Protein AF-0000000079862420 (afdb_homodimer)

Nearest PDB structures (foldseek):
  1sny-assembly1_A-2  TM=9.337E-01  e=8.082E-23  Drosophila melanogaster
  5t2u-assembly1_B  TM=8.343E-01  e=1.612E-15  Mycolicibacterium smegmatis MC2 155
  5tt0-assembly1_B  TM=8.506E-01  e=7.190E-15  Burkholderia thailandensis E264
  5t2v-assembly1_A  TM=8.043E-01  e=2.761E-15  Mycolicibacterium smegmatis MC2 155
  5tt0-assembly1_A  TM=8.313E-01  e=1.029E-14  Burkholderia thailandensis E264

Secondary structure (DSSP, 8-state):
-PPPPEEEESS-SSHHHHHHHHHHHHTT-EEEEEES-STT-HHHHTS--SEEEE--TT-HHHHHHHHHHTTT---SEEEE---------TTT--HHHHHHHHIIIIIHHHHHHHHTHHHHHHHHHHHS-EEEEEE--GGG-STT--S---HHHHHHHHHHHHHHHHHHHHTGGGTEEEEEEE--SB-SGGGTT--SB-HHHHHHHHHHHHHT--GGGTT-EEETTSPBPP-/-PPPPEEEESS-SSHHHHHHHHHHHHTT-EEEEEES-STT-HHHHTS--SEEEE--TT-HHHHHHHHHHTTT---SEEEE---------TTT--HHHHHHHHIIIIIHHHHHHHHTHHHHHHHHHHHS-EEEEEE--GGG-STT--S---HHHHHHHHHHHHHHHHHHHHTTTTTEEEEEEE--SB-SGGGTT--SB-HHHHHHHHHHHHHT--GGGTT-EEETTSPBPP-

Radius of gyration: 23.27 Å; Cα contacts (8 Å, |Δi|>4): 1082; chains: 2; bounding box: 49×79×51 Å

Organism: NCBI:txid29920

InterPro domains:
  IPR002347 Short-chain dehydrogenase/reductase SDR [PF00106] (5-194)
  IPR002347 Short-chain dehydrogenase/reductase SDR [PR00080] (73-84)
  IPR002347 Short-chain dehydrogenase/reductase SDR [PR00080] (153-172)
  IPR002347 Short-chain dehydrogenase/reductase SDR [PR00081] (6-23)
  IPR002347 Short-chain dehydrogenase/reductase SDR [PR00081] (73-84)
  IPR002347 Short-chain dehydrogenase/reductase SDR [PR00081] (153-172)
  IPR002347 Short-chain dehydrogenase/reductase SDR [PR00081] (174-191)
  IPR002347 Short-chain dehydrogenase/reductase SDR [PR00081] (193-213)
  IPR036291 NAD(P)-binding domain superfamily [SSF51735] (5-231)
  IPR052184 Short-chain dehydrogenases/reductases (SDR) enzymes [PTHR45458] (6-231)

Sequence (462 aa):
MGVAKTVLITGSNRGIGLAFTRHYVDKGWKVIAAARDVEGATDLKELAVSKIIPLDISDEPSIAKAAESLKGEPIDLLINNAGIGGGGGIPDVTKAEMMKLFEVNAVGPFLVTRALLPNLKLAAAKNGTATVGQITSRLGSIADNDSGGRYSYRASKSALNMLNKSLSIDLKDDKIITLALHPGYVVTRMTGHTGEVTTEESVAGLTKIIANAKPEDSGKYFHFRGDILPWMGVAKTVLITGSNRGIGLAFTRHYVDKGWKVIAAARDVEGATDLKELAVSKIIPLDISDEPSIAKAAESLKGEPIDLLINNAGIGGGGGIPDVTKAEMMKLFEVNAVGPFLVTRALLPNLKLAAAKNGTATVGQITSRLGSIADNDSGGRYSYRASKSALNMLNKSLSIDLKDDKIITLALHPGYVVTRMTGHTGEVTTEESVAGLTKIIANAKPEDSGKYFHFRGDILPW

Structure (mmCIF, N/CA/C/O backbone):
data_AF-0000000079862420-model_v1
#
loop_
_entity.id
_entity.type
_entity.pdbx_description
1 polymer 'NAD(P)-binding domain'
#
loop_
_atom_site.group_PDB
_atom_site.id
_atom_site.type_symbol
_atom_site.label_atom_id
_atom_site.label_alt_id
_atom_site.label_comp_id
_atom_site.label_asym_id
_atom_site.label_entity_id
_atom_site.label_seq_id
_atom_site.pdbx_PDB_ins_code
_atom_site.Cartn_x
_atom_site.Cartn_y
_atom_site.Cartn_z
_atom_site.occupancy
_atom_site.B_iso_or_equiv
_atom_site.auth_seq_id
_atom_site.auth_comp_id
_atom_site.auth_asym_id
_atom_site.auth_atom_id
_atom_site.pdbx_PDB_model_num
ATOM 1 N N . MET A 1 1 ? 1.998 37.844 23.344 1 42.47 1 MET A N 1
ATOM 2 C CA . MET A 1 1 ? 0.931 36.938 22.922 1 42.47 1 MET A CA 1
ATOM 3 C C . MET A 1 1 ? 1.456 35.906 21.938 1 42.47 1 MET A C 1
ATOM 5 O O . MET A 1 1 ? 2.098 36.25 20.953 1 42.47 1 MET A O 1
ATOM 9 N N . GLY A 1 2 ? 1.7 34.625 22.328 1 56.44 2 GLY A N 1
ATOM 10 C CA . GLY A 1 2 ? 2.551 33.75 21.547 1 56.44 2 GLY A CA 1
ATOM 11 C C . GLY A 1 2 ? 2.047 33.562 20.141 1 56.44 2 GLY A C 1
ATOM 12 O O . GLY A 1 2 ? 0.862 33.75 19.859 1 56.44 2 GLY A O 1
ATOM 13 N N . VAL A 1 3 ? 2.893 33.656 19.078 1 74.38 3 VAL A N 1
ATOM 14 C CA . VAL A 1 3 ? 2.521 33.594 17.656 1 74.38 3 VAL A CA 1
ATOM 15 C C . VAL A 1 3 ? 1.665 32.344 17.422 1 74.38 3 VAL A C 1
ATOM 17 O O . VAL A 1 3 ? 2.006 31.25 17.875 1 74.38 3 VAL A O 1
ATOM 20 N N . ALA A 1 4 ? 0.387 32.562 16.953 1 91.75 4 ALA A N 1
ATOM 21 C CA . ALA A 1 4 ? -0.569 31.484 16.656 1 91.75 4 ALA A CA 1
ATOM 22 C C . ALA A 1 4 ? 0.069 30.406 15.797 1 91.75 4 ALA A C 1
ATOM 24 O O . ALA A 1 4 ? 0.848 30.703 14.891 1 91.75 4 ALA A O 1
ATOM 25 N N . LYS A 1 5 ? -0.162 29.188 16.203 1 97.56 5 LYS A N 1
ATOM 26 C CA . LYS A 1 5 ? 0.3 28.062 15.391 1 97.56 5 LYS A CA 1
ATOM 27 C C . LYS A 1 5 ? -0.474 27.984 14.078 1 97.56 5 LYS A C 1
ATOM 29 O O . LYS A 1 5 ? -1.604 28.469 13.992 1 97.56 5 LYS A O 1
ATOM 34 N N . THR A 1 6 ? 0.144 27.406 13.047 1 98.69 6 THR A N 1
ATOM 35 C CA . THR A 1 6 ? -0.443 27.312 11.711 1 98.69 6 THR A CA 1
ATOM 36 C C . THR A 1 6 ? -0.732 25.859 11.352 1 98.69 6 THR A C 1
ATOM 38 O O . THR A 1 6 ? 0.096 24.984 11.594 1 98.69 6 THR A O 1
ATOM 41 N N . VAL A 1 7 ? -1.946 25.625 10.836 1 98.88 7 VAL A N 1
ATOM 42 C CA . VAL A 1 7 ? -2.318 24.312 10.312 1 98.88 7 VAL A CA 1
ATOM 43 C C . VAL A 1 7 ? -2.732 24.438 8.852 1 98.88 7 VAL A C 1
ATOM 45 O O . VAL A 1 7 ? -3.402 25.391 8.469 1 98.88 7 VAL A O 1
ATOM 48 N N . LEU A 1 8 ? -2.215 23.531 8.023 1 98.94 8 LEU A N 1
ATOM 49 C CA . LEU A 1 8 ? -2.734 23.359 6.668 1 98.94 8 LEU A CA 1
ATOM 50 C C . LEU A 1 8 ? -3.531 22.062 6.562 1 98.94 8 LEU A C 1
ATOM 52 O O . LEU A 1 8 ? -3.062 21 6.988 1 98.94 8 LEU A O 1
ATOM 56 N N . ILE A 1 9 ? -4.734 22.125 6.031 1 98.94 9 ILE A N 1
ATOM 57 C CA . ILE A 1 9 ? -5.633 20.984 5.898 1 98.94 9 ILE A CA 1
ATOM 58 C C . ILE A 1 9 ? -6.012 20.797 4.434 1 98.94 9 ILE A C 1
ATOM 60 O O . ILE A 1 9 ? -6.516 21.719 3.793 1 98.94 9 ILE A O 1
ATOM 64 N N . THR A 1 10 ? -5.719 19.625 3.885 1 98.88 10 THR A N 1
ATOM 65 C CA . THR A 1 10 ? -6.168 19.344 2.527 1 98.88 10 THR A CA 1
ATOM 66 C C . THR A 1 10 ? -7.586 18.781 2.533 1 98.88 10 THR A C 1
ATOM 68 O O . THR A 1 10 ? -7.98 18.078 3.469 1 98.88 10 THR A O 1
ATOM 71 N N . GLY A 1 11 ? -8.32 19.016 1.428 1 97.88 11 GLY A N 1
ATOM 72 C CA . GLY A 1 11 ? -9.703 18.562 1.38 1 97.88 11 GLY A CA 1
ATOM 73 C C . GLY A 1 11 ? -10.57 19.172 2.459 1 97.88 11 GLY A C 1
ATOM 74 O O . GLY A 1 11 ? -11.281 18.469 3.172 1 97.88 11 GLY A O 1
ATOM 75 N N . SER A 1 12 ? -10.625 20.484 2.592 1 97.75 12 SER A N 1
ATOM 76 C CA . SER A 1 12 ? -11.188 21.188 3.742 1 97.75 12 SER A CA 1
ATOM 77 C C . SER A 1 12 ? -12.633 21.578 3.49 1 97.75 12 SER A C 1
ATOM 79 O O . SER A 1 12 ? -13.305 22.109 4.383 1 97.75 12 SER A O 1
ATOM 81 N N . ASN A 1 13 ? -13.18 21.312 2.344 1 95 13 ASN A N 1
ATOM 82 C CA . ASN A 1 13 ? -14.414 21.969 1.909 1 95 13 ASN A CA 1
ATOM 83 C C . ASN A 1 13 ? -15.641 21.25 2.469 1 95 13 ASN A C 1
ATOM 85 O O . ASN A 1 13 ? -16.75 21.812 2.449 1 95 13 ASN A O 1
ATOM 89 N N . ARG A 1 14 ? -15.516 20.062 2.914 1 94.62 14 ARG A N 1
ATOM 90 C CA . ARG A 1 14 ? -16.641 19.328 3.488 1 94.62 14 ARG A CA 1
ATOM 91 C C . ARG A 1 14 ? -16.156 18.203 4.398 1 94.62 14 ARG A C 1
ATOM 93 O O . ARG A 1 14 ? -14.953 17.984 4.543 1 94.62 14 ARG A O 1
ATOM 100 N N . GLY A 1 15 ? -17.078 17.656 5.051 1 97 15 GLY A N 1
ATOM 101 C CA . GLY A 1 15 ? -16.812 16.422 5.797 1 97 15 GLY A CA 1
ATOM 102 C C . GLY A 1 15 ? -15.805 16.609 6.91 1 97 15 GLY A C 1
ATOM 103 O O . GLY A 1 15 ? -15.898 17.562 7.688 1 97 15 GLY A O 1
ATOM 104 N N . ILE A 1 16 ? -14.914 15.664 7.016 1 98.69 16 ILE A N 1
ATOM 105 C CA . ILE A 1 16 ? -13.922 15.617 8.078 1 98.69 16 ILE A CA 1
ATOM 106 C C . ILE A 1 16 ? -13 16.828 7.98 1 98.69 16 ILE A C 1
ATOM 108 O O . ILE A 1 16 ? -12.664 17.453 8.992 1 98.69 16 ILE A O 1
ATOM 112 N N . GLY A 1 17 ? -12.609 17.188 6.73 1 98.62 17 GLY A N 1
ATOM 113 C CA . GLY A 1 17 ? -11.75 18.344 6.523 1 98.62 17 GLY A CA 1
ATOM 114 C C . GLY A 1 17 ? -12.352 19.641 7.027 1 98.62 17 GLY A C 1
ATOM 115 O O . GLY A 1 17 ? -11.656 20.453 7.648 1 98.62 17 GLY A O 1
ATOM 116 N N . LEU A 1 18 ? -13.594 19.828 6.762 1 98.38 18 LEU A N 1
ATOM 117 C CA . LEU A 1 18 ? -14.289 21.016 7.234 1 98.38 18 LEU A CA 1
ATOM 118 C C . LEU A 1 18 ? -14.375 21.031 8.758 1 98.38 18 LEU A C 1
ATOM 120 O O . LEU A 1 18 ? -14.234 22.078 9.383 1 98.38 18 LEU A O 1
ATOM 124 N N . ALA A 1 19 ? -14.602 19.875 9.352 1 98.75 19 ALA A N 1
ATOM 125 C CA . ALA A 1 19 ? -14.664 19.766 10.805 1 98.75 19 ALA A CA 1
ATOM 126 C C . ALA 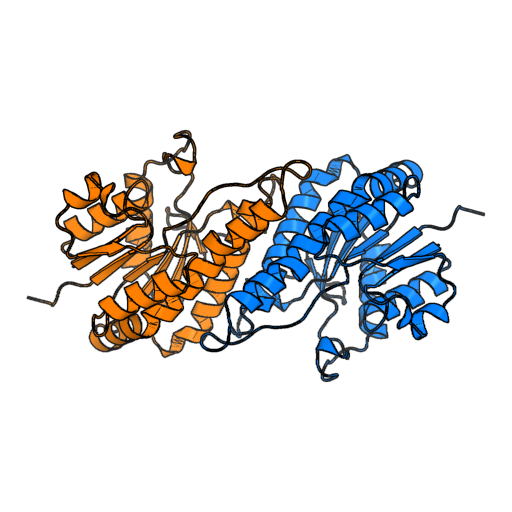A 1 19 ? -13.312 20.094 11.438 1 98.75 19 ALA A C 1
ATOM 128 O O . ALA A 1 19 ? -13.25 20.766 12.469 1 98.75 19 ALA A O 1
ATOM 129 N N . PHE A 1 20 ? -12.188 19.609 10.836 1 98.94 20 PHE A N 1
ATOM 130 C CA . PHE A 1 20 ? -10.859 20 11.289 1 98.94 20 PHE A CA 1
ATOM 131 C C . PHE A 1 20 ? -10.695 21.516 11.234 1 98.94 20 PHE A C 1
ATOM 133 O O . PHE A 1 20 ? -10.172 22.125 12.172 1 98.94 20 PHE A O 1
ATOM 140 N N . THR A 1 21 ? -11.141 22.078 10.125 1 98.81 21 THR A N 1
ATOM 141 C CA . THR A 1 21 ? -11.016 23.516 9.93 1 98.81 21 THR A CA 1
ATOM 142 C C . THR A 1 21 ? -11.742 24.281 11.039 1 98.81 21 THR A C 1
ATOM 144 O O . THR A 1 21 ? -11.164 25.172 11.664 1 98.81 21 THR A O 1
ATOM 147 N N . ARG A 1 22 ? -12.953 23.922 11.328 1 98.62 22 ARG A N 1
ATOM 148 C CA . ARG A 1 22 ? -13.727 24.547 12.391 1 98.62 22 ARG A CA 1
ATOM 149 C C . ARG A 1 22 ? -13.031 24.438 13.734 1 98.62 22 ARG A C 1
ATOM 151 O O . ARG A 1 22 ? -12.953 25.406 14.492 1 98.62 22 ARG A O 1
ATOM 158 N N . HIS A 1 23 ? -12.523 23.25 14 1 98.81 23 HIS A N 1
ATOM 159 C CA . HIS A 1 23 ? -11.852 23 15.266 1 98.81 23 HIS A CA 1
ATOM 160 C C . HIS A 1 23 ? -10.672 23.953 15.469 1 98.81 23 HIS A C 1
ATOM 162 O O . HIS A 1 23 ? -10.57 24.609 16.5 1 98.81 23 HIS A O 1
ATOM 168 N N . TYR A 1 24 ? -9.828 24.078 14.492 1 98.75 24 TYR A N 1
ATOM 169 C CA . TYR A 1 24 ? -8.594 24.828 14.68 1 98.75 24 TYR A CA 1
ATOM 170 C C . TYR A 1 24 ? -8.844 26.328 14.602 1 98.75 24 TYR A C 1
ATOM 172 O O . TYR A 1 24 ? -8.156 27.109 15.258 1 98.75 24 TYR A O 1
ATOM 180 N N . VAL A 1 25 ? -9.867 26.75 13.828 1 98.38 25 VAL A N 1
ATOM 181 C CA . VAL A 1 25 ? -10.297 28.156 13.883 1 98.38 25 VAL A CA 1
ATOM 182 C C . VAL A 1 25 ? -10.75 28.5 15.297 1 98.38 25 VAL A C 1
ATOM 184 O O . VAL A 1 25 ? -10.336 29.516 15.859 1 98.38 25 VAL A O 1
ATOM 187 N N . ASP A 1 26 ? -11.539 27.641 15.852 1 98.06 26 ASP A N 1
ATOM 188 C CA . ASP A 1 26 ? -12.086 27.844 17.188 1 98.06 26 ASP A CA 1
ATOM 189 C C . ASP A 1 26 ? -10.969 27.891 18.234 1 98.06 26 ASP A C 1
ATOM 191 O O . ASP A 1 26 ? -11.086 28.578 19.25 1 98.06 26 ASP A O 1
ATOM 195 N N . LYS A 1 27 ? -9.891 27.188 18 1 97.94 27 LYS A N 1
ATOM 196 C CA . LYS A 1 27 ? -8.773 27.125 18.938 1 97.94 27 LYS A CA 1
ATOM 197 C C . LYS A 1 27 ? -7.812 28.297 18.719 1 97.94 27 LYS A C 1
ATOM 199 O O . LYS A 1 27 ? -6.801 28.406 19.406 1 97.94 27 LYS A O 1
ATOM 204 N N . GLY A 1 28 ? -8.047 29.141 17.672 1 97.62 28 GLY A N 1
ATOM 205 C CA . GLY A 1 28 ? -7.27 30.344 17.453 1 97.62 28 GLY A CA 1
ATOM 206 C C . GLY A 1 28 ? -6.055 30.125 16.578 1 97.62 28 GLY A C 1
ATOM 207 O O . GLY A 1 28 ? -5.141 30.953 16.547 1 97.62 28 GLY A O 1
ATOM 208 N N . TRP A 1 29 ? -5.992 28.969 15.898 1 98.38 29 TRP A N 1
ATOM 209 C CA . TRP A 1 29 ? -4.883 28.719 14.984 1 98.38 29 TRP A CA 1
ATOM 210 C C . TRP A 1 29 ? -5.031 29.516 13.695 1 98.38 29 TRP A C 1
ATOM 212 O O . TRP A 1 29 ? -6.141 29.922 13.336 1 98.38 29 TRP A O 1
ATOM 222 N N . LYS A 1 30 ? -3.922 29.828 13.117 1 98.38 30 LYS A N 1
ATOM 223 C CA . LYS A 1 30 ? -3.941 30.234 11.719 1 98.38 30 LYS A CA 1
ATOM 224 C C . LYS A 1 30 ? -4.223 29.047 10.797 1 98.38 30 LYS A C 1
ATOM 226 O O . LYS A 1 30 ? -3.387 28.156 10.664 1 98.38 30 LYS A O 1
ATOM 231 N N . VAL A 1 31 ? -5.402 29.047 10.164 1 98.69 31 VAL A N 1
ATOM 232 C CA . VAL A 1 31 ? -5.809 27.891 9.367 1 98.69 31 VAL A CA 1
ATOM 233 C C . VAL A 1 31 ? -5.648 28.203 7.883 1 98.69 31 VAL A C 1
ATOM 235 O O . VAL A 1 31 ? -6.234 29.172 7.379 1 98.69 31 VAL A O 1
ATOM 238 N N . ILE A 1 32 ? -4.789 27.453 7.223 1 98.81 32 ILE A N 1
ATOM 239 C CA . ILE A 1 32 ? -4.711 27.422 5.766 1 98.81 32 ILE A CA 1
ATOM 240 C C . ILE A 1 32 ? -5.543 26.266 5.23 1 98.81 32 ILE A C 1
ATOM 242 O O . ILE A 1 32 ? -5.172 25.094 5.387 1 98.81 32 ILE A O 1
ATOM 246 N N . ALA A 1 33 ? -6.688 26.625 4.594 1 98.56 33 ALA A N 1
ATOM 247 C CA . ALA A 1 33 ? -7.617 25.625 4.074 1 98.56 33 ALA A CA 1
ATOM 248 C C . ALA A 1 33 ? -7.375 25.375 2.588 1 98.56 33 ALA A C 1
ATOM 250 O O . ALA A 1 33 ? -7.332 26.312 1.792 1 98.56 33 ALA A O 1
ATOM 251 N N . ALA A 1 34 ? -7.176 24.109 2.211 1 98.56 34 ALA A N 1
ATOM 252 C CA . ALA A 1 34 ? -6.941 23.766 0.809 1 98.56 34 ALA A CA 1
ATOM 253 C C . ALA A 1 34 ? -8.086 22.938 0.251 1 98.56 34 ALA A C 1
ATOM 255 O O . ALA A 1 34 ? -8.625 22.062 0.944 1 98.56 34 ALA A O 1
ATOM 256 N N . ALA A 1 35 ? -8.477 23.234 -0.929 1 96.81 35 ALA A N 1
ATOM 257 C CA . ALA A 1 35 ? -9.523 22.484 -1.629 1 96.81 35 ALA A CA 1
ATOM 258 C C . ALA A 1 35 ? -9.32 22.547 -3.141 1 96.81 35 ALA A C 1
ATOM 260 O O . ALA A 1 35 ? -8.703 23.484 -3.652 1 96.81 35 ALA A O 1
ATOM 261 N N . ARG A 1 36 ? -9.852 21.578 -3.84 1 94.62 36 ARG A N 1
ATOM 262 C CA . ARG A 1 36 ? -9.766 21.578 -5.297 1 94.62 36 ARG A CA 1
ATOM 263 C C . ARG A 1 36 ? -10.648 22.656 -5.895 1 94.62 36 ARG A C 1
ATOM 265 O O . ARG A 1 36 ? -10.227 23.406 -6.789 1 94.62 36 ARG A O 1
ATOM 272 N N . ASP A 1 37 ? -11.797 22.688 -5.34 1 91.69 37 ASP A N 1
ATOM 273 C CA . ASP A 1 37 ? -12.781 23.672 -5.785 1 91.69 37 ASP A CA 1
ATOM 274 C C . ASP A 1 37 ? -12.945 24.781 -4.754 1 91.69 37 ASP A C 1
ATOM 276 O O . ASP A 1 37 ? -13.82 24.703 -3.887 1 91.69 37 ASP A O 1
ATOM 280 N N . VAL A 1 38 ? -12.234 25.859 -4.945 1 93.31 38 VAL A N 1
ATOM 281 C CA . VAL A 1 38 ? -12.234 26.969 -3.99 1 93.31 38 VAL A CA 1
ATOM 282 C C . VAL A 1 38 ? -13.516 27.781 -4.148 1 93.31 38 VAL A C 1
ATOM 284 O O . VAL A 1 38 ? -14.109 28.219 -3.156 1 93.31 38 VAL A O 1
ATOM 287 N N . GLU A 1 39 ? -13.914 27.891 -5.324 1 91.5 39 GLU A N 1
ATOM 288 C CA . GLU A 1 39 ? -15.094 28.703 -5.582 1 91.5 39 GLU A CA 1
ATOM 289 C C . GLU A 1 39 ? -16.344 28.094 -4.949 1 91.5 39 GLU A C 1
ATOM 291 O O . GLU A 1 39 ? -17.188 28.812 -4.422 1 91.5 39 GLU A O 1
ATOM 296 N N . GLY A 1 40 ? -16.438 26.797 -4.945 1 89.81 40 GLY A N 1
ATOM 297 C CA . GLY A 1 40 ? -17.609 26.094 -4.422 1 89.81 40 GLY A CA 1
ATOM 298 C C . GLY A 1 40 ? -17.516 25.844 -2.928 1 89.81 40 GLY A C 1
ATOM 299 O O . GLY A 1 40 ? -18.453 25.312 -2.332 1 89.81 40 GLY A O 1
ATOM 300 N N . ALA A 1 41 ? -16.469 26.312 -2.293 1 90.75 41 ALA A N 1
ATOM 301 C CA . ALA A 1 41 ? -16.25 26.031 -0.876 1 90.75 41 ALA A CA 1
ATOM 302 C C . ALA A 1 41 ? -17 27.047 0.001 1 90.75 41 ALA A C 1
ATOM 304 O O . ALA A 1 41 ? -16.391 27.703 0.844 1 90.75 41 ALA A O 1
ATOM 305 N N . THR A 1 42 ? -18.266 27.062 -0.038 1 91.5 42 THR A N 1
ATOM 306 C CA . THR A 1 42 ? -19.094 28.094 0.585 1 91.5 42 THR A CA 1
ATOM 307 C C . THR A 1 42 ? -18.984 28.031 2.105 1 91.5 42 THR A C 1
ATOM 309 O O . THR A 1 42 ? -18.812 29.047 2.766 1 91.5 42 THR A O 1
ATOM 312 N N . ASP A 1 43 ? -19.031 26.828 2.674 1 93.38 43 ASP A N 1
ATOM 313 C CA . ASP A 1 43 ? -18.953 26.672 4.121 1 93.38 43 ASP A CA 1
ATOM 314 C C . ASP A 1 43 ? -17.594 27.141 4.645 1 93.38 43 ASP A C 1
ATOM 316 O O . ASP A 1 43 ? -17.516 27.75 5.711 1 93.38 43 ASP A O 1
ATOM 320 N N . LEU A 1 44 ? -16.609 26.875 3.844 1 94.25 44 LEU A N 1
ATOM 321 C CA . LEU A 1 44 ? -15.25 27.25 4.223 1 94.25 44 LEU A CA 1
ATOM 322 C C . LEU A 1 44 ? -15.117 28.781 4.277 1 94.25 44 LEU A C 1
ATOM 324 O O . LEU A 1 44 ? -14.438 29.312 5.16 1 94.25 44 LEU A O 1
ATOM 328 N N . LYS A 1 45 ? -15.75 29.438 3.373 1 94.06 45 LYS A N 1
ATOM 329 C CA . LYS A 1 45 ? -15.641 30.891 3.246 1 94.06 45 LYS A CA 1
ATOM 330 C C . LYS A 1 45 ? -16.312 31.594 4.414 1 94.06 45 LYS A C 1
ATOM 332 O O . LYS A 1 45 ? -16.047 32.781 4.672 1 94.06 45 LYS A O 1
ATOM 337 N N . GLU A 1 46 ? -17.125 30.906 5.086 1 95.56 46 GLU A N 1
ATOM 338 C CA . GLU A 1 46 ? -17.828 31.469 6.234 1 95.56 46 GLU A CA 1
ATOM 339 C C . GLU A 1 46 ? -16.984 31.375 7.5 1 95.56 46 GLU A C 1
ATOM 341 O O . GLU A 1 46 ? -17.312 32 8.516 1 95.56 46 GLU A O 1
ATOM 346 N N . LEU A 1 47 ? -15.938 30.625 7.457 1 96.94 47 LEU A N 1
ATOM 347 C CA . LEU A 1 47 ? -15.062 30.453 8.617 1 96.94 47 LEU A CA 1
ATOM 348 C C . LEU A 1 47 ? -13.922 31.453 8.594 1 96.94 47 LEU A C 1
ATOM 350 O O . LEU A 1 47 ? -13.531 31.938 7.523 1 96.94 47 LEU A O 1
ATOM 354 N N . ALA A 1 48 ? -13.344 31.812 9.773 1 96.38 48 ALA A N 1
ATOM 355 C CA . ALA A 1 48 ? -12.242 32.75 9.898 1 96.38 48 ALA A CA 1
ATOM 356 C C . ALA A 1 48 ? -10.906 32.094 9.594 1 96.38 48 ALA A C 1
ATOM 358 O O . ALA A 1 48 ? -9.969 32.156 10.391 1 96.38 48 ALA A O 1
ATOM 359 N N . VAL A 1 49 ? -10.82 31.531 8.391 1 97 49 VAL A N 1
ATOM 360 C CA . VAL A 1 49 ? -9.555 30.922 7.98 1 97 49 VAL A CA 1
ATOM 361 C C . VAL A 1 49 ? -8.602 32 7.488 1 97 49 VAL A C 1
ATOM 363 O O . VAL A 1 49 ? -9.039 33.094 7.066 1 97 49 VAL A O 1
ATOM 366 N N . SER A 1 50 ? -7.312 31.766 7.621 1 96.38 50 SER A N 1
ATOM 367 C CA . SER A 1 50 ? -6.301 32.719 7.184 1 96.38 50 SER A CA 1
ATOM 368 C C . SER A 1 50 ? -6.23 32.812 5.66 1 96.38 50 SER A C 1
ATOM 370 O O . SER A 1 50 ? -6.039 33.875 5.098 1 96.38 50 SER A O 1
ATOM 372 N N . LYS A 1 51 ? -6.293 31.578 4.996 1 95.5 51 LYS A N 1
ATOM 373 C CA . LYS A 1 51 ? -6.215 31.469 3.541 1 95.5 51 LYS A CA 1
ATOM 374 C C . LYS A 1 51 ? -6.988 30.25 3.047 1 95.5 51 LYS A C 1
ATOM 376 O O . LYS A 1 51 ? -7.035 29.219 3.725 1 95.5 51 LYS A O 1
ATOM 381 N N . ILE A 1 52 ? -7.617 30.453 1.946 1 97.31 52 ILE A N 1
ATOM 382 C CA . ILE A 1 52 ? -8.125 29.328 1.172 1 97.31 52 ILE A CA 1
ATOM 383 C C . ILE A 1 52 ? -7.312 29.188 -0.114 1 97.31 52 ILE A C 1
ATOM 385 O O . ILE A 1 52 ? -7.238 30.109 -0.92 1 97.31 52 ILE A O 1
ATOM 389 N N . ILE A 1 53 ? -6.676 28.016 -0.308 1 97.81 53 ILE A N 1
ATOM 390 C CA . ILE A 1 53 ? -5.82 27.875 -1.48 1 97.81 53 ILE A CA 1
ATOM 391 C C . ILE A 1 53 ? -6.301 26.688 -2.326 1 97.81 53 ILE A C 1
ATOM 393 O O . ILE A 1 53 ? -6.785 25.688 -1.791 1 97.81 53 ILE A O 1
ATOM 397 N N . PRO A 1 54 ? -6.203 26.828 -3.66 1 98 54 PRO A N 1
ATOM 398 C CA . PRO A 1 54 ? -6.48 25.672 -4.523 1 98 54 PRO A CA 1
ATOM 399 C C . PRO A 1 54 ? -5.402 24.594 -4.43 1 98 54 PRO A C 1
ATOM 401 O O . PRO A 1 54 ? -4.211 24.906 -4.445 1 98 54 PRO A O 1
ATOM 404 N N . LEU A 1 55 ? -5.832 23.359 -4.273 1 98.56 55 LEU A N 1
ATOM 405 C CA . LEU A 1 55 ? -4.875 22.25 -4.227 1 98.56 55 LEU A CA 1
ATOM 406 C C . LEU A 1 55 ? -5.52 20.953 -4.688 1 98.56 55 LEU A C 1
ATOM 408 O O . LEU A 1 55 ? -6.488 20.484 -4.086 1 98.56 55 LEU A O 1
ATOM 412 N N . ASP A 1 56 ? -5.027 20.438 -5.789 1 98.5 56 ASP A N 1
ATOM 413 C CA . ASP A 1 56 ? -5.273 19.062 -6.211 1 98.5 56 ASP A CA 1
ATOM 414 C C . ASP A 1 56 ? -4.086 18.156 -5.875 1 98.5 56 ASP A C 1
ATOM 416 O O . ASP A 1 56 ? -3.027 18.25 -6.5 1 98.5 56 ASP A O 1
ATOM 420 N N . ILE A 1 57 ? -4.309 17.219 -4.895 1 98.31 57 ILE A N 1
ATOM 421 C CA . ILE A 1 57 ? -3.178 16.5 -4.332 1 98.31 57 ILE A CA 1
ATOM 422 C C . ILE A 1 57 ? -2.695 15.445 -5.328 1 98.31 57 ILE A C 1
ATOM 424 O O . ILE A 1 57 ? -1.637 14.844 -5.141 1 98.31 57 ILE A O 1
ATOM 428 N N . SER A 1 58 ? -3.449 15.164 -6.438 1 97.88 58 SER A N 1
ATOM 429 C CA . SER A 1 58 ? -3.025 14.203 -7.453 1 97.88 58 SER A CA 1
ATOM 430 C C . SER A 1 58 ? -2.266 14.898 -8.586 1 97.88 58 SER A C 1
ATOM 432 O O . SER A 1 58 ? -1.794 14.234 -9.516 1 97.88 58 SER A O 1
ATOM 434 N N . ASP A 1 59 ? -2.15 16.234 -8.5 1 98.25 59 ASP A N 1
ATOM 435 C CA . ASP A 1 59 ? -1.558 17.047 -9.562 1 98.25 59 ASP A CA 1
ATOM 436 C C . ASP A 1 59 ? -0.283 17.734 -9.086 1 98.25 59 ASP A C 1
ATOM 438 O O . ASP A 1 59 ? -0.345 18.719 -8.336 1 98.25 59 ASP A O 1
ATOM 442 N N . GLU A 1 60 ? 0.851 17.328 -9.609 1 97.75 60 GLU A N 1
ATOM 443 C CA . GLU A 1 60 ? 2.135 17.812 -9.117 1 97.75 60 GLU A CA 1
ATOM 444 C C . GLU A 1 60 ? 2.275 19.312 -9.344 1 97.75 60 GLU A C 1
ATOM 446 O O . GLU A 1 60 ? 2.742 20.047 -8.469 1 97.75 60 GLU A O 1
ATOM 451 N N . PRO A 1 61 ? 1.911 19.828 -10.492 1 98.12 61 PRO A N 1
ATOM 452 C CA . PRO A 1 61 ? 1.942 21.281 -10.664 1 98.12 61 PRO A CA 1
ATOM 453 C C . PRO A 1 61 ? 1.076 22.016 -9.641 1 98.12 61 PRO A C 1
ATOM 455 O O . PRO A 1 61 ? 1.468 23.062 -9.141 1 98.12 61 PRO A O 1
ATOM 458 N N . SER A 1 62 ? -0.116 21.516 -9.367 1 98.62 62 SER A N 1
ATOM 459 C CA . SER A 1 62 ? -0.982 22.094 -8.352 1 98.62 62 SER A CA 1
ATOM 460 C C . SER A 1 62 ? -0.297 22.125 -6.992 1 98.62 62 SER A C 1
ATOM 462 O O . SER A 1 62 ? -0.335 23.141 -6.289 1 98.62 62 SER A O 1
ATOM 464 N N . ILE A 1 63 ? 0.349 21.062 -6.613 1 98.69 63 ILE A N 1
ATOM 465 C CA . ILE A 1 63 ? 1.065 20.938 -5.348 1 98.69 63 ILE A CA 1
ATOM 466 C C . ILE A 1 63 ? 2.205 21.953 -5.305 1 98.69 63 ILE A C 1
ATOM 468 O O . ILE A 1 63 ? 2.377 22.672 -4.312 1 98.69 63 ILE A O 1
ATOM 472 N N . ALA A 1 64 ? 2.92 22.016 -6.395 1 98.25 64 ALA A N 1
ATOM 473 C CA . ALA A 1 64 ? 4.051 22.938 -6.465 1 98.25 64 ALA A CA 1
ATOM 474 C C . ALA A 1 64 ? 3.586 24.391 -6.312 1 98.25 64 ALA A C 1
ATOM 476 O O . ALA A 1 64 ? 4.223 25.172 -5.613 1 98.25 64 ALA A O 1
ATOM 477 N N . LYS A 1 65 ? 2.553 24.719 -6.973 1 98.5 65 LYS A N 1
ATOM 478 C CA . LYS A 1 65 ? 2.01 26.062 -6.902 1 98.5 65 LYS A CA 1
ATOM 479 C C . LYS A 1 65 ? 1.564 26.406 -5.48 1 98.5 65 LYS A C 1
ATOM 481 O O . LYS A 1 65 ? 1.811 27.516 -4.996 1 98.5 65 LYS A O 1
ATOM 486 N N . ALA A 1 66 ? 0.878 25.469 -4.844 1 98.56 66 ALA A N 1
ATOM 487 C CA . ALA A 1 66 ? 0.462 25.672 -3.457 1 98.56 66 ALA A CA 1
ATOM 488 C C . ALA A 1 66 ? 1.669 25.891 -2.549 1 98.56 66 ALA A C 1
ATOM 490 O O . ALA A 1 66 ? 1.684 26.828 -1.742 1 98.56 66 ALA A O 1
ATOM 491 N N . ALA A 1 67 ? 2.697 25.062 -2.674 1 98.62 67 ALA A N 1
ATOM 492 C CA . ALA A 1 67 ? 3.9 25.172 -1.853 1 98.62 67 ALA A CA 1
ATOM 493 C C . ALA A 1 67 ? 4.594 26.516 -2.078 1 98.62 67 ALA A C 1
ATOM 495 O O . ALA A 1 67 ? 5.059 27.141 -1.128 1 98.62 67 ALA A O 1
ATOM 496 N N . GLU A 1 68 ? 4.613 26.891 -3.334 1 98.56 68 GLU A N 1
ATOM 497 C CA . GLU A 1 68 ? 5.238 28.172 -3.67 1 98.56 68 GLU A CA 1
ATOM 498 C C . GLU A 1 68 ? 4.496 29.328 -3.02 1 98.56 68 GLU A C 1
ATOM 500 O O . GLU A 1 68 ? 5.121 30.266 -2.523 1 98.56 68 GLU A O 1
ATOM 505 N N . SER A 1 69 ? 3.264 29.297 -2.994 1 98.31 69 SER A N 1
ATOM 506 C CA . SER A 1 69 ? 2.451 30.375 -2.426 1 98.31 69 SER A CA 1
ATOM 507 C C . SER A 1 69 ? 2.625 30.453 -0.913 1 98.31 69 SER A C 1
ATOM 509 O O . SER A 1 69 ? 2.262 31.453 -0.295 1 98.31 69 SER A O 1
ATOM 511 N N . LEU A 1 70 ? 3.164 29.391 -0.318 1 98.5 70 LEU A N 1
ATOM 512 C CA . LEU A 1 70 ? 3.297 29.328 1.134 1 98.5 70 LEU A CA 1
ATOM 513 C C . LEU A 1 70 ? 4.762 29.438 1.551 1 98.5 70 LEU A C 1
ATOM 515 O O . LEU A 1 70 ? 5.109 29.125 2.691 1 98.5 70 LEU A O 1
ATOM 519 N N . LYS A 1 71 ? 5.574 29.797 0.56 1 98.06 71 LYS A N 1
ATOM 520 C CA . LYS A 1 71 ? 7.004 29.891 0.827 1 98.06 71 LYS A CA 1
ATOM 521 C C . LYS A 1 71 ? 7.289 30.781 2.031 1 98.06 71 LYS A C 1
ATOM 523 O O . LYS A 1 71 ? 6.738 31.875 2.135 1 98.06 71 LYS A O 1
ATOM 528 N N . GLY A 1 72 ? 8.062 30.234 2.947 1 97.62 72 GLY A N 1
ATOM 529 C CA . GLY A 1 72 ? 8.5 31.016 4.094 1 97.62 72 GLY A CA 1
ATOM 530 C C . GLY A 1 72 ? 7.512 30.984 5.242 1 97.62 72 GLY A C 1
ATOM 531 O O . GLY A 1 72 ? 7.781 31.531 6.312 1 97.62 72 GLY A O 1
ATOM 532 N N . GLU A 1 73 ? 6.379 30.375 5.062 1 97.44 73 GLU A N 1
ATOM 533 C CA . GLU A 1 73 ? 5.363 30.297 6.109 1 97.44 73 GLU A CA 1
ATOM 534 C C . GLU A 1 73 ? 5.531 29.016 6.934 1 97.44 73 GLU A C 1
ATOM 536 O O . GLU A 1 73 ? 5.445 27.906 6.402 1 97.44 73 GLU A O 1
ATOM 541 N N . PRO A 1 74 ? 5.82 29.203 8.266 1 98.38 74 PRO A N 1
ATOM 542 C CA . PRO A 1 74 ? 5.871 28 9.094 1 98.38 74 PRO A CA 1
ATOM 543 C C . PRO A 1 74 ? 4.52 27.297 9.18 1 98.38 74 PRO A C 1
ATOM 545 O O . PRO A 1 74 ? 3.48 27.938 9.289 1 98.38 74 PRO A O 1
ATOM 548 N N . ILE A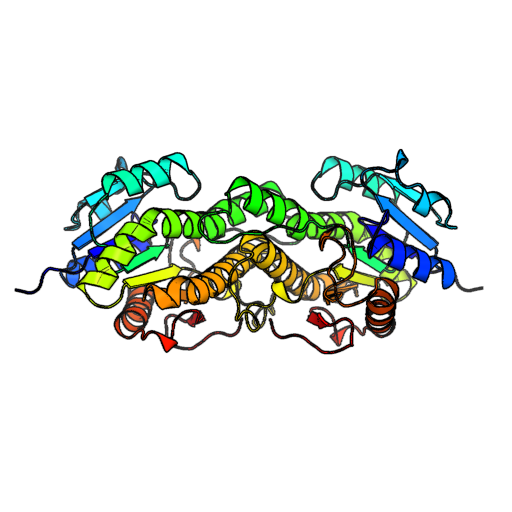 1 75 ? 4.527 26 9.062 1 98.81 75 ILE A N 1
ATOM 549 C CA . ILE A 1 75 ? 3.354 25.156 9.242 1 98.81 75 ILE A CA 1
ATOM 550 C C . ILE A 1 75 ? 3.609 24.141 10.367 1 98.81 75 ILE A C 1
ATOM 552 O O . ILE A 1 75 ? 4.414 23.219 10.211 1 98.81 75 ILE A O 1
ATOM 556 N N . ASP A 1 76 ? 2.895 24.328 11.484 1 98.88 76 ASP A N 1
ATOM 557 C CA . ASP A 1 76 ? 3.092 23.5 12.664 1 98.88 76 ASP A CA 1
ATOM 558 C C . ASP A 1 76 ? 2.426 22.125 12.492 1 98.88 76 ASP A C 1
ATOM 560 O O . ASP A 1 76 ? 2.854 21.141 13.094 1 98.88 76 ASP A O 1
ATOM 564 N N . LEU A 1 77 ? 1.351 22.109 11.719 1 98.94 77 LEU A N 1
ATOM 565 C CA . LEU A 1 77 ? 0.541 20.906 11.516 1 98.94 77 LEU A CA 1
ATOM 566 C C . LEU A 1 77 ? 0.042 20.828 10.078 1 98.94 77 LEU A C 1
ATOM 568 O O . LEU A 1 77 ? -0.565 21.781 9.578 1 98.94 77 LEU A O 1
ATOM 572 N N . LEU A 1 78 ? 0.428 19.812 9.398 1 99 78 LEU A N 1
ATOM 573 C CA . LEU A 1 78 ? -0.153 19.438 8.109 1 99 78 LEU A CA 1
ATOM 574 C C . LEU A 1 78 ? -1.112 18.266 8.266 1 99 78 LEU A C 1
ATOM 576 O O . LEU A 1 78 ? -0.724 17.203 8.75 1 99 78 LEU A O 1
ATOM 580 N N . ILE A 1 79 ? -2.375 18.453 7.945 1 99 79 ILE A N 1
ATOM 581 C CA . ILE A 1 79 ? -3.342 17.359 7.922 1 99 79 ILE A CA 1
ATOM 582 C C . ILE A 1 79 ? -3.65 16.969 6.48 1 99 79 ILE A C 1
ATOM 584 O O . ILE A 1 79 ? -4.371 17.688 5.777 1 99 79 ILE A O 1
ATOM 588 N N . ASN A 1 80 ? -3.059 15.906 6.062 1 98.94 80 ASN A N 1
ATOM 589 C CA . ASN A 1 80 ? -3.434 15.297 4.789 1 98.94 80 ASN A CA 1
ATOM 590 C C . ASN A 1 80 ? -4.758 14.555 4.895 1 98.94 80 ASN A C 1
ATOM 592 O O . ASN A 1 80 ? -4.781 13.359 5.195 1 98.94 80 ASN A O 1
ATOM 596 N N . ASN A 1 81 ? -5.801 15.25 4.57 1 98.88 81 ASN A N 1
ATOM 597 C CA . ASN A 1 81 ? -7.16 14.75 4.746 1 98.88 81 ASN A CA 1
ATOM 598 C C . ASN A 1 81 ? -7.801 14.383 3.412 1 98.88 81 ASN A C 1
ATOM 600 O O . ASN A 1 81 ? -8.648 13.484 3.348 1 98.88 81 ASN A O 1
ATOM 604 N N . ALA A 1 82 ? -7.371 15.102 2.344 1 98.56 82 ALA A N 1
ATOM 605 C CA . ALA A 1 82 ? -7.945 14.828 1.03 1 98.56 82 ALA A CA 1
ATOM 606 C C . ALA A 1 82 ? -7.766 13.359 0.65 1 98.56 82 ALA A C 1
ATOM 608 O O . ALA A 1 82 ? -6.695 12.781 0.857 1 98.56 82 ALA A O 1
ATOM 609 N N . GLY A 1 83 ? -8.766 12.734 0.215 1 97.75 83 GLY A N 1
ATOM 610 C CA . GLY A 1 83 ? -8.789 11.352 -0.224 1 97.75 83 GLY A CA 1
ATOM 611 C C . GLY A 1 83 ? -10.094 10.961 -0.889 1 97.75 83 GLY A C 1
ATOM 612 O O . GLY A 1 83 ? -11.023 11.766 -0.966 1 97.75 83 GLY A O 1
ATOM 613 N N . ILE A 1 84 ? -10.094 9.805 -1.437 1 97.94 84 ILE A N 1
ATOM 614 C CA . ILE A 1 84 ? -11.312 9.32 -2.078 1 97.94 84 ILE A CA 1
ATOM 615 C C . ILE A 1 84 ? -11.594 7.887 -1.629 1 97.94 84 ILE A C 1
ATOM 617 O O . ILE A 1 84 ? -10.672 7.148 -1.275 1 97.94 84 ILE A O 1
ATOM 621 N N . GLY A 1 85 ? -12.922 7.648 -1.532 1 96.38 85 GLY A N 1
ATOM 622 C CA . GLY A 1 85 ? -13.359 6.281 -1.307 1 96.38 85 GLY A CA 1
ATOM 623 C C . GLY A 1 85 ? -13.391 5.449 -2.574 1 96.38 85 GLY A C 1
ATOM 624 O O . GLY A 1 85 ? -13.109 5.953 -3.662 1 96.38 85 GLY A O 1
ATOM 625 N N . GLY A 1 86 ? -13.625 4.34 -2.449 1 92.25 86 GLY A N 1
ATOM 626 C CA . GLY A 1 86 ? -13.719 3.387 -3.543 1 92.25 86 GLY A CA 1
ATOM 627 C C . GLY A 1 86 ? -13.562 1.945 -3.094 1 92.25 86 GLY A C 1
ATOM 628 O O . GLY A 1 86 ? -13.75 1.634 -1.916 1 92.25 86 GLY A O 1
ATOM 629 N N . GLY A 1 87 ? -13.398 1.246 -3.951 1 83.19 87 GLY A N 1
ATOM 630 C CA . GLY A 1 87 ? -13.18 -0.166 -3.682 1 83.19 87 GLY A CA 1
ATOM 631 C C . GLY A 1 87 ? -14.211 -1.064 -4.348 1 83.19 87 GLY A C 1
ATOM 632 O O . GLY A 1 87 ? -15.188 -0.582 -4.914 1 83.19 87 GLY A O 1
ATOM 633 N N . GLY A 1 88 ? -14.047 -2.27 -4.445 1 87.25 88 GLY A N 1
ATOM 634 C CA . GLY A 1 88 ? -14.82 -3.318 -5.09 1 87.25 88 GLY A CA 1
ATOM 635 C C . GLY A 1 88 ? -14.297 -4.711 -4.809 1 87.25 88 GLY A C 1
ATOM 636 O O . GLY A 1 88 ? -13.188 -4.867 -4.281 1 87.25 88 GLY A O 1
ATOM 637 N N . GLY A 1 89 ? -15.219 -5.637 -5.152 1 95.38 89 GLY A N 1
ATOM 638 C CA . GLY A 1 89 ? -14.797 -7.027 -5.098 1 95.38 89 GLY A CA 1
ATOM 639 C C . GLY A 1 89 ? -14 -7.457 -6.312 1 95.38 89 GLY A C 1
ATOM 640 O O . GLY A 1 89 ? -13.75 -6.652 -7.211 1 95.38 89 GLY A O 1
ATOM 641 N N . ILE A 1 90 ? -13.531 -8.633 -6.344 1 97.06 90 ILE A N 1
ATOM 642 C CA . ILE A 1 90 ? -12.625 -9.195 -7.34 1 97.06 90 ILE A CA 1
ATOM 643 C C . ILE A 1 90 ? -13.164 -8.906 -8.742 1 97.06 90 ILE A C 1
ATOM 645 O O . ILE A 1 90 ? -12.445 -8.352 -9.578 1 97.06 90 ILE A O 1
ATOM 649 N N . PRO A 1 91 ? -14.43 -9.094 -9.031 1 94.12 91 PRO A N 1
ATOM 650 C CA . PRO A 1 91 ? -14.891 -8.891 -10.406 1 94.12 91 PRO A CA 1
ATOM 651 C C . PRO A 1 91 ? -15.062 -7.414 -10.758 1 94.12 91 PRO A C 1
ATOM 653 O O . PRO A 1 91 ? -15.094 -7.059 -11.945 1 94.12 91 PRO A O 1
ATOM 656 N N . ASP A 1 92 ? -15.195 -6.496 -9.773 1 92.25 92 ASP A N 1
ATOM 657 C CA . ASP A 1 92 ? -15.672 -5.133 -10.008 1 92.25 92 ASP A CA 1
ATOM 658 C C . ASP A 1 92 ? -14.5 -4.148 -10.07 1 92.25 92 ASP A C 1
ATOM 660 O O . ASP A 1 92 ? -14.617 -3.084 -10.68 1 92.25 92 ASP A O 1
ATOM 664 N N . VAL A 1 93 ? -13.461 -4.531 -9.469 1 94.94 93 VAL A N 1
ATOM 665 C CA . VAL A 1 93 ? -12.344 -3.6 -9.367 1 94.94 93 VAL A CA 1
ATOM 666 C C . VAL A 1 93 ? -11.672 -3.451 -10.734 1 94.94 93 VAL A C 1
ATOM 668 O O . VAL A 1 93 ? -11.492 -4.438 -11.453 1 94.94 93 VAL A O 1
ATOM 671 N N . THR A 1 94 ? -11.43 -2.232 -11.109 1 95.81 94 THR A N 1
ATOM 672 C CA . THR A 1 94 ? -10.719 -1.991 -12.359 1 95.81 94 THR A CA 1
ATOM 673 C C . THR A 1 94 ? -9.305 -1.496 -12.094 1 95.81 94 THR A C 1
ATOM 675 O O . THR A 1 94 ? -9.031 -0.904 -11.047 1 95.81 94 THR A O 1
ATOM 678 N N . LYS A 1 95 ? -8.438 -1.727 -13.062 1 97.81 95 LYS A N 1
ATOM 679 C CA . LYS A 1 95 ? -7.086 -1.185 -12.992 1 97.81 95 LYS A CA 1
ATOM 680 C C . LYS A 1 95 ? -7.109 0.331 -12.82 1 97.81 95 LYS A C 1
ATOM 682 O O . LYS A 1 95 ? -6.379 0.875 -11.984 1 97.81 95 LYS A O 1
ATOM 687 N N . ALA A 1 96 ? -7.953 0.926 -13.578 1 97.81 96 ALA A N 1
ATOM 688 C CA . ALA A 1 96 ? -8.047 2.383 -13.539 1 97.81 96 ALA A CA 1
ATOM 689 C C . ALA A 1 96 ? -8.43 2.877 -12.148 1 97.81 96 ALA A C 1
ATOM 691 O O . ALA A 1 96 ? -7.852 3.848 -11.648 1 97.81 96 ALA A O 1
ATOM 692 N N . GLU A 1 97 ? -9.375 2.25 -11.531 1 97.62 97 GLU A N 1
ATOM 693 C CA . GLU A 1 97 ? -9.789 2.645 -10.195 1 97.62 97 GLU A CA 1
ATOM 694 C C . GLU A 1 97 ? -8.672 2.439 -9.18 1 97.62 97 GLU A C 1
ATOM 696 O O . GLU A 1 97 ? -8.414 3.309 -8.344 1 97.62 97 GLU A O 1
ATOM 701 N N . MET A 1 98 ? -8.039 1.305 -9.227 1 98.44 98 MET A N 1
ATOM 702 C CA . MET A 1 98 ? -6.941 1.029 -8.297 1 98.44 98 MET A CA 1
ATOM 703 C C . MET A 1 98 ? -5.844 2.082 -8.422 1 98.44 98 MET A C 1
ATOM 705 O O . MET A 1 98 ? -5.391 2.635 -7.422 1 98.44 98 MET A O 1
ATOM 709 N N . MET A 1 99 ? -5.496 2.322 -9.672 1 98.75 99 MET A N 1
ATOM 710 C CA . MET A 1 99 ? -4.422 3.283 -9.906 1 98.75 99 MET A CA 1
ATOM 711 C C . MET A 1 99 ? -4.82 4.676 -9.422 1 98.75 99 MET A C 1
ATOM 713 O O . MET A 1 99 ? -4.004 5.391 -8.844 1 98.75 99 MET A O 1
ATOM 717 N N . LYS A 1 100 ? -6.043 5.035 -9.656 1 98.5 100 LYS A N 1
ATOM 718 C CA . LYS A 1 100 ? -6.531 6.336 -9.211 1 98.5 100 LYS A CA 1
ATOM 719 C C . LYS A 1 100 ? -6.484 6.445 -7.688 1 98.5 100 LYS A C 1
ATOM 721 O O . LYS A 1 100 ? -6.094 7.48 -7.148 1 98.5 100 LYS A O 1
ATOM 726 N N . LEU A 1 101 ? -6.852 5.438 -6.988 1 98.75 101 LEU A N 1
ATOM 727 C CA . LEU A 1 101 ? -6.859 5.477 -5.527 1 98.75 101 LEU A CA 1
ATOM 728 C C . LEU A 1 101 ? -5.438 5.512 -4.98 1 98.75 101 LEU A C 1
ATOM 730 O O . LEU A 1 101 ? -5.168 6.199 -3.992 1 98.75 101 LEU A O 1
ATOM 734 N N . PHE A 1 102 ? -4.5 4.781 -5.613 1 98.88 102 PHE A N 1
ATOM 735 C CA . PHE A 1 102 ? -3.105 4.906 -5.203 1 98.88 102 PHE A CA 1
ATOM 736 C C . PHE A 1 102 ? -2.611 6.336 -5.383 1 98.88 102 PHE A C 1
ATOM 738 O O . PHE A 1 102 ? -1.924 6.875 -4.516 1 98.88 102 PHE A O 1
ATOM 745 N N . GLU A 1 103 ? -2.99 6.914 -6.48 1 98.81 103 GLU A N 1
ATOM 746 C CA . GLU A 1 103 ? -2.537 8.258 -6.809 1 98.81 103 GLU A CA 1
ATOM 747 C C . GLU A 1 103 ? -3.029 9.273 -5.777 1 98.81 103 GLU A C 1
ATOM 749 O O . GLU A 1 103 ? -2.248 10.086 -5.277 1 98.81 103 GLU A O 1
ATOM 754 N N . VAL A 1 104 ? -4.238 9.18 -5.422 1 98.75 104 VAL A N 1
ATOM 755 C CA . VAL A 1 104 ? -4.867 10.195 -4.586 1 98.75 104 VAL A CA 1
ATOM 756 C C . VAL A 1 104 ? -4.609 9.891 -3.115 1 98.75 104 VAL A C 1
ATOM 758 O O . VAL A 1 104 ? -4.18 10.766 -2.357 1 98.75 104 VAL A O 1
ATOM 761 N N . ASN A 1 105 ? -4.773 8.648 -2.709 1 98.88 105 ASN A N 1
ATOM 762 C CA . ASN A 1 105 ? -4.809 8.312 -1.289 1 98.88 105 ASN A CA 1
ATOM 763 C C . ASN A 1 105 ? -3.41 8.07 -0.735 1 98.88 105 ASN A C 1
ATOM 765 O O . ASN A 1 105 ? -3.203 8.109 0.479 1 98.88 105 ASN A O 1
ATOM 769 N N . ALA A 1 106 ? -2.459 7.754 -1.609 1 98.94 106 ALA A N 1
ATOM 770 C CA . ALA A 1 106 ? -1.136 7.391 -1.105 1 98.94 106 ALA A CA 1
ATOM 771 C C . ALA A 1 106 ? -0.063 8.32 -1.661 1 98.94 106 ALA A C 1
ATOM 773 O O . ALA A 1 106 ? 0.595 9.039 -0.907 1 98.94 106 ALA A O 1
ATOM 774 N N . VAL A 1 107 ? -0.01 8.438 -2.947 1 98.88 107 VAL A N 1
ATOM 775 C CA . VAL A 1 107 ? 1.036 9.234 -3.582 1 98.88 107 VAL A CA 1
ATOM 776 C C . VAL A 1 107 ? 0.806 10.719 -3.293 1 98.88 107 VAL A C 1
ATOM 778 O O . VAL A 1 107 ? 1.754 11.453 -3.016 1 98.88 107 VAL A O 1
ATOM 781 N N . GLY A 1 108 ? -0.429 11.148 -3.344 1 98.81 108 GLY A N 1
ATOM 782 C CA . GLY A 1 108 ? -0.792 12.539 -3.109 1 98.81 108 GLY A CA 1
ATOM 783 C C . GLY A 1 108 ? -0.289 13.078 -1.782 1 98.81 108 GLY A C 1
ATOM 784 O O . GLY A 1 108 ? 0.497 14.023 -1.746 1 98.81 108 GLY A O 1
ATOM 785 N N . PRO A 1 109 ? -0.698 12.445 -0.677 1 98.88 109 PRO A N 1
ATOM 786 C CA . PRO A 1 109 ? -0.249 12.906 0.637 1 98.88 109 PRO A CA 1
ATOM 787 C C . PRO A 1 109 ? 1.272 12.906 0.774 1 98.88 109 PRO A C 1
ATOM 789 O O . PRO A 1 109 ? 1.834 13.773 1.451 1 98.88 109 PRO A O 1
ATOM 792 N N . PHE A 1 110 ? 1.995 11.961 0.174 1 98.81 110 PHE A N 1
ATOM 793 C CA . PHE A 1 110 ? 3.453 11.945 0.194 1 98.81 110 PHE A CA 1
ATOM 794 C C . PHE A 1 110 ? 4.012 13.18 -0.501 1 98.81 110 PHE A C 1
ATOM 796 O O . PHE A 1 110 ? 4.891 13.859 0.037 1 98.81 110 PHE A O 1
ATOM 803 N N . LEU A 1 111 ? 3.469 13.453 -1.695 1 98.81 111 LEU A N 1
ATOM 804 C CA . LEU A 1 111 ? 3.965 14.57 -2.49 1 98.81 111 LEU A CA 1
ATOM 805 C C . LEU A 1 111 ? 3.68 15.898 -1.801 1 98.81 111 LEU A C 1
ATOM 807 O O . LEU A 1 111 ? 4.512 16.812 -1.822 1 98.81 111 LEU A O 1
ATOM 811 N N . VAL A 1 112 ? 2.535 16.031 -1.202 1 98.88 112 VAL A N 1
ATOM 812 C CA . VAL A 1 112 ? 2.188 17.25 -0.472 1 98.88 112 VAL A CA 1
ATOM 813 C C . VAL A 1 112 ? 3.135 17.422 0.712 1 98.88 112 VAL A C 1
ATOM 815 O O . VAL A 1 112 ? 3.658 18.516 0.935 1 98.88 112 VAL A O 1
ATOM 818 N N . THR A 1 113 ? 3.354 16.328 1.504 1 98.94 113 THR A N 1
ATOM 819 C CA . THR A 1 113 ? 4.27 16.375 2.637 1 98.94 113 THR A CA 1
ATOM 820 C C . THR A 1 113 ? 5.664 16.812 2.186 1 98.94 113 THR A C 1
ATOM 822 O O . THR A 1 113 ? 6.262 17.703 2.781 1 98.94 113 THR A O 1
ATOM 825 N N . ARG A 1 114 ? 6.109 16.203 1.105 1 98.62 114 ARG A N 1
ATOM 826 C CA . ARG A 1 114 ? 7.426 16.547 0.581 1 98.62 114 ARG A CA 1
ATOM 827 C C . ARG A 1 114 ? 7.496 18.016 0.189 1 98.62 114 ARG A C 1
ATOM 829 O O . ARG A 1 114 ? 8.461 18.703 0.516 1 98.62 114 ARG A O 1
ATOM 836 N N . ALA A 1 115 ? 6.5 18.484 -0.49 1 98.62 115 ALA A N 1
ATOM 837 C CA . ALA A 1 115 ? 6.488 19.859 -0.991 1 98.62 115 ALA A CA 1
ATOM 838 C C . ALA A 1 115 ? 6.477 20.859 0.16 1 98.62 115 ALA A C 1
ATOM 840 O O . ALA A 1 115 ? 7 21.969 0.029 1 98.62 115 ALA A O 1
ATOM 841 N N . LEU A 1 116 ? 5.941 20.484 1.281 1 98.88 116 LEU A N 1
ATOM 842 C CA . LEU A 1 116 ? 5.758 21.422 2.387 1 98.88 116 LEU A CA 1
ATOM 843 C C . LEU A 1 116 ? 6.797 21.188 3.479 1 98.88 116 LEU A C 1
ATOM 845 O O . LEU A 1 116 ? 6.707 21.766 4.566 1 98.88 116 LEU A O 1
ATOM 849 N N . LEU A 1 117 ? 7.781 20.312 3.227 1 98.81 117 LEU A N 1
ATOM 850 C CA . LEU A 1 117 ? 8.82 20.016 4.207 1 98.81 117 LEU A CA 1
ATOM 851 C C . LEU A 1 117 ? 9.523 21.281 4.652 1 98.81 117 LEU A C 1
ATOM 853 O O . LEU A 1 117 ? 9.789 21.469 5.844 1 98.81 117 LEU A O 1
ATOM 857 N N . PRO A 1 118 ? 9.812 22.234 3.695 1 98.75 118 PRO A N 1
ATOM 858 C CA . PRO A 1 118 ? 10.445 23.469 4.164 1 98.75 118 PRO A CA 1
ATOM 859 C C . PRO A 1 118 ? 9.602 24.219 5.188 1 98.75 118 PRO A C 1
ATOM 861 O O . PRO A 1 118 ? 10.133 24.766 6.148 1 98.75 118 PRO A O 1
ATOM 864 N N . ASN A 1 119 ? 8.297 24.234 5.012 1 98.88 119 ASN A N 1
ATOM 865 C CA . ASN A 1 119 ? 7.391 24.906 5.941 1 98.88 119 ASN A CA 1
ATOM 866 C C . ASN A 1 119 ? 7.355 24.188 7.289 1 98.88 119 ASN A C 1
ATOM 868 O O . ASN A 1 119 ? 7.324 24.828 8.344 1 98.88 119 ASN A O 1
ATOM 872 N N . LEU A 1 120 ? 7.359 22.875 7.254 1 98.94 120 LEU A N 1
ATOM 873 C CA . LEU A 1 120 ? 7.336 22.047 8.461 1 98.94 120 LEU A CA 1
ATOM 874 C C . LEU A 1 120 ? 8.633 22.219 9.25 1 98.94 120 LEU A C 1
ATOM 876 O O . LEU A 1 120 ? 8.602 22.312 10.477 1 98.94 120 LEU A O 1
ATOM 880 N N . LYS A 1 121 ? 9.719 22.25 8.523 1 98.81 121 LYS A N 1
ATOM 881 C CA . LYS A 1 121 ? 11.016 22.422 9.172 1 98.81 121 LYS A CA 1
ATOM 882 C C . LYS A 1 121 ? 11.117 23.797 9.828 1 98.81 121 LYS A C 1
ATOM 884 O O . LYS A 1 121 ? 11.711 23.938 10.898 1 98.81 121 LYS A O 1
ATOM 889 N N . LEU A 1 122 ? 10.57 24.812 9.164 1 98.62 122 LEU A N 1
ATOM 890 C CA . LEU A 1 122 ? 10.539 26.141 9.766 1 98.62 122 LEU A CA 1
ATOM 891 C C . LEU A 1 122 ? 9.781 26.125 11.086 1 98.62 122 LEU A C 1
ATOM 893 O O . LEU A 1 122 ? 10.242 26.688 12.078 1 98.62 122 LEU A O 1
ATOM 897 N N . ALA A 1 123 ? 8.656 25.453 11.086 1 98.69 123 ALA A N 1
ATOM 898 C CA . ALA A 1 123 ? 7.848 25.359 12.297 1 98.69 123 ALA A CA 1
ATOM 899 C C . ALA A 1 123 ? 8.578 24.594 13.391 1 98.69 123 ALA A C 1
ATOM 901 O O . ALA A 1 123 ? 8.555 24.969 14.555 1 98.69 123 ALA A O 1
ATOM 902 N N . ALA A 1 124 ? 9.164 23.516 12.992 1 98.5 124 ALA A N 1
ATOM 903 C CA . ALA A 1 124 ? 9.914 22.703 13.945 1 98.5 124 ALA A CA 1
ATOM 904 C C . ALA A 1 124 ? 11.055 23.5 14.57 1 98.5 124 ALA A C 1
ATOM 906 O O . ALA A 1 124 ? 11.312 23.406 15.773 1 98.5 124 ALA A O 1
ATOM 907 N N . ALA A 1 125 ? 11.727 24.281 13.734 1 97.69 125 ALA A N 1
ATOM 908 C CA . ALA A 1 125 ? 12.82 25.109 14.227 1 97.69 125 ALA A CA 1
ATOM 909 C C . ALA A 1 125 ? 12.312 26.172 15.203 1 97.69 125 ALA A C 1
ATOM 911 O O . ALA A 1 125 ? 12.977 26.469 16.203 1 97.69 125 ALA A O 1
ATOM 912 N N . LYS A 1 126 ? 11.211 26.641 14.93 1 96.69 126 LYS A N 1
ATOM 913 C CA . LYS A 1 126 ? 10.656 27.75 15.703 1 96.69 126 LYS A CA 1
ATOM 914 C C . LYS A 1 126 ? 9.977 27.25 16.969 1 96.69 126 LYS A C 1
ATOM 916 O O . LYS A 1 126 ? 10.133 27.844 18.047 1 96.69 126 LYS A O 1
ATOM 921 N N . ASN A 1 127 ? 9.281 26.156 16.875 1 95.75 127 ASN A N 1
ATOM 922 C CA . ASN A 1 127 ? 8.383 25.766 17.953 1 95.75 127 ASN A CA 1
ATOM 923 C C . ASN A 1 127 ? 8.766 24.391 18.516 1 95.75 127 ASN A C 1
ATOM 925 O O . ASN A 1 127 ? 8.07 23.875 19.391 1 95.75 127 ASN A O 1
ATOM 929 N N . GLY A 1 128 ? 9.812 23.797 18.031 1 96.5 128 GLY A N 1
ATOM 930 C CA . GLY A 1 128 ? 10.359 22.578 18.594 1 96.5 128 GLY A CA 1
ATOM 931 C C . GLY A 1 128 ? 9.961 21.328 17.828 1 96.5 128 GLY A C 1
ATOM 932 O O . GLY A 1 128 ? 10.727 20.375 17.766 1 96.5 128 GLY A O 1
ATOM 933 N N . THR A 1 129 ? 8.742 21.344 17.297 1 98.25 129 THR A N 1
ATOM 934 C CA . THR A 1 129 ? 8.25 20.203 16.547 1 98.25 129 THR A CA 1
ATOM 935 C C . THR A 1 129 ? 7.215 20.641 15.508 1 98.25 129 THR A C 1
ATOM 937 O O . THR A 1 129 ? 6.648 21.734 15.617 1 98.25 129 THR A O 1
ATOM 940 N N . ALA A 1 130 ? 7.074 19.906 14.469 1 98.88 130 ALA A N 1
ATOM 941 C CA . ALA A 1 130 ? 5.934 19.953 13.562 1 98.88 130 ALA A CA 1
ATOM 942 C C . ALA A 1 130 ? 5.301 18.578 13.398 1 98.88 130 ALA A C 1
ATOM 944 O O . ALA A 1 130 ? 5.918 17.562 13.719 1 98.88 130 ALA A O 1
ATOM 945 N N . THR A 1 131 ? 4.027 18.562 13.016 1 98.94 131 THR A N 1
ATOM 946 C CA . THR A 1 131 ? 3.301 17.297 12.93 1 98.94 131 THR A CA 1
ATOM 947 C C . THR A 1 131 ? 2.611 17.156 11.578 1 98.94 131 THR A C 1
ATOM 949 O O . THR A 1 131 ? 2.098 18.141 11.031 1 98.94 131 THR A O 1
ATOM 952 N N . VAL A 1 132 ? 2.738 16 11.008 1 99 132 VAL A N 1
ATOM 953 C CA . VAL A 1 132 ? 1.94 15.602 9.852 1 99 132 VAL A CA 1
ATOM 954 C C . VAL A 1 132 ? 0.946 14.516 10.258 1 99 132 VAL A C 1
ATOM 956 O O . VAL A 1 132 ? 1.334 13.484 10.812 1 99 132 VAL A O 1
ATOM 959 N N . GLY A 1 133 ? -0.318 14.773 10.094 1 98.94 133 GLY A N 1
ATOM 960 C CA . GLY A 1 133 ? -1.351 13.758 10.258 1 98.94 133 GLY A CA 1
ATOM 961 C C . GLY A 1 133 ? -1.892 13.242 8.938 1 98.94 133 GLY A C 1
ATOM 962 O O . GLY A 1 133 ? -2.422 14.008 8.133 1 98.94 133 GLY A O 1
ATOM 963 N N . GLN A 1 134 ? -1.692 11.977 8.695 1 98.94 134 GLN A N 1
ATOM 964 C CA . GLN A 1 134 ? -2.299 11.312 7.551 1 98.94 134 GLN A CA 1
ATOM 965 C C . GLN A 1 134 ? -3.666 10.734 7.914 1 98.94 134 GLN A C 1
ATOM 967 O O . GLN A 1 134 ? -3.77 9.852 8.766 1 98.94 134 GLN A O 1
ATOM 972 N N . ILE A 1 135 ? -4.719 11.219 7.258 1 98.94 135 ILE A N 1
ATOM 973 C CA . ILE A 1 135 ? -6.016 10.586 7.465 1 98.94 135 ILE A CA 1
ATOM 974 C C . ILE A 1 135 ? -6.109 9.312 6.629 1 98.94 135 ILE A C 1
ATOM 976 O O . ILE A 1 135 ? -6.23 9.375 5.402 1 98.94 135 ILE A O 1
ATOM 980 N N . THR A 1 136 ? -5.988 8.211 7.305 1 98.88 136 THR A N 1
ATOM 981 C CA . THR A 1 136 ? -6.078 6.891 6.688 1 98.88 136 THR A CA 1
ATOM 982 C C . THR A 1 136 ? -7.395 6.211 7.055 1 98.88 136 THR A C 1
ATOM 984 O O . THR A 1 136 ? -8.445 6.852 7.059 1 98.88 136 THR A O 1
ATOM 987 N N . SER A 1 137 ? -7.398 4.926 7.199 1 98.75 137 SER A N 1
ATOM 988 C CA . SER A 1 137 ? -8.57 4.121 7.512 1 98.75 137 SER A CA 1
ATOM 989 C C . SER A 1 137 ? -8.18 2.811 8.188 1 98.75 137 SER A C 1
ATOM 991 O O . SER A 1 137 ? -7.148 2.221 7.859 1 98.75 137 SER A O 1
ATOM 993 N N . ARG A 1 138 ? -9.031 2.377 9.133 1 98.5 138 ARG A N 1
ATOM 994 C CA . ARG A 1 138 ? -8.867 1.035 9.68 1 98.5 138 ARG A CA 1
ATOM 995 C C . ARG A 1 138 ? -8.836 -0.01 8.57 1 98.5 138 ARG A C 1
ATOM 997 O O . ARG A 1 138 ? -8.188 -1.052 8.711 1 98.5 138 ARG A O 1
ATOM 1004 N N . LEU A 1 139 ? -9.445 0.274 7.453 1 98.62 139 LEU A N 1
ATOM 1005 C CA . LEU A 1 139 ? -9.453 -0.637 6.316 1 98.62 139 LEU A CA 1
ATOM 1006 C C . LEU A 1 139 ? -8.055 -0.78 5.723 1 98.62 139 LEU A C 1
ATOM 1008 O O . LEU A 1 139 ? -7.801 -1.686 4.926 1 98.62 139 LEU A O 1
ATOM 1012 N N . GLY A 1 140 ? -7.117 0.036 6.121 1 98.81 140 GLY A N 1
ATOM 1013 C CA . GLY A 1 140 ? -5.73 -0.094 5.691 1 98.81 140 GLY A CA 1
ATOM 1014 C C . GLY A 1 140 ? -4.934 -1.06 6.543 1 98.81 140 GLY A C 1
ATOM 1015 O O . GLY A 1 140 ? -3.758 -1.314 6.27 1 98.81 140 GLY A O 1
ATOM 1016 N N . SER A 1 141 ? -5.535 -1.595 7.625 1 98.94 141 SER A N 1
ATOM 1017 C CA . SER A 1 141 ? -4.879 -2.584 8.477 1 98.94 141 SER A CA 1
ATOM 1018 C C . SER A 1 141 ? -4.953 -3.977 7.859 1 98.94 141 SER A C 1
ATOM 1020 O O . SER A 1 141 ? -6.043 -4.504 7.633 1 98.94 141 SER A O 1
ATOM 1022 N N . ILE A 1 142 ? -3.805 -4.512 7.605 1 98.88 142 ILE A N 1
ATOM 1023 C CA . ILE A 1 142 ? -3.777 -5.855 7.043 1 98.88 142 ILE A CA 1
ATOM 1024 C C . ILE A 1 142 ? -4.152 -6.875 8.117 1 98.88 142 ILE A C 1
ATOM 1026 O O . ILE A 1 142 ? -4.934 -7.793 7.867 1 98.88 142 ILE A O 1
ATOM 1030 N N . ALA A 1 143 ? -3.658 -6.633 9.336 1 98.75 143 ALA A N 1
ATOM 1031 C CA . ALA A 1 143 ? -3.891 -7.531 10.461 1 98.75 143 ALA A CA 1
ATOM 1032 C C . ALA A 1 143 ? -5.371 -7.582 10.828 1 98.75 143 ALA A C 1
ATOM 1034 O O . ALA A 1 143 ? -5.871 -8.617 11.273 1 98.75 143 ALA A O 1
ATOM 1035 N N . ASP A 1 144 ? -6.066 -6.52 10.578 1 98.25 144 ASP A N 1
ATOM 1036 C CA . ASP A 1 144 ? -7.465 -6.422 10.992 1 98.25 144 ASP A CA 1
ATOM 1037 C C . ASP A 1 144 ? -8.406 -6.715 9.828 1 98.25 144 ASP A C 1
ATOM 1039 O O . ASP A 1 144 ? -9.617 -6.496 9.93 1 98.25 144 ASP A O 1
ATOM 1043 N N . ASN A 1 145 ? -7.867 -7.117 8.688 1 98.5 145 ASN A N 1
ATOM 1044 C CA . ASN A 1 145 ? -8.703 -7.426 7.531 1 98.5 145 ASN A CA 1
ATOM 1045 C C . ASN A 1 145 ? -9.289 -8.836 7.625 1 98.5 145 ASN A C 1
ATOM 1047 O O . ASN A 1 145 ? -8.602 -9.812 7.336 1 98.5 145 ASN A O 1
ATOM 1051 N N . ASP A 1 146 ? -10.539 -8.891 8.016 1 97.5 146 ASP A N 1
ATOM 1052 C CA . ASP A 1 146 ? -11.234 -10.18 8.102 1 97.5 146 ASP A CA 1
ATOM 1053 C C . ASP A 1 146 ? -12.438 -10.219 7.164 1 97.5 146 ASP A C 1
ATOM 1055 O O . ASP A 1 146 ? -13.211 -11.18 7.18 1 97.5 146 ASP A O 1
ATOM 1059 N N . SER A 1 147 ? -12.57 -9.172 6.34 1 96.88 147 SER A N 1
ATOM 1060 C CA . SER A 1 147 ? -13.797 -9.109 5.559 1 96.88 147 SER A CA 1
ATOM 1061 C C . SER A 1 147 ? -13.5 -9.164 4.062 1 96.88 147 SER A C 1
ATOM 1063 O O . SER A 1 147 ? -14.406 -9.383 3.252 1 96.88 147 SER A O 1
ATOM 1065 N N . GLY A 1 148 ? -12.219 -8.984 3.637 1 97.38 148 GLY A N 1
ATOM 1066 C CA . GLY A 1 148 ? -11.914 -8.914 2.217 1 97.38 148 GLY A CA 1
ATOM 1067 C C . GLY A 1 148 ? -12.547 -7.711 1.534 1 97.38 148 GLY A C 1
ATOM 1068 O O . GLY A 1 148 ? -12.703 -6.652 2.146 1 97.38 148 GLY A O 1
ATOM 1069 N N . GLY A 1 149 ? -12.734 -7.785 0.293 1 97.06 149 GLY A N 1
ATOM 1070 C CA . GLY A 1 149 ? -13.406 -6.742 -0.46 1 97.06 149 GLY A CA 1
ATOM 1071 C C . GLY A 1 149 ? -12.711 -5.398 -0.376 1 97.06 149 GLY A C 1
ATOM 1072 O O . GLY A 1 149 ? -11.602 -5.301 0.156 1 97.06 149 GLY A O 1
ATOM 1073 N N . ARG A 1 150 ? -13.242 -4.398 -1.073 1 97.31 150 ARG A N 1
ATOM 1074 C CA . ARG A 1 150 ? -12.75 -3.025 -1.106 1 97.31 150 ARG A CA 1
ATOM 1075 C C . ARG A 1 150 ? -11.273 -2.984 -1.482 1 97.31 150 ARG A C 1
ATOM 1077 O O . ARG A 1 150 ? -10.477 -2.303 -0.828 1 97.31 150 ARG A O 1
ATOM 1084 N N . TYR A 1 151 ? -10.953 -3.734 -2.467 1 98.5 151 TYR A N 1
ATOM 1085 C CA . TYR A 1 151 ? -9.57 -4.02 -2.811 1 98.5 151 TYR A CA 1
AT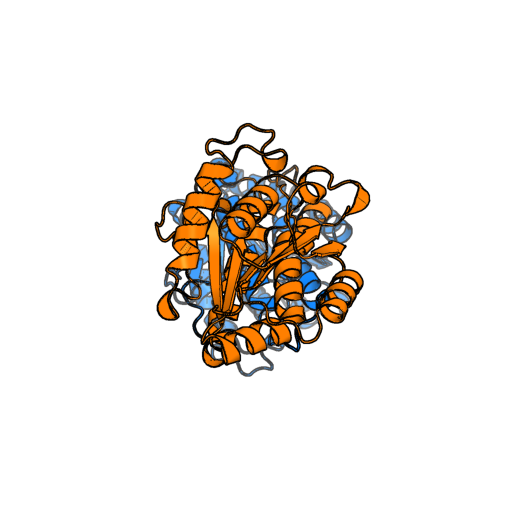OM 1086 C C . TYR A 1 151 ? -8.789 -2.732 -3.037 1 98.5 151 TYR A C 1
ATOM 1088 O O . TYR A 1 151 ? -7.711 -2.545 -2.465 1 98.5 151 TYR A O 1
ATOM 1096 N N . SER A 1 152 ? -9.367 -1.802 -3.859 1 98.5 152 SER A N 1
ATOM 1097 C CA . SER A 1 152 ? -8.648 -0.587 -4.23 1 98.5 152 SER A CA 1
ATOM 1098 C C . SER A 1 152 ? -8.414 0.306 -3.016 1 98.5 152 SER A C 1
ATOM 1100 O O . SER A 1 152 ? -7.309 0.813 -2.818 1 98.5 152 SER A O 1
ATOM 1102 N N . TYR A 1 153 ? -9.43 0.422 -2.213 1 98.62 153 TYR A N 1
ATOM 1103 C CA . TYR A 1 153 ? -9.375 1.329 -1.071 1 98.62 153 TYR A CA 1
ATOM 1104 C C . TYR A 1 153 ? -8.445 0.789 0.01 1 98.62 153 TYR A C 1
ATOM 1106 O O . TYR A 1 153 ? -7.566 1.504 0.499 1 98.62 153 TYR A O 1
ATOM 1114 N N . ARG A 1 154 ? -8.586 -0.5 0.381 1 98.81 154 ARG A N 1
ATOM 1115 C CA . ARG A 1 154 ? -7.742 -1.121 1.396 1 98.81 154 ARG A CA 1
ATOM 1116 C C . ARG A 1 154 ? -6.27 -1.024 1.017 1 98.81 154 ARG A C 1
ATOM 1118 O O . ARG A 1 154 ? -5.438 -0.623 1.832 1 98.81 154 ARG A O 1
ATOM 1125 N N . ALA A 1 155 ? -5.984 -1.377 -0.206 1 98.88 155 ALA A N 1
ATOM 1126 C CA . ALA A 1 155 ? -4.594 -1.375 -0.654 1 98.88 155 ALA A CA 1
ATOM 1127 C C . ALA A 1 155 ? -4.016 0.037 -0.64 1 98.88 155 ALA A C 1
ATOM 1129 O O . ALA A 1 155 ? -2.863 0.239 -0.245 1 98.88 155 ALA A O 1
ATOM 1130 N N . SER A 1 156 ? -4.75 1.032 -1.07 1 98.88 156 SER A N 1
ATOM 1131 C CA . SER A 1 156 ? -4.266 2.408 -1.105 1 98.88 156 SER A CA 1
ATOM 1132 C C . SER A 1 156 ? -3.975 2.928 0.299 1 98.88 156 SER A C 1
ATOM 1134 O O . SER A 1 156 ? -2.992 3.641 0.511 1 98.88 156 SER A O 1
ATOM 1136 N N . LYS A 1 157 ? -4.852 2.562 1.239 1 98.94 157 LYS A N 1
ATOM 1137 C CA . LYS A 1 157 ? -4.664 3.049 2.604 1 98.94 157 LYS A CA 1
ATOM 1138 C C . LYS A 1 157 ? -3.549 2.285 3.311 1 98.94 157 LYS A C 1
ATOM 1140 O O . LYS A 1 157 ? -2.83 2.85 4.137 1 98.94 157 LYS A O 1
ATOM 1145 N N . SER A 1 158 ? -3.342 1.004 2.969 1 98.94 158 SER A N 1
ATOM 1146 C CA . SER A 1 158 ? -2.162 0.295 3.455 1 98.94 158 SER A CA 1
ATOM 1147 C C . SER A 1 158 ? -0.879 0.929 2.928 1 98.94 158 SER A C 1
ATOM 1149 O O . SER A 1 158 ? 0.111 1.035 3.656 1 98.94 158 SER A O 1
ATOM 1151 N N . ALA A 1 159 ? -0.897 1.289 1.686 1 98.94 159 ALA A N 1
ATOM 1152 C CA . ALA A 1 159 ? 0.246 1.982 1.097 1 98.94 159 ALA A CA 1
ATOM 1153 C C . ALA A 1 159 ? 0.521 3.299 1.819 1 98.94 159 ALA A C 1
ATOM 1155 O O . ALA A 1 159 ? 1.675 3.625 2.109 1 98.94 159 ALA A O 1
ATOM 1156 N N . LEU A 1 160 ? -0.525 4.047 2.107 1 98.94 160 LEU A N 1
ATOM 1157 C CA . LEU A 1 160 ? -0.371 5.289 2.852 1 98.94 160 LEU A CA 1
ATOM 1158 C C . LEU A 1 160 ? 0.268 5.035 4.211 1 98.94 160 LEU A C 1
ATOM 1160 O O . LEU A 1 160 ? 1.134 5.797 4.648 1 98.94 160 LEU A O 1
ATOM 1164 N N . ASN A 1 161 ? -0.178 3.984 4.91 1 98.94 161 ASN A N 1
ATOM 1165 C CA . ASN A 1 161 ? 0.389 3.629 6.207 1 98.94 161 ASN A CA 1
ATOM 1166 C C . ASN A 1 161 ? 1.89 3.367 6.109 1 98.94 161 ASN A C 1
ATOM 1168 O O . ASN A 1 161 ? 2.656 3.805 6.973 1 98.94 161 ASN A O 1
ATOM 1172 N N . MET A 1 162 ? 2.301 2.686 5.066 1 98.94 162 MET A N 1
ATOM 1173 C CA . MET A 1 162 ? 3.723 2.41 4.879 1 98.94 162 MET A CA 1
ATOM 1174 C C . MET A 1 162 ? 4.496 3.697 4.613 1 98.94 162 MET A C 1
ATOM 1176 O O . MET A 1 162 ? 5.586 3.895 5.156 1 98.94 162 MET A O 1
ATOM 1180 N N . LEU A 1 163 ? 3.943 4.512 3.781 1 98.94 163 LEU A N 1
ATOM 1181 C CA . LEU A 1 163 ? 4.598 5.781 3.496 1 98.94 163 LEU A CA 1
ATOM 1182 C C . LEU A 1 163 ? 4.758 6.609 4.766 1 98.94 163 LEU A C 1
ATOM 1184 O O . LEU A 1 163 ? 5.812 7.211 4.992 1 98.94 163 LEU A O 1
ATOM 1188 N N . ASN A 1 164 ? 3.729 6.605 5.578 1 98.94 164 ASN A N 1
ATOM 1189 C CA . ASN A 1 164 ? 3.795 7.324 6.844 1 98.94 164 ASN A CA 1
ATOM 1190 C C . ASN A 1 164 ? 4.879 6.754 7.758 1 98.94 164 ASN A C 1
ATOM 1192 O O . ASN A 1 164 ? 5.613 7.508 8.398 1 98.94 164 ASN A O 1
ATOM 1196 N N . LYS A 1 165 ? 4.941 5.438 7.844 1 98.94 165 LYS A N 1
ATOM 1197 C CA . LYS A 1 165 ? 5.973 4.789 8.656 1 98.94 165 LYS A CA 1
ATOM 1198 C C . LYS A 1 165 ? 7.367 5.191 8.195 1 98.94 165 LYS A C 1
ATOM 1200 O O . LYS A 1 165 ? 8.219 5.555 9.008 1 98.94 165 LYS A O 1
ATOM 1205 N N . SER A 1 166 ? 7.598 5.145 6.891 1 98.88 166 SER A N 1
ATOM 1206 C CA . SER A 1 166 ? 8.898 5.539 6.352 1 98.88 166 SER A CA 1
ATOM 1207 C C . SER A 1 166 ? 9.203 7 6.668 1 98.88 166 SER A C 1
ATOM 1209 O O . SER A 1 166 ? 10.328 7.336 7.047 1 98.88 166 SER A O 1
ATOM 1211 N N . LEU A 1 167 ? 8.211 7.855 6.504 1 98.88 167 LEU A N 1
ATOM 1212 C CA . LEU A 1 167 ? 8.391 9.273 6.82 1 98.88 167 LEU A CA 1
ATOM 1213 C C . LEU A 1 167 ? 8.781 9.453 8.281 1 98.88 167 LEU A C 1
ATOM 1215 O O . LEU A 1 167 ? 9.617 10.312 8.602 1 98.88 167 LEU A O 1
ATOM 1219 N N . SER A 1 168 ? 8.18 8.68 9.18 1 98.94 168 SER A N 1
ATOM 1220 C CA . SER A 1 168 ? 8.453 8.805 10.609 1 98.94 168 SER A CA 1
ATOM 1221 C C . SER A 1 168 ? 9.93 8.555 10.914 1 98.94 168 SER A C 1
ATOM 1223 O O . SER A 1 168 ? 10.484 9.141 11.844 1 98.94 168 SER A O 1
ATOM 1225 N N . ILE A 1 169 ? 10.516 7.676 10.156 1 98.75 169 ILE A N 1
ATOM 1226 C CA . ILE A 1 169 ? 11.922 7.352 10.352 1 98.75 169 ILE A CA 1
ATOM 1227 C C . ILE A 1 169 ? 12.797 8.445 9.742 1 98.75 169 ILE A C 1
ATOM 1229 O O . ILE A 1 169 ? 13.695 8.969 10.406 1 98.75 169 ILE A O 1
ATOM 1233 N N . ASP A 1 170 ? 12.508 8.859 8.555 1 98.69 170 ASP A N 1
ATOM 1234 C CA . ASP A 1 170 ? 13.383 9.734 7.785 1 98.69 170 ASP A CA 1
ATOM 1235 C C . ASP A 1 170 ? 13.281 11.18 8.281 1 98.69 170 ASP A C 1
ATOM 1237 O O . ASP A 1 170 ? 14.188 11.984 8.062 1 98.69 170 ASP A O 1
ATOM 1241 N N . LEU A 1 171 ? 12.172 11.523 8.961 1 98.81 171 LEU A N 1
ATOM 1242 C CA . LEU A 1 171 ? 11.977 12.906 9.383 1 98.81 171 LEU A CA 1
ATOM 1243 C C . LEU A 1 171 ? 12.234 13.062 10.875 1 98.81 171 LEU A C 1
ATOM 1245 O O . LEU A 1 171 ? 11.992 14.133 11.445 1 98.81 171 LEU A O 1
ATOM 1249 N N . LYS A 1 172 ? 12.711 12 11.508 1 98.56 172 LYS A N 1
ATOM 1250 C CA . LYS A 1 172 ? 12.953 12.008 12.945 1 98.56 172 LYS A CA 1
ATOM 1251 C C . LYS A 1 172 ? 13.906 13.133 13.336 1 98.56 172 LYS A C 1
ATOM 1253 O O . LYS A 1 172 ? 13.633 13.891 14.273 1 98.56 172 LYS A O 1
ATOM 1258 N N . ASP A 1 173 ? 14.969 13.297 12.57 1 98.19 173 ASP A N 1
ATOM 1259 C CA . ASP A 1 173 ? 15.992 14.273 12.914 1 98.19 173 ASP A CA 1
ATOM 1260 C C . ASP A 1 173 ? 15.516 15.695 12.625 1 98.19 173 ASP A C 1
ATOM 1262 O O . ASP A 1 173 ? 16.078 16.656 13.156 1 98.19 173 ASP A O 1
ATOM 1266 N N . ASP A 1 174 ? 14.539 15.805 11.766 1 98.56 174 ASP A N 1
ATOM 1267 C CA . ASP A 1 174 ? 13.938 17.109 11.492 1 98.56 174 ASP A CA 1
ATOM 1268 C C . ASP A 1 174 ? 12.906 17.469 12.555 1 98.56 174 ASP A C 1
ATOM 1270 O O . ASP A 1 174 ? 12.289 18.531 12.492 1 98.56 174 ASP A O 1
ATOM 1274 N N . LYS A 1 175 ? 12.672 16.562 13.477 1 98.69 175 LYS A N 1
ATOM 1275 C CA . LYS A 1 175 ? 11.711 16.734 14.555 1 98.69 175 LYS A CA 1
ATOM 1276 C C . LYS A 1 175 ? 10.297 16.906 14.008 1 98.69 175 LYS A C 1
ATOM 1278 O O . LYS A 1 175 ? 9.523 17.734 14.516 1 98.69 175 LYS A O 1
ATOM 1283 N N . ILE A 1 176 ? 10.008 16.219 13 1 98.94 176 ILE A N 1
ATOM 1284 C CA . ILE A 1 176 ? 8.672 16.172 12.422 1 98.94 176 ILE A CA 1
ATOM 1285 C C . ILE A 1 176 ? 8 14.852 12.773 1 98.94 176 ILE A C 1
ATOM 1287 O O . ILE A 1 176 ? 8.508 13.781 12.438 1 98.94 176 ILE A O 1
ATOM 1291 N N . ILE A 1 177 ? 6.887 14.93 13.484 1 98.94 177 ILE A N 1
ATOM 1292 C CA . ILE A 1 177 ? 6.098 13.773 13.891 1 98.94 177 ILE A CA 1
ATOM 1293 C C . ILE A 1 177 ? 5.086 13.43 12.797 1 98.94 177 ILE A C 1
ATOM 1295 O O . ILE A 1 177 ? 4.422 14.32 12.258 1 98.94 177 ILE A O 1
ATOM 1299 N N . THR A 1 178 ? 5.016 12.195 12.367 1 98.94 178 THR A N 1
ATOM 1300 C CA . THR A 1 178 ? 4.039 11.766 11.375 1 98.94 178 THR A CA 1
ATOM 1301 C C . THR A 1 178 ? 3.111 10.703 11.961 1 98.94 178 THR A C 1
ATOM 1303 O O . THR A 1 178 ? 3.574 9.703 12.523 1 98.94 178 THR A O 1
ATOM 1306 N N . LEU A 1 179 ? 1.806 10.898 11.852 1 98.94 179 LEU A N 1
ATOM 1307 C CA . LEU A 1 179 ? 0.794 10.031 12.445 1 98.94 179 LEU A CA 1
ATOM 1308 C C . LEU A 1 179 ? -0.151 9.484 11.375 1 98.94 179 LEU A C 1
ATOM 1310 O O . LEU A 1 179 ? -0.562 10.219 10.477 1 98.94 179 LEU A O 1
ATOM 1314 N N . ALA A 1 180 ? -0.405 8.203 11.422 1 98.94 180 ALA A N 1
ATOM 1315 C CA . ALA A 1 180 ? -1.53 7.633 10.688 1 98.94 180 ALA A CA 1
ATOM 1316 C C . ALA A 1 180 ? -2.795 7.625 11.547 1 98.94 180 ALA A C 1
ATOM 1318 O O . ALA A 1 180 ? -2.791 7.117 12.672 1 98.94 180 ALA A O 1
ATOM 1319 N N . LEU A 1 181 ? -3.908 8.18 11.023 1 99 181 LEU A N 1
ATOM 1320 C CA . LEU A 1 181 ? -5.078 8.469 11.844 1 99 181 LEU A CA 1
AT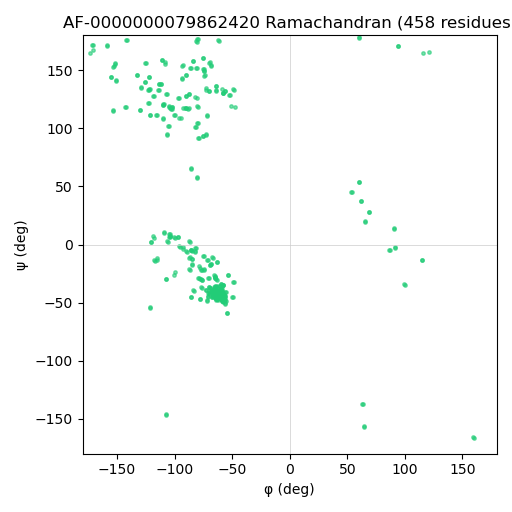OM 1321 C C . LEU A 1 181 ? -6.344 7.914 11.203 1 99 181 LEU A C 1
ATOM 1323 O O . LEU A 1 181 ? -6.719 8.32 10.102 1 99 181 LEU A O 1
ATOM 1327 N N . HIS A 1 182 ? -6.977 6.988 11.836 1 98.94 182 HIS A N 1
ATOM 1328 C CA . HIS A 1 182 ? -8.281 6.477 11.422 1 98.94 182 HIS A CA 1
ATOM 1329 C C . HIS A 1 182 ? -9.414 7.297 12.039 1 98.94 182 HIS A C 1
ATOM 1331 O O . HIS A 1 182 ? -9.594 7.293 13.258 1 98.94 182 HIS A O 1
ATOM 1337 N N . PRO A 1 183 ? -10.172 7.922 11.227 1 98.88 183 PRO A N 1
ATOM 1338 C CA . PRO A 1 183 ? -11.164 8.859 11.758 1 98.88 183 PRO A CA 1
ATOM 1339 C C . PRO A 1 183 ? -12.438 8.164 12.227 1 98.88 183 PRO A C 1
ATOM 1341 O O . PRO A 1 183 ? -13.289 8.797 12.867 1 98.88 183 PRO A O 1
ATOM 1344 N N . GLY A 1 184 ? -12.539 6.832 11.977 1 98.69 184 GLY A N 1
ATOM 1345 C CA . GLY A 1 184 ? -13.805 6.145 12.164 1 98.69 184 GLY A CA 1
ATOM 1346 C C . GLY A 1 184 ? -14.625 6.051 10.883 1 98.69 184 GLY A C 1
ATOM 1347 O O . GLY A 1 184 ? -14.195 6.527 9.836 1 98.69 184 GLY A O 1
ATOM 1348 N N . TYR A 1 185 ? -15.703 5.262 10.945 1 98.25 185 TYR A N 1
ATOM 1349 C CA . TYR A 1 185 ? -16.703 5.285 9.883 1 98.25 185 TYR A CA 1
ATOM 1350 C C . TYR A 1 185 ? -17.625 6.492 10.023 1 98.25 185 TYR A C 1
ATOM 1352 O O . TYR A 1 185 ? -18.672 6.41 10.672 1 98.25 185 TYR A O 1
ATOM 1360 N N . VAL A 1 186 ? -17.219 7.598 9.344 1 98.75 186 VAL A N 1
ATOM 1361 C CA . VAL A 1 186 ? -17.75 8.914 9.648 1 98.75 186 VAL A CA 1
ATOM 1362 C C . VAL A 1 186 ? -18.938 9.219 8.734 1 98.75 186 VAL A C 1
ATOM 1364 O O . VAL A 1 186 ? -18.891 8.906 7.539 1 98.75 186 VAL A O 1
ATOM 1367 N N . VAL A 1 187 ? -19.953 9.867 9.227 1 97.81 187 VAL A N 1
ATOM 1368 C CA . VAL A 1 187 ? -21.125 10.281 8.453 1 97.81 187 VAL A CA 1
ATOM 1369 C C . VAL A 1 187 ? -20.734 11.445 7.535 1 97.81 187 VAL A C 1
ATOM 1371 O O . VAL A 1 187 ? -20.781 12.602 7.945 1 97.81 187 VAL A O 1
ATOM 1374 N N . THR A 1 188 ? -20.391 11.117 6.305 1 96.25 188 THR A N 1
ATOM 1375 C CA . THR A 1 188 ? -20.031 12.086 5.277 1 96.25 188 THR A CA 1
ATOM 1376 C C . THR A 1 188 ? -20.562 11.656 3.914 1 96.25 188 THR A C 1
ATOM 1378 O O . THR A 1 188 ? -21.141 10.578 3.781 1 96.25 188 THR A O 1
ATOM 1381 N N . ARG A 1 189 ? -20.375 12.492 2.918 1 94 189 ARG A N 1
ATOM 1382 C CA . ARG A 1 189 ? -20.734 12.141 1.545 1 94 189 ARG A CA 1
ATOM 1383 C C . ARG A 1 189 ? -19.984 10.891 1.087 1 94 189 ARG A C 1
ATOM 1385 O O . ARG A 1 189 ? -20.547 10.055 0.373 1 94 189 ARG A O 1
ATOM 1392 N N . MET A 1 190 ? -18.75 10.68 1.481 1 93 190 MET A N 1
ATOM 1393 C CA . MET A 1 190 ? -17.922 9.547 1.067 1 93 190 MET A CA 1
ATOM 1394 C C . MET A 1 190 ? -18.562 8.227 1.476 1 93 190 MET A C 1
ATOM 1396 O O . MET A 1 190 ? -18.469 7.234 0.748 1 93 190 MET A O 1
ATOM 1400 N N . THR A 1 191 ? -19.234 8.203 2.65 1 95.25 191 THR A N 1
ATOM 1401 C CA . THR A 1 191 ? -19.844 6.977 3.164 1 95.25 191 THR A CA 1
ATOM 1402 C C . THR A 1 191 ? -21.328 6.91 2.809 1 95.25 191 THR A C 1
ATOM 1404 O O . THR A 1 191 ? -22.062 6.094 3.361 1 95.25 191 THR A O 1
ATOM 1407 N N . GLY A 1 192 ? -21.844 7.859 1.993 1 94.94 192 GLY A N 1
ATOM 1408 C CA . GLY A 1 192 ? -23.266 7.969 1.717 1 94.94 192 GLY A CA 1
ATOM 1409 C C . GLY A 1 192 ? -24.078 8.336 2.939 1 94.94 192 GLY A C 1
ATOM 1410 O O . GLY A 1 192 ? -25.25 7.941 3.057 1 94.94 192 GLY A O 1
ATOM 1411 N N . HIS A 1 193 ? -23.391 8.859 3.848 1 96 193 HIS A N 1
ATOM 1412 C CA . HIS A 1 193 ? -23.984 9.312 5.102 1 96 193 HIS A CA 1
ATOM 1413 C C . HIS A 1 193 ? -24.469 8.133 5.934 1 96 193 HIS A C 1
ATOM 1415 O O . HIS A 1 193 ? -25.406 8.273 6.719 1 96 193 HIS A O 1
ATOM 1421 N N . THR A 1 194 ? -23.875 6.969 5.805 1 95.25 194 THR A N 1
ATOM 1422 C CA . THR A 1 194 ? -24.25 5.777 6.555 1 95.25 194 THR A CA 1
ATOM 1423 C C . THR A 1 194 ? -23.25 5.492 7.664 1 95.25 194 THR A C 1
ATOM 1425 O O . THR A 1 194 ? -23.281 4.426 8.281 1 95.25 194 THR A O 1
ATOM 1428 N N . GLY A 1 195 ? -22.344 6.406 7.914 1 96.19 195 GLY A N 1
ATOM 1429 C CA . GLY A 1 195 ? -21.328 6.223 8.945 1 96.19 195 GLY A CA 1
ATOM 1430 C C . GLY A 1 195 ? -21.922 6.078 10.336 1 96.19 195 GLY A C 1
ATOM 1431 O O . GLY A 1 195 ? -23.141 6.172 10.516 1 96.19 195 GLY A O 1
ATOM 1432 N N . GLU A 1 196 ? -21.016 5.828 11.289 1 97.88 196 GLU A N 1
ATOM 1433 C CA . GLU A 1 196 ? -21.453 5.543 12.648 1 97.88 196 GLU A CA 1
ATOM 1434 C C . GLU A 1 196 ? -20.984 6.629 13.617 1 97.88 196 GLU A C 1
ATOM 1436 O O . GLU A 1 196 ? -21.391 6.66 14.773 1 97.88 196 GLU A O 1
ATOM 1441 N N . VAL A 1 197 ? -20.094 7.449 13.18 1 98.5 197 VAL A N 1
ATOM 1442 C CA . VAL A 1 197 ? -19.531 8.523 14 1 98.5 197 VAL A CA 1
ATOM 1443 C C . VAL A 1 197 ? -19.703 9.859 13.281 1 98.5 197 VAL A C 1
ATOM 1445 O O . VAL A 1 197 ? -19.547 9.945 12.062 1 98.5 197 VAL A O 1
ATOM 1448 N N . THR A 1 198 ? -20.047 10.93 14.031 1 98.5 198 THR A N 1
ATOM 1449 C CA . THR A 1 198 ? -20.172 12.25 13.422 1 98.5 198 THR A CA 1
ATOM 1450 C C . THR A 1 198 ? -18.797 12.844 13.125 1 98.5 198 THR A C 1
ATOM 1452 O O . THR A 1 198 ? -17.797 12.406 13.695 1 98.5 198 THR A O 1
ATOM 1455 N N . THR A 1 199 ? -18.797 13.82 12.234 1 98.75 199 THR A N 1
ATOM 1456 C CA . THR A 1 199 ? -17.531 14.5 11.945 1 98.75 199 THR A CA 1
ATOM 1457 C C . THR A 1 199 ? -16.984 15.156 13.203 1 98.75 199 THR A C 1
ATOM 1459 O O . THR A 1 199 ? -15.766 15.141 13.43 1 98.75 199 THR A O 1
ATOM 1462 N N . GLU A 1 200 ? -17.844 15.734 14.047 1 98.25 200 GLU A N 1
ATOM 1463 C CA . GLU A 1 200 ? -17.438 16.422 15.273 1 98.25 200 GLU A CA 1
ATOM 1464 C C . GLU A 1 200 ? -16.797 15.445 16.25 1 98.25 200 GLU A C 1
ATOM 1466 O O . GLU A 1 200 ? -15.742 15.742 16.844 1 98.25 200 GLU A O 1
ATOM 1471 N N . GLU A 1 201 ? -17.438 14.289 16.406 1 98.69 201 GLU A N 1
ATOM 1472 C CA . GLU A 1 201 ? -16.906 13.273 17.312 1 98.69 201 GLU A CA 1
ATOM 1473 C C . GLU A 1 201 ? -15.555 12.766 16.828 1 98.69 201 GLU A C 1
ATOM 1475 O O . GLU A 1 201 ? -14.617 12.625 17.609 1 98.69 201 GLU A O 1
ATOM 1480 N N . SER A 1 202 ? -15.438 12.43 15.562 1 98.88 202 SER A N 1
ATOM 1481 C CA . SER A 1 202 ? -14.203 11.953 14.945 1 98.88 202 SER A CA 1
ATOM 1482 C C . SER A 1 202 ? -13.07 12.953 15.141 1 98.88 202 SER A C 1
ATOM 1484 O O . SER A 1 202 ? -12.008 12.609 15.664 1 98.88 202 SER A O 1
ATOM 1486 N N . VAL A 1 203 ? -13.305 14.203 14.812 1 98.94 203 VAL A N 1
ATOM 1487 C CA . VAL A 1 203 ? -12.281 15.242 14.828 1 98.94 203 VAL A CA 1
ATOM 1488 C C . VAL A 1 203 ? -11.891 15.562 16.266 1 98.94 203 VAL A C 1
ATOM 1490 O O . VAL A 1 203 ? -10.727 15.844 16.562 1 98.94 203 VAL A O 1
ATOM 1493 N N . ALA A 1 204 ? -12.859 15.531 17.203 1 98.81 204 ALA A N 1
ATOM 1494 C CA . ALA A 1 204 ? -12.531 15.734 18.609 1 98.81 204 ALA A CA 1
ATOM 1495 C C . ALA A 1 204 ? -11.5 14.719 19.094 1 98.81 204 ALA A C 1
ATOM 1497 O O . ALA A 1 204 ? -10.547 15.07 19.797 1 98.81 204 ALA A O 1
ATOM 1498 N N . GLY A 1 205 ? -11.695 13.453 18.703 1 98.94 205 GLY A N 1
ATOM 1499 C CA . GLY A 1 205 ? -10.734 12.422 19.062 1 98.94 205 GLY A CA 1
ATOM 1500 C C . GLY A 1 205 ? -9.391 12.594 18.391 1 98.94 205 GLY A C 1
ATOM 1501 O O . GLY A 1 205 ? -8.344 12.492 19.031 1 98.94 205 GLY A O 1
ATOM 1502 N N . LEU A 1 206 ? -9.43 12.875 17.109 1 98.94 206 LEU A N 1
ATOM 1503 C CA . LEU A 1 206 ? -8.203 12.992 16.328 1 98.94 206 LEU A CA 1
ATOM 1504 C C . LEU A 1 206 ? -7.367 14.172 16.797 1 98.94 206 LEU A C 1
ATOM 1506 O O . LEU A 1 206 ? -6.141 14.078 16.906 1 98.94 206 LEU A O 1
ATOM 1510 N N . THR A 1 207 ? -8.016 15.336 17.094 1 98.94 207 THR A N 1
ATOM 1511 C CA . THR A 1 207 ? -7.277 16.531 17.5 1 98.94 207 THR A CA 1
ATOM 1512 C C . THR A 1 207 ? -6.695 16.344 18.906 1 98.94 207 THR A C 1
ATOM 1514 O O . THR A 1 207 ? -5.645 16.906 19.219 1 98.94 207 THR A O 1
ATOM 1517 N N . LYS A 1 208 ? -7.336 15.539 19.75 1 98.88 208 LYS A N 1
ATOM 1518 C CA . LYS A 1 208 ? -6.75 15.195 21.047 1 98.88 208 LYS A CA 1
ATOM 1519 C C . LYS A 1 208 ? -5.477 14.375 20.859 1 98.88 208 LYS A C 1
ATOM 1521 O O . LYS A 1 208 ? -4.473 14.617 21.531 1 98.88 208 LYS A O 1
ATOM 1526 N N . ILE A 1 209 ? -5.496 13.383 19.969 1 98.94 209 ILE A N 1
ATOM 1527 C CA . ILE A 1 209 ? -4.32 12.57 19.672 1 98.94 209 ILE A CA 1
ATOM 1528 C C . ILE A 1 209 ? -3.191 13.461 19.172 1 98.94 209 ILE A C 1
ATOM 1530 O O . ILE A 1 209 ? -2.059 13.375 19.641 1 98.94 209 ILE A O 1
ATOM 1534 N N . ILE A 1 210 ? -3.5 14.352 18.234 1 98.94 210 ILE A N 1
ATOM 1535 C CA . ILE A 1 210 ? -2.518 15.234 17.609 1 98.94 210 ILE A CA 1
ATOM 1536 C C . ILE A 1 210 ? -1.923 16.172 18.656 1 98.94 210 ILE A C 1
ATOM 1538 O O . ILE A 1 210 ? -0.705 16.359 18.719 1 98.94 210 ILE A O 1
ATOM 1542 N N . ALA A 1 211 ? -2.727 16.75 19.547 1 98.56 211 ALA A N 1
ATOM 1543 C CA . ALA A 1 211 ? -2.291 17.719 20.547 1 98.56 211 ALA A CA 1
ATOM 1544 C C . ALA A 1 211 ? -1.347 17.078 21.562 1 98.56 211 ALA A C 1
ATOM 1546 O O . ALA A 1 211 ? -0.476 17.75 22.125 1 98.56 211 ALA A O 1
ATOM 1547 N N . ASN A 1 212 ? -1.486 15.781 21.734 1 98.31 212 ASN A N 1
ATOM 1548 C CA . ASN A 1 212 ? -0.718 15.102 22.781 1 98.31 212 ASN A CA 1
ATOM 1549 C C . ASN A 1 212 ? 0.416 14.273 22.172 1 98.31 212 ASN A C 1
ATOM 1551 O O . ASN A 1 212 ? 1.124 13.57 22.906 1 98.31 212 ASN A O 1
ATOM 1555 N N . ALA A 1 213 ? 0.588 14.312 20.875 1 98.38 213 ALA A N 1
ATOM 1556 C CA . ALA A 1 213 ? 1.589 13.492 20.203 1 98.38 213 ALA A CA 1
ATOM 1557 C C . ALA A 1 213 ? 3 13.875 20.641 1 98.38 213 ALA A C 1
ATOM 1559 O O . ALA A 1 213 ? 3.316 15.062 20.766 1 98.38 213 ALA A O 1
ATOM 1560 N N . LYS A 1 214 ? 3.807 12.898 20.969 1 98 214 LYS A N 1
ATOM 1561 C CA . LYS A 1 214 ? 5.227 13.016 21.281 1 98 214 LYS A CA 1
ATOM 1562 C C . LYS A 1 214 ? 6.086 12.367 20.188 1 98 214 LYS A C 1
ATOM 1564 O O . LYS A 1 214 ? 5.582 11.594 19.375 1 98 214 LYS A O 1
ATOM 1569 N N . PRO A 1 215 ? 7.359 12.773 20.125 1 98.06 215 PRO A N 1
ATOM 1570 C CA . PRO A 1 215 ? 8.227 12.203 19.094 1 98.06 215 PRO A CA 1
ATOM 1571 C C . PRO A 1 215 ? 8.156 10.68 19.031 1 98.06 215 PRO A C 1
ATOM 1573 O O . PRO A 1 215 ? 8.227 10.094 17.953 1 98.06 215 PRO A O 1
ATOM 1576 N N . GLU A 1 216 ? 7.938 9.984 20.172 1 98.12 216 GLU A N 1
ATOM 1577 C CA . GLU A 1 216 ? 7.891 8.523 20.234 1 98.12 216 GLU A CA 1
ATOM 1578 C C . GLU A 1 216 ? 6.621 7.984 19.578 1 98.12 216 GLU A C 1
ATOM 1580 O O . GLU A 1 216 ? 6.516 6.785 19.312 1 98.12 216 GLU A O 1
ATOM 1585 N N . ASP A 1 217 ? 5.664 8.805 19.312 1 98.69 217 ASP A N 1
ATOM 1586 C CA . ASP A 1 217 ? 4.402 8.406 18.703 1 98.69 217 ASP A CA 1
ATOM 1587 C C . ASP A 1 217 ? 4.504 8.422 17.188 1 98.69 217 ASP A C 1
ATOM 1589 O O . ASP A 1 217 ? 3.617 7.922 16.484 1 98.69 217 ASP A O 1
ATOM 1593 N N . SER A 1 218 ? 5.621 9.016 16.656 1 98.81 218 SER A N 1
ATOM 1594 C CA . SER A 1 218 ? 5.785 9.102 15.203 1 98.81 218 SER A CA 1
ATOM 1595 C C . SER A 1 218 ? 5.754 7.723 14.555 1 98.81 218 SER A C 1
ATOM 1597 O O . SER A 1 218 ? 6.383 6.785 15.047 1 98.81 218 SER A O 1
ATOM 1599 N N . GLY A 1 219 ? 4.949 7.578 13.523 1 98.81 219 GLY A N 1
ATOM 1600 C CA . GLY A 1 219 ? 4.859 6.332 12.781 1 98.81 219 GLY A CA 1
ATOM 1601 C C . GLY A 1 219 ? 3.789 5.398 13.305 1 98.81 219 GLY A C 1
ATOM 1602 O O . GLY A 1 219 ? 3.566 4.32 12.75 1 98.81 219 GLY A O 1
ATOM 1603 N N . LYS A 1 220 ? 3.131 5.812 14.383 1 98.81 220 LYS A N 1
ATOM 1604 C CA . LYS A 1 220 ? 2.094 4.941 14.93 1 98.81 220 LYS A CA 1
ATOM 1605 C C . LYS A 1 220 ? 0.77 5.137 14.195 1 98.81 220 LYS A C 1
ATOM 1607 O O . LYS A 1 220 ? 0.596 6.121 13.469 1 98.81 220 LYS A O 1
ATOM 1612 N N . TYR A 1 221 ? -0.065 4.184 14.25 1 98.88 221 TYR A N 1
ATOM 1613 C CA . TYR A 1 221 ? -1.374 4.047 13.617 1 98.88 221 TYR A CA 1
ATOM 1614 C C . TYR A 1 221 ? -2.488 4.117 14.656 1 98.88 221 TYR A C 1
ATOM 1616 O O . TYR A 1 221 ? -2.697 3.17 15.422 1 98.88 221 TYR A O 1
ATOM 1624 N N . PHE A 1 222 ? -3.295 5.289 14.68 1 98.94 222 PHE A N 1
ATOM 1625 C CA . PHE A 1 222 ? -4.219 5.543 15.773 1 98.94 222 PHE A CA 1
ATOM 1626 C C . PHE A 1 222 ? -5.664 5.441 15.297 1 98.94 222 PHE A C 1
ATOM 1628 O O . PHE A 1 222 ? -5.996 5.906 14.203 1 98.94 222 PHE A O 1
ATOM 1635 N N . HIS A 1 223 ? -6.496 4.816 16.109 1 98.88 223 HIS A N 1
ATOM 1636 C CA . HIS A 1 223 ? -7.938 5.016 16.062 1 98.88 223 HIS A CA 1
ATOM 1637 C C . HIS A 1 223 ? -8.328 6.363 16.656 1 98.88 223 HIS A C 1
ATOM 1639 O O . HIS A 1 223 ? -7.707 6.828 17.609 1 98.88 223 HIS A O 1
ATOM 1645 N N . PHE A 1 224 ? -9.383 6.984 16.188 1 98.88 224 PHE A N 1
ATOM 1646 C CA . PHE A 1 224 ? -9.734 8.32 16.641 1 98.88 224 PHE A CA 1
ATOM 1647 C C . PHE A 1 224 ? -10.055 8.312 18.141 1 98.88 224 PHE A C 1
ATOM 1649 O O . PHE A 1 224 ? -10.039 9.359 18.781 1 98.88 224 PHE A O 1
ATOM 1656 N N . ARG A 1 225 ? -10.258 7.16 18.688 1 98.56 225 ARG A N 1
ATOM 1657 C CA . ARG A 1 225 ? -10.578 7.051 20.094 1 98.56 225 ARG A CA 1
ATOM 1658 C C . ARG A 1 225 ? -9.305 6.902 20.938 1 98.56 225 ARG A C 1
ATOM 1660 O O . ARG A 1 225 ? -9.375 6.82 22.156 1 98.56 225 ARG A O 1
ATOM 1667 N N . GLY A 1 226 ? -8.219 6.785 20.312 1 98.5 226 GLY A N 1
ATOM 1668 C CA . GLY A 1 226 ? -6.965 6.84 21.047 1 98.5 226 GLY A CA 1
ATOM 1669 C C . GLY A 1 226 ? -6.199 5.531 21.016 1 98.5 226 GLY A C 1
ATOM 1670 O O . GLY A 1 226 ? -5.008 5.5 21.328 1 98.5 226 GLY A O 1
ATOM 1671 N N . ASP A 1 227 ? -6.801 4.453 20.609 1 98.44 227 ASP A N 1
ATOM 1672 C CA . ASP A 1 227 ? -6.156 3.145 20.562 1 98.44 227 ASP A CA 1
ATOM 1673 C C . ASP A 1 227 ? -5.152 3.057 19.422 1 98.44 227 ASP A C 1
ATOM 1675 O O . ASP A 1 227 ? -5.371 3.633 18.359 1 98.44 227 ASP A O 1
ATOM 1679 N N . ILE A 1 228 ? -4.074 2.309 19.656 1 98.69 228 ILE A N 1
ATOM 1680 C CA . ILE A 1 228 ? -3.141 1.979 18.594 1 98.69 228 ILE A CA 1
ATOM 1681 C C . ILE A 1 228 ? -3.668 0.79 17.797 1 98.69 228 ILE A C 1
ATOM 1683 O O . ILE A 1 228 ? -4.051 -0.232 18.359 1 98.69 228 ILE A O 1
ATOM 1687 N N . LEU A 1 229 ? -3.756 0.958 16.5 1 98.81 229 LEU A N 1
ATOM 1688 C CA . LEU A 1 229 ? -4.246 -0.095 15.609 1 98.81 229 LEU A CA 1
ATOM 1689 C C . LEU A 1 229 ? -3.096 -0.966 15.117 1 98.81 229 LEU A C 1
ATOM 1691 O O . LEU A 1 229 ? -1.978 -0.481 14.938 1 98.81 229 LEU A O 1
ATOM 1695 N N . PRO A 1 230 ? -3.363 -2.283 14.922 1 98.75 230 PRO A N 1
ATOM 1696 C CA . PRO A 1 230 ? -2.344 -3.123 14.289 1 98.75 230 PRO A CA 1
ATOM 1697 C C . PRO A 1 230 ? -2.141 -2.801 12.812 1 98.75 230 PRO A C 1
ATOM 1699 O O . PRO A 1 230 ? -3.023 -2.217 12.18 1 98.75 230 PRO A O 1
ATOM 1702 N N . TRP A 1 231 ? -1.009 -3.125 12.312 1 98.69 231 TRP A N 1
ATOM 1703 C CA . TRP A 1 231 ? -0.764 -2.885 10.898 1 98.69 231 TRP A CA 1
ATOM 1704 C C . TRP A 1 231 ? -1.55 -3.865 10.031 1 98.69 231 TRP A C 1
ATOM 1706 O O . TRP A 1 231 ? -1.605 -5.059 10.336 1 98.69 231 TRP A O 1
ATOM 1716 N N . MET B 1 1 ? -0.988 -43.25 -13.516 1 42.19 1 MET B N 1
ATOM 1717 C CA . MET B 1 1 ? 0.063 -42.25 -13.25 1 42.19 1 MET B CA 1
ATOM 1718 C C . MET B 1 1 ? -0.529 -40.875 -13 1 42.19 1 MET B C 1
ATOM 1720 O O . MET B 1 1 ? -1.352 -40.406 -13.781 1 42.19 1 MET B O 1
ATOM 1724 N N . GLY B 1 2 ? -0.611 -40.375 -11.773 1 56.84 2 GLY B N 1
ATOM 1725 C CA . GLY B 1 2 ? -1.497 -39.25 -11.477 1 56.84 2 GLY B CA 1
ATOM 1726 C C . GLY B 1 2 ? -1.202 -38 -12.305 1 56.84 2 GLY B C 1
ATOM 1727 O O . GLY B 1 2 ? -0.091 -37.844 -12.812 1 56.84 2 GLY B O 1
ATOM 1728 N N . VAL B 1 3 ? -2.211 -37.344 -12.961 1 74.38 3 VAL B N 1
ATOM 1729 C CA . VAL B 1 3 ? -2.062 -36.188 -13.859 1 74.38 3 VAL B CA 1
ATOM 1730 C C . VAL B 1 3 ? -1.168 -35.156 -13.211 1 74.38 3 VAL B C 1
ATOM 1732 O O . VAL B 1 3 ? -1.353 -34.781 -12.039 1 74.38 3 VAL B O 1
ATOM 1735 N N . ALA B 1 4 ? 0.022 -34.844 -13.859 1 91.62 4 ALA B N 1
ATOM 1736 C CA . ALA B 1 4 ? 0.995 -33.844 -13.398 1 91.62 4 ALA B CA 1
ATOM 1737 C C . ALA B 1 4 ? 0.312 -32.531 -13.039 1 91.62 4 ALA B C 1
ATOM 1739 O O . ALA B 1 4 ? -0.611 -32.094 -13.734 1 91.62 4 ALA B O 1
ATOM 1740 N N . LYS B 1 5 ? 0.681 -32.031 -11.898 1 97.56 5 LYS B N 1
ATOM 1741 C CA . LYS B 1 5 ? 0.182 -30.734 -11.508 1 97.56 5 LYS B CA 1
ATOM 1742 C C . LYS B 1 5 ? 0.761 -29.641 -12.406 1 97.56 5 LYS B C 1
ATOM 1744 O O . LYS B 1 5 ? 1.83 -29.812 -12.992 1 97.56 5 LYS B O 1
ATOM 1749 N N . THR B 1 6 ? 0.042 -28.516 -12.539 1 98.69 6 THR B N 1
ATOM 1750 C CA . THR B 1 6 ? 0.436 -27.422 -13.406 1 98.69 6 THR B CA 1
ATOM 1751 C C . THR B 1 6 ? 0.764 -26.172 -12.586 1 98.69 6 THR B C 1
ATOM 1753 O O . THR B 1 6 ? 0.039 -25.828 -11.648 1 98.69 6 THR B O 1
ATOM 1756 N N . VAL B 1 7 ? 1.907 -25.547 -12.914 1 98.88 7 VAL B N 1
ATOM 1757 C CA . VAL B 1 7 ? 2.283 -24.266 -12.32 1 98.88 7 VAL B CA 1
ATOM 1758 C C . VAL B 1 7 ? 2.475 -23.219 -13.414 1 98.88 7 VAL B C 1
ATOM 1760 O O . VAL B 1 7 ? 3.021 -23.516 -14.477 1 98.88 7 VAL B O 1
ATOM 1763 N N . LEU B 1 8 ? 1.904 -22.047 -13.195 1 98.94 8 LEU B N 1
ATOM 1764 C CA . LEU B 1 8 ? 2.232 -20.875 -14 1 98.94 8 LEU B CA 1
ATOM 1765 C C . LEU B 1 8 ? 3.088 -19.891 -13.211 1 98.94 8 LEU B C 1
ATOM 1767 O O . LEU B 1 8 ? 2.756 -19.547 -12.07 1 98.94 8 LEU B O 1
ATOM 1771 N N . ILE B 1 9 ? 4.195 -19.453 -13.773 1 98.94 9 ILE B N 1
ATOM 1772 C CA . ILE B 1 9 ? 5.137 -18.547 -13.125 1 98.94 9 ILE B CA 1
ATOM 1773 C C . ILE B 1 9 ? 5.316 -17.297 -13.984 1 98.94 9 ILE B C 1
ATOM 1775 O O . ILE B 1 9 ? 5.66 -17.391 -15.164 1 98.94 9 ILE B O 1
ATOM 1779 N N . THR B 1 10 ? 5.027 -16.141 -13.422 1 98.88 10 THR B N 1
ATOM 1780 C CA . THR B 1 10 ? 5.289 -14.898 -14.141 1 98.88 10 THR B CA 1
ATOM 1781 C C . THR B 1 10 ? 6.73 -14.445 -13.914 1 98.88 10 THR B C 1
ATOM 1783 O O . THR B 1 10 ? 7.301 -14.664 -12.844 1 98.88 10 THR B O 1
ATOM 1786 N N . GLY B 1 11 ? 7.277 -13.719 -14.914 1 97.81 11 GLY B N 1
ATOM 1787 C CA . GLY B 1 11 ? 8.664 -13.297 -14.805 1 97.81 11 GLY B CA 1
ATOM 1788 C C . GLY B 1 11 ? 9.633 -14.453 -14.688 1 97.81 11 GLY B C 1
ATOM 1789 O O . GLY B 1 11 ? 10.484 -14.469 -13.797 1 97.81 11 GLY B O 1
ATOM 1790 N N . SER B 1 12 ? 9.617 -15.406 -15.594 1 97.75 12 SER B N 1
ATOM 1791 C CA . SER B 1 12 ? 10.297 -16.688 -15.453 1 97.75 12 SER B CA 1
ATOM 1792 C C . SER B 1 12 ? 11.664 -16.672 -16.125 1 97.75 12 SER B C 1
ATOM 1794 O O . SER B 1 12 ? 12.414 -17.641 -16.047 1 97.75 12 SER B O 1
ATOM 1796 N N . ASN B 1 13 ? 12.055 -15.609 -16.734 1 94.94 13 ASN B N 1
ATOM 1797 C CA . ASN B 1 13 ? 13.164 -15.633 -17.672 1 94.94 13 ASN B CA 1
ATOM 1798 C C . ASN B 1 13 ? 14.508 -15.492 -16.969 1 94.94 13 ASN B C 1
ATOM 1800 O O . ASN B 1 13 ? 15.562 -15.758 -17.547 1 94.94 13 ASN B O 1
ATOM 1804 N N . ARG B 1 14 ? 14.531 -15.047 -15.758 1 94.56 14 ARG B N 1
ATOM 1805 C CA . ARG B 1 14 ? 15.773 -14.922 -15.008 1 94.56 14 ARG B CA 1
ATOM 1806 C C . ARG B 1 14 ? 15.508 -14.898 -13.508 1 94.56 14 ARG B C 1
ATOM 1808 O O . ARG B 1 14 ? 14.352 -14.953 -13.078 1 94.56 14 ARG B O 1
ATOM 1815 N N . GLY B 1 15 ? 16.547 -14.961 -12.805 1 97 15 GLY B N 1
ATOM 1816 C CA . GLY B 1 15 ? 16.484 -14.734 -11.367 1 97 15 GLY B CA 1
ATOM 1817 C C . GLY B 1 15 ? 15.625 -15.766 -10.648 1 97 15 GLY B C 1
ATOM 1818 O O . GLY B 1 15 ? 15.758 -16.969 -10.883 1 97 15 GLY B O 1
ATOM 1819 N N . ILE B 1 16 ? 14.828 -15.281 -9.734 1 98.69 16 ILE B N 1
ATOM 1820 C CA . ILE B 1 16 ? 14 -16.109 -8.875 1 98.69 16 ILE B CA 1
ATOM 1821 C C . ILE B 1 16 ? 12.992 -16.891 -9.719 1 98.69 16 ILE B C 1
ATOM 1823 O O . ILE B 1 16 ? 12.766 -18.078 -9.484 1 98.69 16 ILE B O 1
ATOM 1827 N N . GLY B 1 17 ? 12.406 -16.219 -10.75 1 98.62 17 GLY B N 1
ATOM 1828 C CA . GLY B 1 17 ? 11.445 -16.875 -11.625 1 98.62 17 GLY B CA 1
ATOM 1829 C C . GLY B 1 17 ? 12.031 -18.062 -12.359 1 98.62 17 GLY B C 1
ATOM 1830 O O . GLY B 1 17 ? 11.383 -19.109 -12.469 1 98.62 17 GLY B O 1
ATOM 1831 N N . LEU B 1 18 ? 13.211 -17.891 -12.844 1 98.31 18 LEU B N 1
ATOM 1832 C CA . LEU B 1 18 ? 13.883 -18.984 -13.539 1 98.31 18 LEU B CA 1
ATOM 1833 C C . LEU B 1 18 ? 14.195 -20.141 -12.578 1 98.31 18 LEU B C 1
ATOM 1835 O O . LEU B 1 18 ? 14.07 -21.312 -12.938 1 98.31 18 LEU B O 1
ATOM 1839 N N . ALA B 1 19 ? 14.57 -19.812 -11.367 1 98.75 19 ALA B N 1
ATOM 1840 C CA . ALA B 1 19 ? 14.852 -20.828 -10.352 1 98.75 19 ALA B CA 1
ATOM 1841 C C . ALA B 1 19 ? 13.586 -21.609 -10 1 98.75 19 ALA B C 1
ATOM 1843 O O . ALA B 1 19 ? 13.633 -22.828 -9.836 1 98.75 19 ALA B O 1
ATOM 1844 N N . PHE B 1 20 ? 12.414 -20.922 -9.859 1 98.94 20 PHE B N 1
ATOM 1845 C CA . PHE B 1 20 ? 11.141 -21.609 -9.672 1 98.94 20 PHE B CA 1
ATOM 1846 C C . PHE B 1 20 ? 10.875 -22.562 -10.828 1 98.94 20 PHE B C 1
ATOM 1848 O O . PHE B 1 20 ? 10.461 -23.703 -10.602 1 98.94 20 PHE B O 1
ATOM 1855 N N . THR B 1 21 ? 11.117 -22.062 -12.016 1 98.81 21 THR B N 1
ATOM 1856 C CA . THR B 1 21 ? 10.875 -22.875 -13.211 1 98.81 21 THR B CA 1
ATOM 1857 C C . THR B 1 21 ? 11.703 -24.156 -13.172 1 98.81 21 THR B C 1
ATOM 1859 O O . THR B 1 21 ? 11.164 -25.25 -13.367 1 98.81 21 THR B O 1
ATOM 1862 N N . ARG B 1 22 ? 12.961 -24.062 -12.891 1 98.62 22 ARG B N 1
ATOM 1863 C CA . ARG B 1 22 ? 13.836 -25.219 -12.797 1 98.62 22 ARG B CA 1
ATOM 1864 C C . ARG B 1 22 ? 13.344 -26.203 -11.742 1 98.62 22 ARG B C 1
ATOM 1866 O O . ARG B 1 22 ? 13.32 -27.406 -11.969 1 98.62 22 ARG B O 1
ATOM 1873 N N . HIS B 1 23 ? 12.961 -25.656 -10.609 1 98.75 23 HIS B N 1
ATOM 1874 C CA . HIS B 1 23 ? 12.492 -26.5 -9.508 1 98.75 23 HIS B CA 1
ATOM 1875 C C . HIS B 1 23 ? 11.297 -27.344 -9.93 1 98.75 23 HIS B C 1
ATOM 1877 O O . HIS B 1 23 ? 11.297 -28.562 -9.734 1 98.75 23 HIS B O 1
ATOM 1883 N N . TYR B 1 24 ? 10.32 -26.75 -10.539 1 98.75 24 TYR B N 1
ATOM 1884 C CA . TYR B 1 24 ? 9.07 -27.453 -10.797 1 98.75 24 TYR B CA 1
ATOM 1885 C C . TYR B 1 24 ? 9.211 -28.359 -12.016 1 98.75 24 TYR B C 1
ATOM 1887 O O . TYR B 1 24 ? 8.57 -29.422 -12.094 1 98.75 24 TYR B O 1
ATOM 1895 N N . VAL B 1 25 ? 10.086 -28 -12.984 1 98.38 25 VAL B N 1
ATOM 1896 C CA . VAL B 1 25 ? 10.422 -28.922 -14.062 1 98.38 25 VAL B CA 1
ATOM 1897 C C . VAL B 1 25 ? 11.055 -30.188 -13.484 1 98.38 25 VAL B C 1
ATOM 1899 O O . VAL B 1 25 ? 10.664 -31.297 -13.828 1 98.38 25 VAL B O 1
ATOM 1902 N N . ASP B 1 26 ? 11.977 -29.984 -12.578 1 98 26 ASP B N 1
ATOM 1903 C CA . ASP B 1 26 ? 12.688 -31.094 -11.961 1 98 26 ASP B CA 1
ATOM 1904 C C . ASP B 1 26 ? 11.742 -31.984 -11.156 1 98 26 ASP B C 1
ATOM 1906 O O . ASP B 1 26 ? 11.961 -33.188 -11.039 1 98 26 ASP B O 1
ATOM 1910 N N . LYS B 1 27 ? 10.688 -31.422 -10.625 1 97.88 27 LYS B N 1
ATOM 1911 C CA . LYS B 1 27 ? 9.719 -32.156 -9.82 1 97.88 27 LYS B CA 1
ATOM 1912 C C . LYS B 1 27 ? 8.664 -32.812 -10.695 1 97.88 27 LYS B C 1
ATOM 1914 O O . LYS B 1 27 ? 7.75 -33.469 -10.195 1 97.88 27 LYS B O 1
ATOM 1919 N N . GLY B 1 28 ? 8.688 -32.562 -12.031 1 97.56 28 GLY B N 1
ATOM 1920 C CA . GLY B 1 28 ? 7.809 -33.25 -12.977 1 97.56 28 GLY B CA 1
ATOM 1921 C C . GLY B 1 28 ? 6.496 -32.531 -13.195 1 97.56 28 GLY B C 1
ATOM 1922 O O . GLY B 1 28 ? 5.535 -33.094 -13.703 1 97.56 28 GLY B O 1
ATOM 1923 N N . TRP B 1 29 ? 6.406 -31.266 -12.766 1 98.38 29 TRP B N 1
ATOM 1924 C CA . TRP B 1 29 ? 5.195 -30.484 -12.992 1 98.38 29 TRP B CA 1
ATOM 1925 C C . TRP B 1 29 ? 5.105 -30.031 -14.445 1 98.38 29 TRP B C 1
ATOM 1927 O O . TRP B 1 29 ? 6.121 -29.953 -15.141 1 98.38 29 TRP B O 1
ATOM 1937 N N . LYS B 1 30 ? 3.916 -29.875 -14.898 1 98.38 30 LYS B N 1
ATOM 1938 C CA . LYS B 1 30 ? 3.705 -29.094 -16.109 1 98.38 30 LYS B CA 1
ATOM 1939 C C . LYS B 1 30 ? 3.926 -27.609 -15.844 1 98.38 30 LYS B C 1
ATOM 1941 O O . LYS B 1 30 ? 3.141 -26.969 -15.141 1 98.38 30 LYS B O 1
ATOM 1946 N N . VAL B 1 31 ? 5.008 -27.047 -16.406 1 98.69 31 VAL B N 1
ATOM 1947 C CA . VAL B 1 31 ? 5.371 -25.672 -16.125 1 98.69 31 VAL B CA 1
ATOM 1948 C C . VAL B 1 31 ? 4.973 -24.766 -17.297 1 98.69 31 VAL B C 1
ATOM 1950 O O . VAL B 1 31 ? 5.422 -24.984 -18.422 1 98.69 31 VAL B O 1
ATOM 1953 N N . ILE B 1 32 ? 4.078 -23.828 -17.016 1 98.81 32 ILE B N 1
ATOM 1954 C CA . ILE B 1 32 ? 3.795 -22.734 -17.922 1 98.81 32 ILE B CA 1
ATOM 1955 C C . ILE B 1 32 ? 4.613 -21.5 -17.516 1 98.81 32 ILE B C 1
ATOM 1957 O O . ILE B 1 32 ? 4.344 -20.875 -16.484 1 98.81 32 ILE B O 1
ATOM 1961 N N . ALA B 1 33 ? 5.625 -21.188 -18.359 1 98.56 33 ALA B N 1
ATOM 1962 C CA . ALA B 1 33 ? 6.535 -20.078 -18.078 1 98.56 33 ALA B CA 1
ATOM 1963 C C . ALA B 1 33 ? 6.102 -18.812 -18.812 1 98.56 33 ALA B C 1
ATOM 1965 O O . ALA B 1 33 ? 5.879 -18.828 -20.031 1 98.56 33 ALA B O 1
ATOM 1966 N N . ALA B 1 34 ? 5.926 -17.719 -18.078 1 98.56 34 ALA B N 1
ATOM 1967 C CA . ALA B 1 34 ? 5.516 -16.453 -18.688 1 98.56 34 ALA B CA 1
ATOM 1968 C C . ALA B 1 34 ? 6.625 -15.414 -18.578 1 98.56 34 ALA B C 1
ATOM 1970 O O . ALA B 1 34 ? 7.312 -15.336 -17.547 1 98.56 34 ALA B O 1
ATOM 1971 N N . ALA B 1 35 ? 6.824 -14.688 -19.609 1 96.88 35 ALA B N 1
ATOM 1972 C CA . ALA B 1 35 ? 7.809 -13.609 -19.656 1 96.88 35 ALA B CA 1
ATOM 1973 C C . ALA B 1 35 ? 7.391 -12.523 -20.641 1 96.88 35 ALA B C 1
ATOM 1975 O O . ALA B 1 35 ? 6.641 -12.797 -21.594 1 96.88 35 ALA B O 1
ATOM 1976 N N . ARG B 1 36 ? 7.875 -11.328 -20.438 1 94.62 36 ARG B N 1
ATOM 1977 C CA . ARG B 1 36 ? 7.574 -10.234 -21.359 1 94.62 36 ARG B CA 1
ATOM 1978 C C . ARG B 1 36 ? 8.297 -10.438 -22.703 1 94.62 36 ARG B C 1
ATOM 1980 O O . ARG B 1 36 ? 7.691 -10.281 -23.766 1 94.62 36 ARG B O 1
ATOM 1987 N N . ASP B 1 37 ? 9.508 -10.789 -22.531 1 91.44 37 ASP B N 1
ATOM 1988 C CA . ASP B 1 37 ? 10.344 -11.039 -23.703 1 91.44 37 ASP B CA 1
ATOM 1989 C C . ASP B 1 37 ? 10.594 -12.531 -23.891 1 91.44 37 ASP B C 1
ATOM 1991 O O . ASP B 1 37 ? 11.594 -13.062 -23.406 1 91.44 37 ASP B O 1
ATOM 1995 N N . VAL B 1 38 ? 9.781 -13.141 -24.703 1 93.12 38 VAL B N 1
ATOM 1996 C CA . VAL B 1 38 ? 9.852 -14.586 -24.922 1 93.12 38 VAL B CA 1
ATOM 1997 C C . VAL B 1 38 ? 11.039 -14.922 -25.828 1 93.12 38 VAL B C 1
ATOM 1999 O O . VAL B 1 38 ? 11.734 -15.914 -25.594 1 93.12 38 VAL B O 1
ATOM 2002 N N . GLU B 1 39 ? 11.234 -14.094 -26.734 1 91.44 39 GLU B N 1
ATOM 2003 C CA . GLU B 1 39 ? 12.312 -14.352 -27.688 1 91.44 39 GLU B CA 1
ATOM 2004 C C . GLU B 1 39 ? 13.672 -14.336 -27 1 91.44 39 GLU B C 1
ATOM 2006 O O . GLU B 1 39 ? 14.547 -15.148 -27.312 1 91.44 39 GLU B O 1
ATOM 2011 N N . GLY B 1 40 ? 13.867 -13.477 -26.031 1 89.62 40 GLY B N 1
ATOM 2012 C CA . GLY B 1 40 ? 15.141 -13.32 -25.344 1 89.62 40 GLY B CA 1
ATOM 2013 C C . GLY B 1 40 ? 15.297 -14.273 -24.172 1 89.62 40 GLY B C 1
ATOM 2014 O O . GLY B 1 40 ? 16.344 -14.305 -23.531 1 89.62 40 GLY B O 1
ATOM 2015 N N . ALA B 1 41 ? 14.312 -15.141 -23.969 1 90.69 41 ALA B N 1
ATOM 2016 C CA . ALA B 1 41 ? 14.336 -16.031 -22.812 1 90.69 41 ALA B CA 1
ATOM 2017 C C . ALA B 1 41 ? 15.125 -17.297 -23.109 1 90.69 41 ALA B C 1
ATOM 2019 O O . ALA B 1 41 ? 14.594 -18.406 -22.969 1 90.69 41 ALA B O 1
ATOM 2020 N N . THR B 1 42 ? 16.375 -17.203 -23.328 1 91.5 42 THR B N 1
ATOM 2021 C CA . THR B 1 42 ? 17.203 -18.297 -23.812 1 91.5 42 THR B CA 1
ATOM 2022 C C . THR B 1 42 ? 17.312 -19.406 -22.766 1 91.5 42 THR B C 1
ATOM 2024 O O . THR B 1 42 ? 17.172 -20.578 -23.094 1 91.5 42 THR B O 1
ATOM 2027 N N . ASP B 1 43 ? 17.531 -19.031 -21.516 1 93.25 43 ASP B N 1
ATOM 2028 C CA . ASP B 1 43 ? 17.656 -20.016 -20.453 1 93.25 43 ASP B CA 1
ATOM 2029 C C . ASP B 1 43 ? 16.359 -20.812 -20.266 1 93.25 43 ASP B C 1
ATOM 2031 O O . ASP B 1 43 ? 16.391 -22.016 -20.016 1 93.25 43 ASP B O 1
ATOM 2035 N N . LEU B 1 44 ? 15.297 -20.094 -20.438 1 94.12 44 LEU B N 1
ATOM 2036 C CA . LEU B 1 44 ? 13.992 -20.719 -20.297 1 94.12 44 LEU B CA 1
ATOM 2037 C C . LEU B 1 44 ? 13.766 -21.781 -21.375 1 94.12 44 LEU B C 1
ATOM 2039 O O . LEU B 1 44 ? 13.188 -22.828 -21.109 1 94.12 44 LEU B O 1
ATOM 2043 N N . LYS B 1 45 ? 14.211 -21.5 -22.562 1 93.94 45 LYS B N 1
ATOM 2044 C CA . LYS B 1 45 ? 13.992 -22.359 -23.719 1 93.94 45 LYS B CA 1
ATOM 2045 C C . LYS B 1 45 ? 14.781 -23.656 -23.594 1 93.94 45 LYS B C 1
ATOM 2047 O O . LYS B 1 45 ? 14.477 -24.641 -24.266 1 93.94 45 LYS B O 1
ATOM 2052 N N . GLU B 1 46 ? 15.727 -23.656 -22.75 1 95.5 46 GLU B N 1
ATOM 2053 C CA . GLU B 1 46 ? 16.547 -24.844 -22.531 1 95.5 46 GLU B CA 1
ATOM 2054 C C . GLU B 1 46 ? 15.906 -25.797 -21.531 1 95.5 46 GLU B C 1
ATOM 2056 O O . GLU B 1 46 ? 16.328 -26.938 -21.391 1 95.5 46 GLU B O 1
ATOM 2061 N N . LEU B 1 47 ? 14.914 -25.344 -20.859 1 96.88 47 LEU B N 1
ATOM 2062 C CA . LEU B 1 47 ? 14.234 -26.156 -19.859 1 96.88 47 LEU B CA 1
ATOM 2063 C C . LEU B 1 47 ? 13.031 -26.875 -20.453 1 96.88 47 LEU B C 1
ATOM 2065 O O . LEU B 1 47 ? 12.461 -26.406 -21.453 1 96.88 47 LEU B O 1
ATOM 2069 N N . ALA B 1 48 ? 12.617 -28.031 -19.891 1 96.25 48 ALA B N 1
ATOM 2070 C CA . ALA B 1 48 ? 11.492 -28.812 -20.375 1 96.25 48 ALA B CA 1
ATOM 2071 C C . ALA B 1 48 ? 10.164 -28.234 -19.875 1 96.25 48 ALA B C 1
ATOM 2073 O O . ALA B 1 48 ? 9.352 -28.969 -19.297 1 96.25 48 ALA B O 1
ATOM 2074 N N . VAL B 1 49 ? 9.938 -26.969 -20.219 1 96.94 49 VAL B N 1
ATOM 2075 C CA . VAL B 1 49 ? 8.672 -26.359 -19.844 1 96.94 49 VAL B CA 1
ATOM 2076 C C . VAL B 1 49 ? 7.586 -26.75 -20.828 1 96.94 49 VAL B C 1
ATOM 2078 O O . VAL B 1 49 ? 7.883 -27.109 -21.984 1 96.94 49 VAL B O 1
ATOM 2081 N N . SER B 1 50 ? 6.344 -26.781 -20.375 1 96.38 50 SER B N 1
ATOM 2082 C CA . SER B 1 50 ? 5.223 -27.156 -21.219 1 96.38 50 SER B CA 1
ATOM 2083 C C . SER B 1 50 ? 4.922 -26.062 -22.25 1 96.38 50 SER B C 1
ATOM 2085 O O . SER B 1 50 ? 4.574 -26.359 -23.391 1 96.38 50 SER B O 1
ATOM 2087 N N . LYS B 1 51 ? 4.973 -24.766 -21.781 1 95.5 51 LYS B N 1
ATOM 2088 C CA . LYS B 1 51 ? 4.691 -23.609 -22.609 1 95.5 51 LYS B CA 1
ATOM 2089 C C . LYS B 1 51 ? 5.457 -22.375 -22.125 1 95.5 51 LYS B C 1
ATOM 2091 O O . LYS B 1 51 ? 5.664 -22.203 -20.922 1 95.5 51 LYS B O 1
ATOM 2096 N N . ILE B 1 52 ? 5.91 -21.656 -23.094 1 97.31 52 ILE B N 1
ATOM 2097 C CA . ILE B 1 52 ? 6.371 -20.297 -22.812 1 97.31 52 ILE B CA 1
ATOM 2098 C C . ILE B 1 52 ? 5.395 -19.281 -23.406 1 97.31 52 ILE B C 1
ATOM 2100 O O . ILE B 1 52 ? 5.141 -19.297 -24.609 1 97.31 52 ILE B O 1
ATOM 2104 N N . ILE B 1 53 ? 4.816 -18.406 -22.562 1 97.81 53 ILE B N 1
ATOM 2105 C CA . ILE B 1 53 ? 3.814 -17.484 -23.078 1 97.81 53 ILE B CA 1
ATOM 2106 C C . ILE B 1 53 ? 4.242 -16.047 -22.812 1 97.81 53 ILE B C 1
ATOM 2108 O O . ILE B 1 53 ? 4.863 -15.766 -21.781 1 97.81 53 ILE B O 1
ATOM 2112 N N . PRO B 1 54 ? 3.943 -15.141 -23.75 1 98 54 PRO B N 1
ATOM 2113 C CA . PRO B 1 54 ? 4.168 -13.719 -23.484 1 98 54 PRO B CA 1
ATOM 2114 C C . PRO B 1 54 ? 3.188 -13.156 -22.453 1 98 54 PRO B C 1
ATOM 2116 O O . PRO B 1 54 ? 1.985 -13.422 -22.531 1 98 54 PRO B O 1
ATOM 2119 N N . LEU B 1 55 ? 3.715 -12.438 -21.484 1 98.56 55 LEU B N 1
ATOM 2120 C CA . LEU B 1 55 ? 2.846 -11.82 -20.484 1 98.56 55 LEU B CA 1
ATOM 2121 C C . LEU B 1 55 ? 3.498 -10.578 -19.891 1 98.56 55 LEU B C 1
ATOM 2123 O O . LEU B 1 55 ? 4.574 -10.656 -19.297 1 98.56 55 LEU B O 1
ATOM 2127 N N . ASP B 1 56 ? 2.887 -9.43 -20.156 1 98.44 56 ASP B N 1
ATOM 2128 C CA . ASP B 1 56 ? 3.158 -8.195 -19.422 1 98.44 56 ASP B CA 1
ATOM 2129 C C . ASP B 1 56 ? 2.092 -7.945 -18.359 1 98.44 56 ASP B C 1
ATOM 2131 O O . ASP B 1 56 ? 0.951 -7.609 -18.688 1 98.44 56 ASP B O 1
ATOM 2135 N N . ILE B 1 57 ? 2.52 -8.055 -17.047 1 98.31 57 ILE B N 1
ATOM 2136 C CA . ILE B 1 57 ? 1.53 -8.078 -15.977 1 98.31 57 ILE B CA 1
ATOM 2137 C C . ILE B 1 57 ? 0.973 -6.672 -15.758 1 98.31 57 ILE B C 1
ATOM 2139 O O . ILE B 1 57 ? -0.009 -6.492 -15.031 1 98.31 57 ILE B O 1
ATOM 2143 N N . SER B 1 58 ? 1.569 -5.594 -16.375 1 97.88 58 SER B N 1
ATOM 2144 C CA . SER B 1 58 ? 1.063 -4.23 -16.25 1 97.88 58 SER B CA 1
ATOM 2145 C C . SER B 1 58 ? 0.107 -3.889 -17.375 1 97.88 58 SER B C 1
ATOM 2147 O O . SER B 1 58 ? -0.452 -2.789 -17.422 1 97.88 58 SER B O 1
ATOM 2149 N N . ASP B 1 59 ? -0.07 -4.832 -18.328 1 98.25 59 ASP B N 1
ATOM 2150 C CA . ASP B 1 59 ? -0.858 -4.605 -19.531 1 98.25 59 ASP B CA 1
ATOM 2151 C C . ASP B 1 59 ? -2.092 -5.504 -19.562 1 98.25 59 ASP B C 1
ATOM 2153 O O . ASP B 1 59 ? -1.986 -6.703 -19.828 1 98.25 59 ASP B O 1
ATOM 2157 N N . GLU B 1 60 ? -3.264 -4.91 -19.422 1 97.81 60 GLU B N 1
ATOM 2158 C CA . GLU B 1 60 ? -4.492 -5.688 -19.297 1 97.81 60 GLU B CA 1
ATOM 2159 C C . GLU B 1 60 ? -4.758 -6.512 -20.547 1 97.81 60 GLU B C 1
ATOM 2161 O O . GLU B 1 60 ? -5.145 -7.68 -20.469 1 97.81 60 GLU B O 1
ATOM 2166 N N . PRO B 1 61 ? -4.59 -5.953 -21.719 1 98.19 61 PRO B N 1
ATOM 2167 C CA . PRO B 1 61 ? -4.738 -6.781 -22.922 1 98.19 61 PRO B CA 1
ATOM 2168 C C . PRO B 1 61 ? -3.787 -7.977 -22.938 1 98.19 61 PRO B C 1
ATOM 2170 O O . PRO B 1 61 ? -4.172 -9.07 -23.359 1 98.19 61 PRO B O 1
ATOM 2173 N N . SER B 1 62 ? -2.545 -7.777 -22.547 1 98.62 62 SER B N 1
ATOM 2174 C CA . SER B 1 62 ? -1.582 -8.867 -22.453 1 98.62 62 SER B CA 1
ATOM 2175 C C . SER B 1 62 ? -2.066 -9.953 -21.5 1 98.62 62 SER B C 1
ATOM 2177 O O . SER B 1 62 ? -1.993 -11.148 -21.828 1 98.62 62 SER B O 1
ATOM 2179 N N . ILE B 1 63 ? -2.582 -9.586 -20.375 1 98.69 63 ILE B N 1
ATOM 2180 C CA . ILE B 1 63 ? -3.102 -10.508 -19.375 1 98.69 63 ILE B CA 1
ATOM 2181 C C . ILE B 1 63 ? -4.285 -11.281 -19.953 1 98.69 63 ILE B C 1
ATOM 2183 O O . ILE B 1 63 ? -4.359 -12.508 -19.812 1 98.69 63 ILE B O 1
ATOM 2187 N N . ALA B 1 64 ? -5.156 -10.539 -20.594 1 98.31 64 ALA B N 1
ATOM 2188 C CA . ALA B 1 64 ? -6.34 -11.164 -21.172 1 98.31 64 ALA B CA 1
ATOM 2189 C C . ALA B 1 64 ? -5.953 -12.195 -22.219 1 98.31 64 ALA B C 1
ATOM 2191 O O . ALA B 1 64 ? -6.535 -13.289 -22.281 1 98.31 64 ALA B O 1
ATOM 2192 N N . LYS B 1 65 ? -5.047 -11.859 -23.047 1 98.5 65 LYS B N 1
ATOM 2193 C CA . LYS B 1 65 ? -4.582 -12.766 -24.094 1 98.5 65 LYS B CA 1
ATOM 2194 C C . LYS B 1 65 ? -3.963 -14.023 -23.5 1 98.5 65 LYS B C 1
ATOM 2196 O O . LYS B 1 65 ? -4.207 -15.133 -23.984 1 98.5 65 LYS B O 1
ATOM 2201 N N . ALA B 1 66 ? -3.137 -13.852 -22.484 1 98.5 66 ALA B N 1
ATOM 2202 C CA . ALA B 1 66 ? -2.541 -15 -21.797 1 98.5 66 ALA B CA 1
ATOM 2203 C C . ALA B 1 66 ? -3.617 -15.906 -21.203 1 98.5 66 ALA B C 1
ATOM 2205 O O . ALA B 1 66 ? -3.576 -17.125 -21.391 1 98.5 66 ALA B O 1
ATOM 2206 N N . ALA B 1 67 ? -4.594 -15.328 -20.516 1 98.62 67 ALA B N 1
ATOM 2207 C CA . ALA B 1 67 ? -5.668 -16.109 -19.906 1 98.62 67 ALA B CA 1
ATOM 2208 C C . ALA B 1 67 ? -6.473 -16.859 -20.953 1 98.62 67 ALA B C 1
ATOM 2210 O O . ALA B 1 67 ? -6.836 -18.016 -20.75 1 98.62 67 ALA B O 1
ATOM 2211 N N . GLU B 1 68 ? -6.699 -16.156 -22.047 1 98.56 68 GLU B N 1
ATOM 2212 C CA . GLU B 1 68 ? -7.445 -16.781 -23.141 1 98.56 68 GLU B CA 1
ATOM 2213 C C . GLU B 1 68 ? -6.695 -17.984 -23.703 1 98.56 68 GLU B C 1
ATOM 2215 O O . GLU B 1 68 ? -7.305 -19.016 -23.984 1 98.56 68 GLU B O 1
ATOM 2220 N N . SER B 1 69 ? -5.469 -17.906 -23.828 1 98.25 69 SER B N 1
ATOM 2221 C CA . SER B 1 69 ? -4.656 -18.984 -24.375 1 98.25 69 SER B CA 1
ATOM 2222 C C . SER B 1 69 ? -4.613 -20.188 -23.438 1 98.25 69 SER B C 1
ATOM 2224 O O . SER B 1 69 ? -4.227 -21.281 -23.844 1 98.25 69 SER B O 1
ATOM 2226 N N . LEU B 1 70 ? -4.988 -19.969 -22.188 1 98.5 70 LEU B N 1
ATOM 2227 C CA . LEU B 1 70 ? -4.91 -21.031 -21.188 1 98.5 70 LEU B CA 1
ATOM 2228 C C . LEU B 1 70 ? -6.301 -21.516 -20.797 1 98.5 70 LEU B C 1
ATOM 2230 O O . LEU B 1 70 ? -6.461 -22.188 -19.766 1 98.5 70 LEU B O 1
ATOM 2234 N N . LYS B 1 71 ? -7.277 -21.047 -21.578 1 98.06 71 LYS B N 1
ATOM 2235 C CA . LYS B 1 71 ? -8.656 -21.406 -21.266 1 98.06 71 LYS B CA 1
ATOM 2236 C C . LYS B 1 71 ? -8.828 -22.906 -21.109 1 98.06 71 LYS B C 1
ATOM 2238 O O . LYS B 1 71 ? -8.344 -23.672 -21.953 1 98.06 71 LYS B O 1
ATOM 2243 N N . GLY B 1 72 ? -9.43 -23.281 -20 1 97.62 72 GLY B N 1
ATOM 2244 C CA . GLY B 1 72 ? -9.75 -24.688 -19.781 1 97.62 72 GLY B CA 1
ATOM 2245 C C . GLY B 1 72 ? -8.609 -25.469 -19.172 1 97.62 72 GLY B C 1
ATOM 2246 O O . GLY B 1 72 ? -8.758 -26.656 -18.859 1 97.62 72 GLY B O 1
ATOM 2247 N N . GLU B 1 73 ? -7.477 -24.875 -19 1 97.38 73 GLU B N 1
ATOM 2248 C CA . GLU B 1 73 ? -6.316 -25.531 -18.406 1 97.38 73 GLU B CA 1
ATOM 2249 C C . GLU B 1 73 ? -6.277 -25.328 -16.891 1 97.38 73 GLU B C 1
ATOM 2251 O O . GLU B 1 73 ? -6.199 -24.203 -16.422 1 97.38 73 GLU B O 1
ATOM 2256 N N . PRO B 1 74 ? -6.379 -26.484 -16.141 1 98.38 74 PRO B N 1
ATOM 2257 C CA . PRO B 1 74 ? -6.227 -26.312 -14.695 1 98.38 74 PRO B CA 1
ATOM 2258 C C . PRO B 1 74 ? -4.836 -25.812 -14.297 1 98.38 74 PRO B C 1
ATOM 2260 O O . PRO B 1 74 ? -3.834 -26.25 -14.875 1 98.38 74 PRO B O 1
ATOM 2263 N N . ILE B 1 75 ? -4.77 -24.891 -13.406 1 98.81 75 ILE B N 1
ATOM 2264 C CA . ILE B 1 75 ? -3.531 -24.391 -12.82 1 98.81 75 ILE B CA 1
ATOM 2265 C C . ILE B 1 75 ? -3.555 -24.594 -11.305 1 98.81 75 ILE B C 1
ATOM 2267 O O . ILE B 1 75 ? -4.312 -23.922 -10.594 1 98.81 75 ILE B O 1
ATOM 2271 N N . ASP B 1 76 ? -2.699 -25.5 -10.828 1 98.88 76 ASP B N 1
ATOM 2272 C CA . ASP B 1 76 ? -2.67 -25.859 -9.414 1 98.88 76 ASP B CA 1
ATOM 2273 C C . ASP B 1 76 ? -1.948 -24.797 -8.594 1 98.88 76 ASP B C 1
ATOM 2275 O O . ASP B 1 76 ? -2.219 -24.625 -7.402 1 98.88 76 ASP B O 1
ATOM 2279 N N . LEU B 1 77 ? -0.99 -24.125 -9.219 1 98.94 77 LEU B N 1
ATOM 2280 C CA . LEU B 1 77 ? -0.143 -23.125 -8.57 1 98.94 77 LEU B CA 1
ATOM 2281 C C . LEU B 1 77 ? 0.146 -21.969 -9.508 1 98.94 77 LEU B C 1
ATOM 2283 O O . LEU B 1 77 ? 0.608 -22.172 -10.633 1 98.94 77 LEU B O 1
ATOM 2287 N N . LEU B 1 78 ? -0.271 -20.812 -9.125 1 99 78 LEU B N 1
ATOM 2288 C CA . LEU B 1 78 ? 0.141 -19.562 -9.758 1 99 78 LEU B CA 1
ATOM 2289 C C . LEU B 1 78 ? 1.188 -18.844 -8.906 1 99 78 LEU B C 1
ATOM 2291 O O . LEU B 1 78 ? 0.943 -18.531 -7.742 1 99 78 LEU B O 1
ATOM 2295 N N . ILE B 1 79 ? 2.377 -18.641 -9.445 1 99 79 ILE B N 1
ATOM 2296 C CA . ILE B 1 79 ? 3.398 -17.844 -8.773 1 99 79 ILE B CA 1
ATOM 2297 C C . ILE B 1 79 ? 3.52 -16.484 -9.453 1 99 79 ILE B C 1
ATOM 2299 O O . ILE B 1 79 ? 4.078 -16.375 -10.547 1 99 79 ILE B O 1
ATOM 2303 N N . ASN B 1 80 ? 2.943 -15.508 -8.836 1 98.94 80 ASN B N 1
ATOM 2304 C CA . ASN B 1 80 ? 3.172 -14.133 -9.25 1 98.94 80 ASN B CA 1
ATOM 2305 C C . ASN B 1 80 ? 4.543 -13.633 -8.812 1 98.94 80 ASN B C 1
ATOM 2307 O O . ASN B 1 80 ? 4.688 -13.078 -7.719 1 98.94 80 ASN B O 1
ATOM 2311 N N . ASN B 1 81 ? 5.484 -13.766 -9.695 1 98.88 81 ASN B N 1
ATOM 2312 C CA . ASN B 1 81 ? 6.887 -13.484 -9.398 1 98.88 81 ASN B CA 1
ATOM 2313 C C . ASN B 1 81 ? 7.352 -12.203 -10.07 1 98.88 81 ASN B C 1
ATOM 2315 O O . ASN B 1 81 ? 8.234 -11.516 -9.562 1 98.88 81 ASN B O 1
ATOM 2319 N N . ALA B 1 82 ? 6.73 -11.898 -11.234 1 98.56 82 ALA B N 1
ATOM 2320 C CA . ALA B 1 82 ? 7.129 -10.688 -11.953 1 98.56 82 ALA B CA 1
ATOM 2321 C C . ALA B 1 82 ? 6.992 -9.453 -11.07 1 98.56 82 ALA B C 1
ATOM 2323 O O . ALA B 1 82 ? 6.004 -9.305 -10.352 1 98.56 82 ALA B O 1
ATOM 2324 N N . GLY B 1 83 ? 7.953 -8.656 -11.039 1 97.81 83 GLY B N 1
ATOM 2325 C CA . GLY B 1 83 ? 8.008 -7.414 -10.281 1 97.81 83 GLY B CA 1
ATOM 2326 C C . GLY B 1 83 ? 9.219 -6.566 -10.602 1 97.81 83 GLY B C 1
ATOM 2327 O O . GLY B 1 83 ? 10.078 -6.973 -11.398 1 97.81 83 GLY B O 1
ATOM 2328 N N . ILE B 1 84 ? 9.219 -5.406 -10.086 1 97.94 84 ILE B N 1
ATOM 2329 C CA . ILE B 1 84 ? 10.359 -4.523 -10.312 1 97.94 84 ILE B CA 1
ATOM 2330 C C . ILE B 1 84 ? 10.797 -3.902 -8.984 1 97.94 84 ILE B C 1
ATOM 2332 O O . ILE B 1 84 ? 9.992 -3.744 -8.07 1 97.94 84 ILE B O 1
ATOM 2336 N N . GLY B 1 85 ? 12.133 -3.723 -8.938 1 96.5 85 GLY B N 1
ATOM 2337 C CA . GLY B 1 85 ? 12.688 -2.963 -7.828 1 96.5 85 GLY B CA 1
ATOM 2338 C C . GLY B 1 85 ? 12.586 -1.463 -8.023 1 96.5 85 GLY B C 1
ATOM 2339 O O . GLY B 1 85 ? 12.109 -0.997 -9.062 1 96.5 85 GLY B O 1
ATOM 2340 N N . GLY B 1 86 ? 12.922 -0.801 -7.141 1 92.44 86 GLY B N 1
ATOM 2341 C CA . GLY B 1 86 ? 12.914 0.653 -7.148 1 92.44 86 GLY B CA 1
ATOM 2342 C C . GLY B 1 86 ? 12.906 1.259 -5.758 1 92.44 86 GLY B C 1
ATOM 2343 O O . GLY B 1 86 ? 13.281 0.603 -4.785 1 92.44 86 GLY B O 1
ATOM 2344 N N . GLY B 1 87 ? 12.641 2.35 -5.773 1 83.12 87 GLY B N 1
ATOM 2345 C CA . GLY B 1 87 ? 12.523 3.074 -4.516 1 83.12 87 GLY B CA 1
ATOM 2346 C C . GLY B 1 87 ? 13.555 4.18 -4.367 1 83.12 87 GLY B C 1
ATOM 2347 O O . GLY B 1 87 ? 14.477 4.289 -5.176 1 83.12 87 GLY B O 1
ATOM 2348 N N . GLY B 1 88 ? 13.445 5.055 -3.531 1 87.38 88 GLY B N 1
ATOM 2349 C CA . GLY B 1 88 ? 14.227 6.25 -3.248 1 87.38 88 GLY B CA 1
ATOM 2350 C C . GLY B 1 88 ? 13.828 6.926 -1.948 1 87.38 88 GLY B C 1
ATOM 2351 O O . GLY B 1 88 ? 12.82 6.57 -1.341 1 87.38 88 GLY B O 1
ATOM 2352 N N . GLY B 1 89 ? 14.766 7.852 -1.601 1 95.44 89 GLY B N 1
ATOM 2353 C CA . GLY B 1 89 ? 14.445 8.703 -0.462 1 95.44 89 GLY B CA 1
ATOM 2354 C C . GLY B 1 89 ? 13.508 9.844 -0.81 1 95.44 89 GLY B C 1
ATOM 2355 O O . GLY B 1 89 ? 13.086 9.977 -1.959 1 95.44 89 GLY B O 1
ATOM 2356 N N . ILE B 1 90 ? 13.109 10.609 0.13 1 97.06 90 ILE B N 1
ATOM 2357 C CA . ILE B 1 90 ? 12.109 11.672 0.037 1 97.06 90 ILE B CA 1
ATOM 2358 C C . ILE B 1 90 ? 12.422 12.57 -1.157 1 97.06 90 ILE B C 1
ATOM 2360 O O . ILE B 1 90 ? 11.562 12.797 -2.012 1 97.06 90 ILE B O 1
ATOM 2364 N N . PRO B 1 91 ? 13.648 12.992 -1.385 1 94 91 PRO B N 1
ATOM 2365 C CA . PRO B 1 91 ? 13.891 13.93 -2.488 1 94 91 PRO B CA 1
ATOM 2366 C C . PRO B 1 91 ? 13.93 13.234 -3.85 1 94 91 PRO B C 1
ATOM 2368 O O . PRO B 1 91 ? 13.766 13.891 -4.883 1 94 91 PRO B O 1
ATOM 2371 N N . ASP B 1 92 ? 14.133 11.898 -3.928 1 92.12 92 ASP B N 1
ATOM 2372 C CA . ASP B 1 92 ? 14.492 11.211 -5.164 1 92.12 92 ASP B CA 1
ATOM 2373 C C . ASP B 1 92 ? 13.273 10.531 -5.789 1 92.12 92 ASP B C 1
ATOM 2375 O O . ASP B 1 92 ? 13.234 10.312 -7 1 92.12 92 ASP B O 1
ATOM 2379 N N . VAL B 1 93 ? 12.367 10.211 -4.977 1 94.94 93 VAL B N 1
ATOM 2380 C CA . VAL B 1 93 ? 11.234 9.438 -5.477 1 94.94 93 VAL B CA 1
ATOM 2381 C C . VAL B 1 93 ? 10.336 10.328 -6.324 1 94.94 93 VAL B C 1
ATOM 2383 O O . VAL B 1 93 ? 10.094 11.484 -5.973 1 94.94 93 VAL B O 1
ATOM 2386 N N . THR B 1 94 ? 9.938 9.836 -7.449 1 95.69 94 THR B N 1
ATOM 2387 C CA . THR B 1 94 ? 9.039 10.586 -8.312 1 95.69 94 THR B CA 1
ATOM 2388 C C . THR B 1 94 ? 7.641 9.977 -8.305 1 95.69 94 THR B C 1
ATOM 2390 O O . THR B 1 94 ? 7.484 8.781 -8.031 1 95.69 94 THR B O 1
ATOM 2393 N N . LYS B 1 95 ? 6.664 10.805 -8.641 1 97.75 95 LYS B N 1
ATOM 2394 C CA . LYS B 1 95 ? 5.301 10.312 -8.812 1 97.75 95 LYS B CA 1
ATOM 2395 C C . LYS B 1 95 ? 5.246 9.188 -9.844 1 97.75 95 LYS B C 1
ATOM 2397 O O . LYS B 1 95 ? 4.605 8.164 -9.609 1 97.75 95 LYS B O 1
ATOM 2402 N N . ALA B 1 96 ? 5.922 9.422 -10.898 1 97.75 96 ALA B N 1
ATOM 2403 C CA . ALA B 1 96 ? 5.922 8.453 -11.992 1 97.75 96 ALA B CA 1
ATOM 2404 C C . ALA B 1 96 ? 6.465 7.105 -11.523 1 97.75 96 ALA B C 1
ATOM 2406 O O . ALA B 1 96 ? 5.906 6.055 -11.852 1 97.75 96 ALA B O 1
ATOM 2407 N N . GLU B 1 97 ? 7.535 7.113 -10.797 1 97.62 97 GLU B N 1
ATOM 2408 C CA . GLU B 1 97 ? 8.117 5.875 -10.297 1 97.62 97 GLU B CA 1
ATOM 2409 C C . GLU B 1 97 ? 7.172 5.172 -9.32 1 97.62 97 GLU B C 1
ATOM 2411 O O . GLU B 1 97 ? 6.98 3.957 -9.406 1 97.62 97 GLU B O 1
ATOM 2416 N N . MET B 1 98 ? 6.617 5.906 -8.398 1 98.44 98 MET B N 1
ATOM 2417 C CA . MET B 1 98 ? 5.691 5.32 -7.438 1 98.44 98 MET B CA 1
ATOM 2418 C C . MET B 1 98 ? 4.52 4.652 -8.148 1 98.44 98 MET B C 1
ATOM 2420 O O . MET B 1 98 ? 4.18 3.504 -7.855 1 98.44 98 MET B O 1
ATOM 2424 N N . MET B 1 99 ? 3.975 5.402 -9.078 1 98.75 99 MET B N 1
ATOM 2425 C CA . MET B 1 99 ? 2.816 4.879 -9.805 1 98.75 99 MET B CA 1
ATOM 2426 C C . MET B 1 99 ? 3.189 3.631 -10.594 1 98.75 99 MET B C 1
ATOM 2428 O O . MET B 1 99 ? 2.418 2.672 -10.648 1 98.75 99 MET B O 1
ATOM 2432 N N . LYS B 1 100 ? 4.336 3.652 -11.195 1 98.5 100 LYS B N 1
ATOM 2433 C CA . LYS B 1 100 ? 4.797 2.494 -11.953 1 98.5 100 LYS B CA 1
ATOM 2434 C C . LYS B 1 100 ? 4.965 1.274 -11.055 1 98.5 100 LYS B C 1
ATOM 2436 O O . LYS B 1 100 ? 4.59 0.162 -11.43 1 98.5 100 LYS B O 1
ATOM 2441 N N . LEU B 1 101 ? 5.496 1.431 -9.898 1 98.75 101 LEU B N 1
ATOM 2442 C CA . LEU B 1 101 ? 5.707 0.307 -8.992 1 98.75 101 LEU B CA 1
ATOM 2443 C C . LEU B 1 101 ? 4.379 -0.222 -8.461 1 98.75 101 LEU B C 1
ATOM 2445 O O . LEU B 1 101 ? 4.207 -1.433 -8.305 1 98.75 101 LEU B O 1
ATOM 2449 N N . PHE B 1 102 ? 3.408 0.675 -8.188 1 98.88 102 PHE B N 1
ATOM 2450 C CA . PHE B 1 102 ? 2.084 0.194 -7.816 1 98.88 102 PHE B CA 1
ATOM 2451 C C . PHE B 1 102 ? 1.477 -0.641 -8.938 1 98.88 102 PHE B C 1
ATOM 2453 O O . PHE B 1 102 ? 0.889 -1.694 -8.688 1 98.88 102 PHE B O 1
ATOM 2460 N N . GLU B 1 103 ? 1.655 -0.167 -10.133 1 98.81 103 GLU B N 1
ATOM 2461 C CA . GLU B 1 103 ? 1.072 -0.834 -11.297 1 98.81 103 GLU B CA 1
ATOM 2462 C C . GLU B 1 103 ? 1.64 -2.24 -11.461 1 98.81 103 GLU B C 1
ATOM 2464 O O . GLU B 1 103 ? 0.887 -3.201 -11.641 1 98.81 103 GLU B O 1
ATOM 2469 N N . VAL B 1 104 ? 2.891 -2.371 -11.344 1 98.75 104 VAL B N 1
ATOM 2470 C CA . VAL B 1 104 ? 3.568 -3.625 -11.656 1 98.75 104 VAL B CA 1
ATOM 2471 C C . VAL B 1 104 ? 3.543 -4.547 -10.445 1 98.75 104 VAL B C 1
ATOM 2473 O O . VAL B 1 104 ? 3.17 -5.719 -10.555 1 98.75 104 VAL B O 1
ATOM 2476 N N . ASN B 1 105 ? 3.846 -4.031 -9.266 1 98.88 105 ASN B N 1
ATOM 2477 C CA . ASN B 1 105 ? 4.109 -4.879 -8.109 1 98.88 105 ASN B CA 1
ATOM 2478 C C . ASN B 1 105 ? 2.82 -5.223 -7.363 1 98.88 105 ASN B C 1
ATOM 2480 O O . ASN B 1 105 ? 2.791 -6.172 -6.574 1 98.88 105 ASN B O 1
ATOM 2484 N N . ALA B 1 106 ? 1.774 -4.418 -7.555 1 98.94 106 ALA B N 1
ATOM 2485 C CA . ALA B 1 106 ? 0.564 -4.645 -6.766 1 98.94 106 ALA B CA 1
ATOM 2486 C C . ALA B 1 106 ? -0.636 -4.91 -7.672 1 98.94 106 ALA B C 1
ATOM 2488 O O . ALA B 1 106 ? -1.227 -5.992 -7.629 1 98.94 106 ALA B O 1
ATOM 2489 N N . VAL B 1 107 ? -0.884 -4.023 -8.578 1 98.88 107 VAL B N 1
ATOM 2490 C CA . VAL B 1 107 ? -2.061 -4.137 -9.438 1 98.88 107 VAL B CA 1
ATOM 2491 C C . VAL B 1 107 ? -1.89 -5.316 -10.391 1 98.88 107 VAL B C 1
ATOM 2493 O O . VAL B 1 107 ? -2.834 -6.07 -10.633 1 98.88 107 VAL B O 1
ATOM 2496 N N . GLY B 1 108 ? -0.704 -5.48 -10.93 1 98.81 108 GLY B N 1
ATOM 2497 C CA . GLY B 1 108 ? -0.402 -6.543 -11.883 1 98.81 108 GLY B CA 1
ATOM 2498 C C . GLY B 1 108 ? -0.741 -7.922 -11.352 1 98.81 108 GLY B C 1
ATOM 2499 O O . GLY B 1 108 ? -1.572 -8.625 -11.93 1 98.81 108 GLY B O 1
ATOM 2500 N N . PRO B 1 109 ? -0.137 -8.312 -10.219 1 98.88 109 PRO B N 1
ATOM 2501 C CA . PRO B 1 109 ? -0.422 -9.641 -9.656 1 98.88 109 PRO B CA 1
ATOM 2502 C C . PRO B 1 109 ? -1.903 -9.844 -9.352 1 98.88 109 PRO B C 1
ATOM 2504 O O . PRO B 1 109 ? -2.416 -10.961 -9.484 1 98.88 109 PRO B O 1
ATOM 2507 N N . PHE B 1 110 ? -2.643 -8.812 -8.922 1 98.81 110 PHE B N 1
ATOM 2508 C CA . PHE B 1 110 ? -4.078 -8.922 -8.695 1 98.81 110 PHE B CA 1
ATOM 2509 C C . PHE B 1 110 ? -4.812 -9.242 -9.984 1 98.81 110 PHE B C 1
ATOM 2511 O O . PHE B 1 110 ? -5.645 -10.156 -10.023 1 98.81 110 PHE B O 1
ATOM 2518 N N . LEU B 1 111 ? -4.461 -8.492 -11.039 1 98.81 111 LEU B N 1
ATOM 2519 C CA . LEU B 1 111 ? -5.141 -8.656 -12.32 1 98.81 111 LEU B CA 1
ATOM 2520 C C . LEU B 1 111 ? -4.84 -10.031 -12.914 1 98.81 111 LEU B C 1
ATOM 2522 O O . LEU B 1 111 ? -5.727 -10.664 -13.492 1 98.81 111 LEU B O 1
ATOM 2526 N N . VAL B 1 112 ? -3.637 -10.484 -12.797 1 98.88 112 VAL B N 1
ATOM 2527 C CA . VAL B 1 112 ? -3.266 -11.805 -13.289 1 98.88 112 VAL B CA 1
ATOM 2528 C C . VAL B 1 112 ? -4.039 -12.875 -12.523 1 98.88 112 VAL B C 1
ATOM 2530 O O . VAL B 1 112 ? -4.598 -13.797 -13.133 1 98.88 112 VAL B O 1
ATOM 2533 N N . THR B 1 113 ? -4.074 -12.766 -11.164 1 98.94 113 THR B N 1
ATOM 2534 C CA . THR B 1 113 ? -4.816 -13.719 -10.344 1 98.94 113 THR B CA 1
ATOM 2535 C C . THR B 1 113 ? -6.285 -13.758 -10.758 1 98.94 113 THR B C 1
ATOM 2537 O O . THR B 1 113 ? -6.852 -14.828 -10.961 1 98.94 113 THR B O 1
ATOM 2540 N N . ARG B 1 114 ? -6.84 -12.57 -10.93 1 98.62 114 ARG B N 1
ATOM 2541 C CA . ARG B 1 114 ? -8.242 -12.492 -11.336 1 98.62 114 ARG B CA 1
ATOM 2542 C C . ARG B 1 114 ? -8.461 -13.164 -12.68 1 98.62 114 ARG B C 1
ATOM 2544 O O . ARG B 1 114 ? -9.414 -13.93 -12.852 1 98.62 114 ARG B O 1
ATOM 2551 N N . ALA B 1 115 ? -7.609 -12.898 -13.617 1 98.62 115 ALA B N 1
ATOM 2552 C CA . ALA B 1 115 ? -7.758 -13.422 -14.977 1 98.62 115 ALA B CA 1
ATOM 2553 C C . ALA B 1 115 ? -7.645 -14.945 -14.984 1 98.62 115 ALA B C 1
ATOM 2555 O O . ALA B 1 115 ? -8.25 -15.609 -15.828 1 98.62 115 ALA B O 1
ATOM 2556 N N . LEU B 1 116 ? -6.93 -15.508 -14.055 1 98.88 116 LEU B N 1
ATOM 2557 C CA . LEU B 1 116 ? -6.648 -16.938 -14.07 1 98.88 116 LEU B CA 1
ATOM 2558 C C . LEU B 1 116 ? -7.504 -17.672 -13.039 1 98.88 116 LEU B C 1
ATOM 2560 O O . LEU B 1 116 ? -7.297 -18.859 -12.789 1 98.88 116 LEU B O 1
ATOM 2564 N N . LEU B 1 117 ? -8.453 -16.969 -12.414 1 98.81 117 LEU B N 1
ATOM 2565 C CA . LEU B 1 117 ? -9.312 -17.578 -11.406 1 98.81 117 LEU B CA 1
ATOM 2566 C C . LEU B 1 117 ? -10.031 -18.797 -11.977 1 98.81 117 LEU B C 1
ATOM 2568 O O . LEU B 1 117 ? -10.133 -19.844 -11.305 1 98.81 117 LEU B O 1
ATOM 2572 N N . PRO B 1 118 ? -10.523 -18.719 -13.258 1 98.75 118 PRO B N 1
ATOM 2573 C CA . PRO B 1 118 ? -11.156 -19.922 -13.797 1 98.75 118 PRO B CA 1
ATOM 2574 C C . PRO B 1 118 ? -10.219 -21.125 -13.828 1 98.75 118 PRO B C 1
ATOM 2576 O O . PRO B 1 118 ? -10.648 -22.25 -13.547 1 98.75 118 PRO B O 1
ATOM 2579 N N . ASN B 1 119 ? -8.969 -20.938 -14.148 1 98.88 119 ASN B N 1
ATOM 2580 C CA . ASN B 1 119 ? -7.977 -22.016 -14.172 1 98.88 119 ASN B CA 1
ATOM 2581 C C . ASN B 1 119 ? -7.699 -22.547 -12.773 1 98.88 119 ASN B C 1
ATOM 2583 O O . ASN B 1 119 ? -7.566 -23.766 -12.586 1 98.88 119 ASN B O 1
ATOM 2587 N N . LEU B 1 120 ? -7.621 -21.656 -11.812 1 98.94 120 LEU B N 1
ATOM 2588 C CA . LEU B 1 120 ? -7.371 -22.031 -10.422 1 98.94 120 LEU B CA 1
ATOM 2589 C C . LEU B 1 120 ? -8.547 -22.812 -9.852 1 98.94 120 LEU B C 1
ATOM 2591 O O . LEU B 1 120 ? -8.352 -23.812 -9.141 1 98.94 120 LEU B O 1
ATOM 2595 N N . LYS B 1 121 ? -9.719 -22.359 -10.188 1 98.81 121 LYS B N 1
ATOM 2596 C CA . LYS B 1 121 ? -10.922 -23.047 -9.711 1 98.81 121 LYS B CA 1
ATOM 2597 C C . LYS B 1 121 ? -11.016 -24.453 -10.305 1 98.81 121 LYS B C 1
ATOM 2599 O O . LYS B 1 121 ? -11.461 -25.391 -9.633 1 98.81 121 LYS B O 1
ATOM 2604 N N . LEU B 1 122 ? -10.641 -24.578 -11.578 1 98.62 122 LEU B N 1
ATOM 2605 C CA . LEU B 1 122 ? -10.609 -25.906 -12.195 1 98.62 122 LEU B CA 1
ATOM 2606 C C . LEU B 1 122 ? -9.672 -26.828 -11.438 1 98.62 122 LEU B C 1
ATOM 2608 O O . LEU B 1 122 ? -10.023 -27.984 -11.164 1 98.62 122 LEU B O 1
ATOM 2612 N N . ALA B 1 123 ? -8.516 -26.328 -11.102 1 98.69 123 ALA B N 1
ATOM 2613 C CA . ALA B 1 123 ? -7.539 -27.125 -10.367 1 98.69 123 ALA B CA 1
ATOM 2614 C C . ALA B 1 123 ? -8.055 -27.484 -8.977 1 98.69 123 ALA B C 1
ATOM 2616 O O . ALA B 1 123 ? -7.891 -28.625 -8.516 1 98.69 123 ALA B O 1
ATOM 2617 N N . ALA B 1 124 ? -8.625 -26.516 -8.336 1 98.5 124 ALA B N 1
ATOM 2618 C CA . ALA B 1 124 ? -9.172 -26.75 -7.004 1 98.5 124 ALA B CA 1
ATOM 2619 C C . ALA B 1 124 ? -10.266 -27.812 -7.047 1 98.5 124 ALA B C 1
ATOM 2621 O O . ALA B 1 124 ? -10.336 -28.672 -6.16 1 98.5 124 ALA B O 1
ATOM 2622 N N . ALA B 1 125 ? -11.094 -27.734 -8.07 1 97.69 125 ALA B N 1
ATOM 2623 C CA . ALA B 1 125 ? -12.164 -28.719 -8.227 1 97.69 125 ALA B CA 1
ATOM 2624 C C . ALA B 1 125 ? -11.594 -30.125 -8.461 1 97.69 125 ALA B C 1
ATOM 2626 O O . ALA B 1 125 ? -12.117 -31.109 -7.953 1 97.69 125 ALA B O 1
ATOM 2627 N N . LYS B 1 126 ? -10.57 -30.156 -9.148 1 96.69 126 LYS B N 1
ATOM 2628 C CA . LYS B 1 126 ? -9.992 -31.438 -9.57 1 96.69 126 LYS B CA 1
ATOM 2629 C C . LYS B 1 126 ? -9.102 -32 -8.477 1 96.69 126 LYS B C 1
ATOM 2631 O O . LYS B 1 126 ? -9.141 -33.219 -8.211 1 96.69 126 LYS B O 1
ATOM 2636 N N . ASN B 1 127 ? -8.359 -31.172 -7.824 1 95.69 127 ASN B N 1
ATOM 2637 C CA . ASN B 1 127 ? -7.289 -31.656 -6.961 1 95.69 127 ASN B CA 1
ATOM 2638 C C . ASN B 1 127 ? -7.484 -31.219 -5.512 1 95.69 127 ASN B C 1
ATOM 2640 O O . ASN B 1 127 ? -6.637 -31.469 -4.66 1 95.69 127 ASN B O 1
ATOM 2644 N N . GLY B 1 128 ? -8.57 -30.531 -5.23 1 96.44 128 GLY B N 1
ATOM 2645 C CA . GLY B 1 128 ? -8.945 -30.188 -3.869 1 96.44 128 GLY B CA 1
ATOM 2646 C C . GLY B 1 128 ? -8.57 -28.766 -3.482 1 96.44 128 GLY B C 1
ATOM 2647 O O . GLY B 1 128 ? -9.266 -28.141 -2.686 1 96.44 128 GLY B O 1
ATOM 2648 N N . THR B 1 129 ? -7.449 -28.297 -4.016 1 98.25 129 THR B N 1
ATOM 2649 C CA . THR B 1 129 ? -6.988 -26.953 -3.705 1 98.25 129 THR B CA 1
ATOM 2650 C C . THR B 1 129 ? -6.137 -26.391 -4.844 1 98.25 129 THR B C 1
ATOM 2652 O O . THR B 1 129 ? -5.633 -27.156 -5.676 1 98.25 129 THR B O 1
ATOM 2655 N N . ALA B 1 130 ? -6.102 -25.125 -4.984 1 98.88 130 ALA B N 1
ATOM 2656 C CA . ALA B 1 130 ? -5.109 -24.391 -5.77 1 98.88 130 ALA B CA 1
ATOM 2657 C C . ALA B 1 130 ? -4.418 -23.328 -4.926 1 98.88 130 ALA B C 1
ATOM 2659 O O . ALA B 1 130 ? -4.914 -22.953 -3.863 1 98.88 130 ALA B O 1
ATOM 2660 N N . THR B 1 131 ? -3.219 -22.938 -5.336 1 98.94 131 THR B N 1
ATOM 2661 C CA . THR B 1 131 ? -2.434 -22 -4.547 1 98.94 131 THR B CA 1
ATOM 2662 C C . THR B 1 131 ? -1.94 -20.844 -5.414 1 98.94 131 THR B C 1
ATOM 2664 O O . THR B 1 131 ? -1.578 -21.047 -6.578 1 98.94 131 THR B O 1
ATOM 2667 N N . VAL B 1 132 ? -2.068 -19.672 -4.891 1 98.94 132 VAL B N 1
ATOM 2668 C CA . VAL B 1 132 ? -1.421 -18.484 -5.449 1 98.94 132 VAL B CA 1
ATOM 2669 C C . VAL B 1 132 ? -0.307 -18.016 -4.52 1 98.94 132 VAL B C 1
ATOM 2671 O O . VAL B 1 132 ? -0.541 -17.781 -3.328 1 98.94 132 VAL B O 1
ATOM 2674 N N . GLY B 1 133 ? 0.908 -17.984 -4.996 1 98.94 133 GLY B N 1
ATOM 2675 C CA . GLY B 1 133 ? 2.02 -17.375 -4.281 1 98.94 133 GLY B CA 1
ATOM 2676 C C . GLY B 1 133 ? 2.398 -16 -4.816 1 98.94 133 GLY B C 1
ATOM 2677 O O . GLY B 1 133 ? 2.76 -15.867 -5.988 1 98.94 133 GLY B O 1
ATOM 2678 N N . GLN B 1 134 ? 2.246 -15.008 -3.988 1 98.94 134 GLN B N 1
ATOM 2679 C CA . GLN B 1 134 ? 2.725 -13.672 -4.309 1 98.94 134 GLN B CA 1
ATOM 2680 C C . GLN B 1 134 ? 4.164 -13.469 -3.84 1 98.94 134 GLN B C 1
ATOM 2682 O O . GLN B 1 134 ? 4.441 -13.523 -2.641 1 98.94 134 GLN B O 1
ATOM 2687 N N . ILE B 1 135 ? 5.074 -13.219 -4.777 1 98.94 135 ILE B N 1
ATOM 2688 C CA . ILE B 1 135 ? 6.426 -12.875 -4.352 1 98.94 135 ILE B CA 1
ATOM 2689 C C . ILE B 1 135 ? 6.477 -11.406 -3.947 1 98.94 135 ILE B C 1
ATOM 2691 O O . ILE B 1 135 ? 6.41 -10.516 -4.801 1 98.94 135 ILE B O 1
ATOM 2695 N N . THR B 1 136 ? 6.523 -11.203 -2.67 1 98.88 136 THR B N 1
ATOM 2696 C CA . THR B 1 136 ? 6.609 -9.867 -2.086 1 98.88 136 THR B CA 1
ATOM 2697 C C . THR B 1 136 ? 8 -9.609 -1.524 1 98.88 136 THR B C 1
ATOM 2699 O O . THR B 1 136 ? 9.008 -9.969 -2.146 1 98.88 136 THR B O 1
ATOM 2702 N N . SER B 1 137 ? 8.109 -8.875 -0.471 1 98.75 137 SER B N 1
ATOM 2703 C CA . SER B 1 137 ? 9.375 -8.5 0.167 1 98.75 137 SER B CA 1
ATOM 2704 C C . SER B 1 137 ? 9.172 -8.18 1.643 1 98.75 137 SER B C 1
ATOM 2706 O O . SER B 1 137 ? 8.141 -7.613 2.025 1 98.75 137 SER B O 1
ATOM 2708 N N . ARG B 1 138 ? 10.172 -8.547 2.455 1 98.5 138 ARG B N 1
ATOM 2709 C CA . ARG B 1 138 ? 10.18 -8.086 3.842 1 98.5 138 ARG B CA 1
ATOM 2710 C C . ARG B 1 138 ? 10.055 -6.57 3.918 1 98.5 138 ARG B C 1
ATOM 2712 O O . ARG B 1 138 ? 9.508 -6.035 4.883 1 98.5 138 ARG B O 1
ATOM 2719 N N . LEU B 1 139 ? 10.477 -5.875 2.902 1 98.62 139 LEU B N 1
ATOM 2720 C CA . LEU B 1 139 ? 10.383 -4.422 2.854 1 98.62 139 LEU B CA 1
ATOM 2721 C C . LEU B 1 139 ? 8.922 -3.973 2.785 1 98.62 139 LEU B C 1
ATOM 2723 O O . LEU B 1 139 ? 8.625 -2.795 2.994 1 98.62 139 LEU B O 1
ATOM 2727 N N . GLY B 1 140 ? 8 -4.871 2.555 1 98.81 140 GLY B N 1
ATOM 2728 C CA . GLY B 1 140 ? 6.582 -4.559 2.576 1 98.81 140 GLY B CA 1
ATOM 2729 C C . GLY B 1 140 ? 5.984 -4.609 3.969 1 98.81 140 GLY B C 1
ATOM 2730 O O . GLY B 1 140 ? 4.805 -4.305 4.152 1 98.81 140 GLY B O 1
ATOM 2731 N N . SER B 1 141 ? 6.766 -5.039 4.977 1 98.94 141 SER B N 1
ATOM 2732 C CA . SER B 1 141 ? 6.309 -5.07 6.363 1 98.94 141 SER B CA 1
ATOM 2733 C C . SER B 1 141 ? 6.383 -3.688 7.004 1 98.94 141 SER B C 1
ATOM 2735 O O . SER B 1 141 ? 7.465 -3.102 7.102 1 98.94 141 SER B O 1
ATOM 2737 N N . ILE B 1 142 ? 5.25 -3.215 7.398 1 98.88 142 ILE B N 1
ATOM 2738 C CA . ILE B 1 142 ? 5.234 -1.911 8.047 1 98.88 142 ILE B CA 1
ATOM 2739 C C . ILE B 1 142 ? 5.828 -2.027 9.453 1 98.88 142 ILE B C 1
ATOM 2741 O O . ILE B 1 142 ? 6.625 -1.182 9.867 1 98.88 142 ILE B O 1
ATOM 2745 N N . ALA B 1 143 ? 5.508 -3.129 10.125 1 98.75 143 ALA B N 1
ATOM 2746 C CA . ALA B 1 143 ? 5.965 -3.369 11.492 1 98.75 143 ALA B CA 1
ATOM 2747 C C . ALA B 1 143 ? 7.48 -3.52 11.547 1 98.75 143 ALA B C 1
ATOM 2749 O O . ALA B 1 143 ? 8.109 -3.148 12.539 1 98.75 143 ALA B O 1
ATOM 2750 N N . ASP B 1 144 ? 8.062 -3.982 10.492 1 98.25 144 ASP B N 1
ATOM 2751 C CA . ASP B 1 144 ? 9.492 -4.27 10.477 1 98.25 144 ASP B CA 1
ATOM 2752 C C . ASP B 1 144 ? 10.266 -3.141 9.797 1 98.25 144 ASP B C 1
ATOM 2754 O O . ASP B 1 144 ? 11.453 -3.291 9.5 1 98.25 144 ASP B O 1
ATOM 2758 N N . ASN B 1 145 ? 9.594 -2.047 9.461 1 98.5 145 ASN B N 1
ATOM 2759 C CA . ASN B 1 145 ? 10.273 -0.922 8.828 1 98.5 145 ASN B CA 1
ATOM 2760 C C . ASN B 1 145 ? 10.961 -0.027 9.859 1 98.5 145 ASN B C 1
ATOM 2762 O O . ASN B 1 145 ? 10.305 0.802 10.5 1 98.5 145 ASN B O 1
ATOM 2766 N N . ASP B 1 146 ? 12.258 -0.201 9.977 1 97.5 146 ASP B N 1
ATOM 2767 C CA . ASP B 1 146 ? 13.039 0.617 10.906 1 97.5 146 ASP B CA 1
ATOM 2768 C C . ASP B 1 146 ? 14.086 1.441 10.156 1 97.5 146 ASP B C 1
ATOM 2770 O O . ASP B 1 146 ? 14.906 2.121 10.781 1 97.5 146 ASP B O 1
ATOM 2774 N N . SER B 1 147 ? 14.039 1.377 8.82 1 96.81 147 SER B N 1
ATOM 2775 C CA . SER B 1 147 ? 15.125 2.014 8.086 1 96.81 147 SER B CA 1
ATOM 2776 C C . SER B 1 147 ? 14.617 3.156 7.219 1 96.81 147 SER B C 1
ATOM 2778 O O . SER B 1 147 ? 15.406 3.973 6.73 1 96.81 147 SER B O 1
ATOM 2780 N N . GLY B 1 148 ? 13.273 3.266 6.988 1 97.38 148 GLY B N 1
ATOM 2781 C CA . GLY B 1 148 ? 12.758 4.258 6.059 1 97.38 148 GLY B CA 1
ATOM 2782 C C . GLY B 1 148 ? 13.203 4.027 4.629 1 97.38 148 GLY B C 1
ATOM 2783 O O . GLY B 1 148 ? 13.359 2.881 4.203 1 97.38 148 GLY B O 1
ATOM 2784 N N . GLY B 1 149 ? 13.211 5.023 3.865 1 97.06 149 GLY B N 1
ATOM 2785 C CA . GLY B 1 149 ? 13.703 4.949 2.498 1 97.06 149 GLY B CA 1
ATOM 2786 C C . GLY B 1 149 ? 12.938 3.959 1.643 1 97.06 149 GLY B C 1
ATOM 2787 O O . GLY B 1 149 ? 11.906 3.428 2.07 1 97.06 149 GLY B O 1
ATOM 2788 N N . ARG B 1 150 ? 13.305 3.855 0.354 1 97.31 150 ARG B N 1
ATOM 2789 C CA . ARG B 1 150 ? 12.719 2.949 -0.631 1 97.31 150 ARG B CA 1
ATOM 2790 C C . ARG B 1 150 ? 11.203 3.105 -0.689 1 97.31 150 ARG B C 1
ATOM 2792 O O . ARG B 1 150 ? 10.469 2.115 -0.667 1 97.31 150 ARG B O 1
ATOM 2799 N N . TYR B 1 151 ? 10.805 4.32 -0.713 1 98.5 151 TYR B N 1
ATOM 2800 C CA . TYR B 1 151 ? 9.398 4.672 -0.511 1 98.5 151 TYR B CA 1
ATOM 2801 C C . TYR B 1 151 ? 8.508 3.947 -1.508 1 98.5 151 TYR B C 1
ATOM 2803 O O . TYR B 1 151 ? 7.52 3.318 -1.122 1 98.5 151 TYR B O 1
ATOM 2811 N N . SER B 1 152 ? 8.898 3.988 -2.818 1 98.5 152 SER B N 1
ATOM 2812 C CA . SER B 1 152 ? 8.047 3.418 -3.861 1 98.5 152 SER B CA 1
ATOM 2813 C C . SER B 1 152 ? 7.934 1.904 -3.715 1 98.5 152 SER B C 1
ATOM 2815 O O . SER B 1 152 ? 6.84 1.348 -3.809 1 98.5 152 SER B O 1
ATOM 2817 N N . TYR B 1 153 ? 9.047 1.288 -3.434 1 98.56 153 TYR B N 1
ATOM 2818 C CA . TYR B 1 153 ? 9.102 -0.168 -3.371 1 98.56 153 TYR B CA 1
ATOM 2819 C C . TYR B 1 153 ? 8.375 -0.686 -2.133 1 98.56 153 TYR B C 1
ATOM 2821 O O . TYR B 1 153 ? 7.531 -1.582 -2.227 1 98.56 153 TYR B O 1
ATOM 2829 N N . ARG B 1 154 ? 8.664 -0.112 -0.951 1 98.81 154 ARG B N 1
ATOM 2830 C CA . ARG B 1 154 ? 8.016 -0.522 0.292 1 98.81 154 ARG B CA 1
ATOM 2831 C C . ARG B 1 154 ? 6.5 -0.396 0.188 1 98.81 154 ARG B C 1
ATOM 2833 O O . ARG B 1 154 ? 5.77 -1.327 0.533 1 98.81 154 ARG B O 1
ATOM 2840 N N . ALA B 1 155 ? 6.066 0.74 -0.295 1 98.88 155 ALA B N 1
ATOM 2841 C CA . ALA B 1 155 ? 4.629 0.983 -0.385 1 98.88 155 ALA B CA 1
ATOM 2842 C C . ALA B 1 155 ? 3.967 0.008 -1.354 1 98.88 155 ALA B C 1
ATOM 2844 O O . ALA B 1 155 ? 2.873 -0.497 -1.086 1 98.88 155 ALA B O 1
ATOM 2845 N N . SER B 1 156 ? 4.562 -0.275 -2.479 1 98.88 156 SER B N 1
ATOM 2846 C CA . SER B 1 156 ? 3.988 -1.185 -3.465 1 98.88 156 SER B CA 1
ATOM 2847 C C . SER B 1 156 ? 3.869 -2.6 -2.908 1 98.88 156 SER B C 1
ATOM 2849 O O . SER B 1 156 ? 2.881 -3.291 -3.162 1 98.88 156 SER B O 1
ATOM 2851 N N . LYS B 1 157 ? 4.895 -3.008 -2.156 1 98.94 157 LYS B N 1
ATOM 2852 C CA . LYS B 1 157 ? 4.875 -4.363 -1.617 1 98.94 157 LYS B CA 1
ATOM 2853 C C . LYS B 1 157 ? 3.924 -4.469 -0.427 1 98.94 157 LYS B C 1
ATOM 2855 O O . LYS B 1 157 ? 3.297 -5.508 -0.215 1 98.94 157 LYS B O 1
ATOM 2860 N N . SER B 1 158 ? 3.754 -3.379 0.34 1 98.94 158 SER B N 1
ATOM 2861 C CA . SER B 1 158 ? 2.707 -3.355 1.356 1 98.94 158 SER B CA 1
ATOM 2862 C C . SER B 1 158 ? 1.322 -3.461 0.727 1 98.94 158 SER B C 1
ATOM 2864 O O . SER B 1 158 ? 0.443 -4.145 1.258 1 98.94 158 SER B O 1
ATOM 2866 N N . ALA B 1 159 ? 1.138 -2.764 -0.347 1 98.94 159 ALA B N 1
ATOM 2867 C CA . ALA B 1 159 ? -0.122 -2.85 -1.08 1 98.94 159 ALA B CA 1
ATOM 2868 C C . ALA B 1 159 ? -0.379 -4.273 -1.564 1 98.94 159 ALA B C 1
ATOM 2870 O O . ALA B 1 159 ? -1.497 -4.781 -1.454 1 98.94 159 ALA B O 1
ATOM 2871 N N . LEU B 1 160 ? 0.646 -4.91 -2.098 1 98.94 160 LEU B N 1
ATOM 2872 C CA . LEU B 1 160 ? 0.518 -6.297 -2.531 1 98.94 160 LEU B CA 1
ATOM 2873 C C . LEU B 1 160 ? 0.101 -7.195 -1.372 1 98.94 160 LEU B C 1
ATOM 2875 O O . LEU B 1 160 ? -0.742 -8.078 -1.538 1 98.94 160 LEU B O 1
ATOM 2879 N N . ASN B 1 161 ? 0.708 -7.004 -0.197 1 98.94 161 ASN B N 1
ATOM 2880 C CA . ASN B 1 161 ? 0.361 -7.781 0.986 1 98.94 161 ASN B CA 1
ATOM 2881 C C . ASN B 1 161 ? -1.116 -7.637 1.34 1 98.94 161 ASN B C 1
ATOM 2883 O O . ASN B 1 161 ? -1.777 -8.617 1.677 1 98.94 161 ASN B O 1
ATOM 2887 N N . MET B 1 162 ? -1.627 -6.426 1.241 1 98.94 162 MET B N 1
ATOM 2888 C CA . MET B 1 162 ? -3.039 -6.199 1.535 1 98.94 162 MET B CA 1
ATOM 2889 C C . MET B 1 162 ? -3.926 -6.895 0.506 1 98.94 162 MET B C 1
ATOM 2891 O O . MET B 1 162 ? -4.938 -7.504 0.862 1 98.94 162 MET B O 1
ATOM 2895 N N . LEU B 1 163 ? -3.559 -6.773 -0.724 1 98.94 163 LEU B N 1
ATOM 2896 C CA . LEU B 1 163 ? -4.332 -7.438 -1.769 1 98.94 163 LEU B CA 1
ATOM 2897 C C . LEU B 1 163 ? -4.359 -8.945 -1.548 1 98.94 163 LEU B C 1
ATOM 2899 O O . LEU B 1 163 ? -5.406 -9.578 -1.703 1 98.94 163 LEU B O 1
ATOM 2903 N N . ASN B 1 164 ? -3.219 -9.484 -1.172 1 98.94 164 ASN B N 1
ATOM 2904 C CA . ASN B 1 164 ? -3.148 -10.914 -0.888 1 98.94 164 ASN B CA 1
ATOM 2905 C C . ASN B 1 164 ? -4.047 -11.297 0.284 1 98.94 164 ASN B C 1
ATOM 2907 O O . ASN B 1 164 ? -4.73 -12.32 0.238 1 98.94 164 ASN B O 1
ATOM 2911 N N . LYS B 1 165 ? -4.016 -10.508 1.346 1 98.94 165 LYS B N 1
ATOM 2912 C CA . LYS B 1 165 ? -4.871 -10.758 2.5 1 98.94 165 LYS B CA 1
ATOM 2913 C C . LYS B 1 165 ? -6.344 -10.766 2.1 1 98.94 165 LYS B C 1
ATOM 2915 O O . LYS B 1 165 ? -7.09 -11.672 2.475 1 98.94 165 LYS B O 1
ATOM 2920 N N . SER B 1 166 ? -6.754 -9.773 1.329 1 98.88 166 SER B N 1
ATOM 2921 C CA . SER B 1 166 ? -8.141 -9.711 0.873 1 98.88 166 SER B CA 1
ATOM 2922 C C . SER B 1 166 ? -8.492 -10.93 0.02 1 98.88 166 SER B C 1
ATOM 2924 O O . SER B 1 166 ? -9.57 -11.508 0.174 1 98.88 166 SER B O 1
ATOM 2926 N N . LEU B 1 167 ? -7.59 -11.305 -0.87 1 98.88 167 LEU B N 1
ATOM 2927 C CA . LEU B 1 167 ? -7.812 -12.477 -1.705 1 98.88 167 LEU B CA 1
ATOM 2928 C C . LEU B 1 167 ? -8.008 -13.727 -0.849 1 98.88 167 LEU B C 1
ATOM 2930 O O . LEU B 1 167 ? -8.836 -14.578 -1.166 1 98.88 167 LEU B O 1
ATOM 2934 N N . SER B 1 168 ? -7.234 -13.852 0.224 1 98.94 168 SER B N 1
ATOM 2935 C CA . SER B 1 168 ? -7.301 -15.023 1.089 1 98.94 168 SER B CA 1
ATOM 2936 C C . SER B 1 168 ? -8.695 -15.188 1.687 1 98.94 168 SER B C 1
ATOM 2938 O O . SER B 1 168 ? -9.148 -16.312 1.924 1 98.94 168 SER B O 1
ATOM 2940 N N . ILE B 1 169 ? -9.328 -14.086 1.948 1 98.75 169 ILE B N 1
ATOM 2941 C CA . ILE B 1 169 ? -10.664 -14.109 2.525 1 98.75 169 ILE B CA 1
ATOM 2942 C C . ILE B 1 169 ? -11.688 -14.43 1.439 1 98.75 169 ILE B C 1
ATOM 2944 O O . ILE B 1 169 ? -12.516 -15.336 1.602 1 98.75 169 ILE B O 1
ATOM 2948 N N . ASP B 1 170 ? -11.602 -13.781 0.322 1 98.69 170 ASP B N 1
ATOM 2949 C CA . ASP B 1 170 ? -12.633 -13.844 -0.708 1 98.69 170 ASP B CA 1
ATOM 2950 C C . ASP B 1 170 ? -12.562 -15.156 -1.482 1 98.69 170 ASP B C 1
ATOM 2952 O O . ASP B 1 170 ? -13.547 -15.578 -2.092 1 98.69 170 ASP B O 1
ATOM 2956 N N . LEU B 1 171 ? -11.391 -15.82 -1.477 1 98.81 171 LEU B N 1
ATOM 2957 C CA . LEU B 1 171 ? -11.227 -17.031 -2.277 1 98.81 171 LEU B CA 1
ATOM 2958 C C . LEU B 1 171 ? -11.273 -18.281 -1.396 1 98.81 171 LEU B C 1
ATOM 2960 O O . LEU B 1 171 ? -11.023 -19.391 -1.872 1 98.81 171 LEU B O 1
ATOM 2964 N N . LYS B 1 172 ? -11.578 -18.078 -0.121 1 98.56 172 LYS B N 1
ATOM 2965 C CA . LYS B 1 172 ? -11.609 -19.188 0.833 1 98.56 172 LYS B CA 1
ATOM 2966 C C . LYS B 1 172 ? -12.57 -20.281 0.377 1 98.56 172 LYS B C 1
ATOM 2968 O O . LYS B 1 172 ? -12.211 -21.469 0.369 1 98.56 172 LYS B O 1
ATOM 2973 N N . ASP B 1 173 ? -13.734 -19.875 -0.086 1 98.19 173 ASP B N 1
ATOM 2974 C CA . ASP B 1 173 ? -14.766 -20.844 -0.452 1 98.19 173 ASP B CA 1
ATOM 2975 C C . ASP B 1 173 ? -14.43 -21.531 -1.775 1 98.19 173 ASP B C 1
ATOM 2977 O O . ASP B 1 173 ? -14.961 -22.594 -2.082 1 98.19 173 ASP B O 1
ATOM 2981 N N . ASP B 1 174 ? -13.602 -20.891 -2.557 1 98.56 174 ASP B N 1
ATOM 2982 C CA . ASP B 1 174 ? -13.133 -21.5 -3.799 1 98.56 174 ASP B CA 1
ATOM 2983 C C . ASP B 1 174 ? -11.977 -22.469 -3.537 1 98.56 174 ASP B C 1
ATOM 2985 O O . ASP B 1 174 ? -11.445 -23.078 -4.469 1 98.56 174 ASP B O 1
ATOM 2989 N N . LYS B 1 175 ? -11.555 -22.547 -2.291 1 98.69 175 LYS B N 1
ATOM 2990 C CA . LYS B 1 175 ? -10.461 -23.406 -1.864 1 98.69 175 LYS B CA 1
ATOM 2991 C C . LYS B 1 175 ? -9.156 -23.031 -2.551 1 98.69 175 LYS B C 1
ATOM 2993 O O . LYS B 1 175 ? -8.375 -23.891 -2.953 1 98.69 175 LYS B O 1
ATOM 2998 N N . ILE B 1 176 ? -8.977 -21.781 -2.73 1 98.94 176 ILE B N 1
ATOM 2999 C CA . ILE B 1 176 ? -7.73 -21.234 -3.262 1 98.94 176 ILE B CA 1
ATOM 3000 C C . ILE B 1 176 ? -6.934 -20.594 -2.137 1 98.94 176 ILE B C 1
ATOM 3002 O O . ILE B 1 176 ? -7.414 -19.656 -1.479 1 98.94 176 ILE B O 1
ATOM 3006 N N . ILE B 1 177 ? -5.734 -21.109 -1.893 1 98.94 177 ILE B N 1
ATOM 3007 C CA . ILE B 1 177 ? -4.816 -20.594 -0.876 1 98.94 177 ILE B CA 1
ATOM 3008 C C . ILE B 1 177 ? -3.957 -19.484 -1.469 1 98.94 177 ILE B C 1
ATOM 3010 O O . ILE B 1 177 ? -3.436 -19.625 -2.578 1 98.94 177 ILE B O 1
ATOM 3014 N N . THR B 1 178 ? -3.871 -18.359 -0.824 1 98.94 178 THR B N 1
ATOM 3015 C CA . THR B 1 178 ? -3.02 -17.266 -1.28 1 98.94 178 THR B CA 1
ATOM 3016 C C . THR B 1 178 ? -1.951 -16.938 -0.24 1 98.94 178 THR B C 1
ATOM 3018 O O . THR B 1 178 ? -2.264 -16.734 0.935 1 98.94 178 THR B O 1
ATOM 3021 N N . LEU B 1 179 ? -0.693 -16.891 -0.641 1 98.94 179 LEU B N 1
ATOM 3022 C CA . LEU B 1 179 ? 0.447 -16.703 0.248 1 98.94 179 LEU B CA 1
ATOM 3023 C C .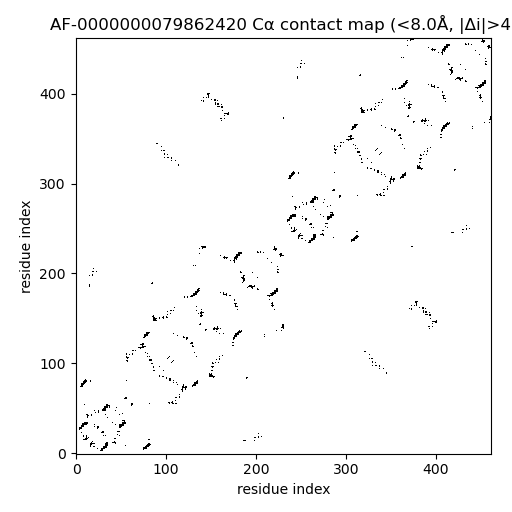 LEU B 1 179 ? 1.262 -15.484 -0.168 1 98.94 179 LEU B C 1
ATOM 3025 O O . LEU B 1 179 ? 1.489 -15.266 -1.359 1 98.94 179 LEU B O 1
ATOM 3029 N N . ALA B 1 180 ? 1.606 -14.656 0.79 1 98.94 180 ALA B N 1
ATOM 3030 C CA . ALA B 1 180 ? 2.65 -13.656 0.586 1 98.94 180 ALA B CA 1
ATOM 3031 C C . ALA B 1 180 ? 4.023 -14.211 0.957 1 98.94 180 ALA B C 1
ATOM 3033 O O . ALA B 1 180 ? 4.215 -14.727 2.061 1 98.94 180 ALA B O 1
ATOM 3034 N N . LEU B 1 181 ? 5.016 -14.109 0.047 1 99 181 LEU B N 1
ATOM 3035 C CA . LEU B 1 181 ? 6.27 -14.836 0.191 1 99 181 LEU B CA 1
ATOM 3036 C C . LEU B 1 181 ? 7.465 -13.906 0.016 1 99 181 LEU B C 1
ATOM 3038 O O . LEU B 1 181 ? 7.648 -13.32 -1.052 1 99 181 LEU B O 1
ATOM 3042 N N . HIS B 1 182 ? 8.234 -13.727 1.021 1 98.94 182 HIS B N 1
ATOM 3043 C CA . HIS B 1 182 ? 9.5 -13 0.956 1 98.94 182 HIS B CA 1
ATOM 3044 C C . HIS B 1 182 ? 10.648 -13.93 0.571 1 98.94 182 HIS B C 1
ATOM 3046 O O . HIS B 1 182 ? 11 -14.828 1.33 1 98.94 182 HIS B O 1
ATOM 3052 N N . PRO B 1 183 ? 11.242 -13.664 -0.535 1 98.88 183 PRO B N 1
ATOM 3053 C CA . PRO B 1 183 ? 12.234 -14.617 -1.042 1 98.88 183 PRO B CA 1
ATOM 3054 C C . PRO B 1 183 ? 13.609 -14.43 -0.401 1 98.88 183 PRO B C 1
ATOM 3056 O O . PRO B 1 183 ? 14.492 -15.266 -0.585 1 98.88 183 PRO B O 1
ATOM 3059 N N . GLY B 1 184 ? 13.766 -13.367 0.431 1 98.69 184 GLY B N 1
ATOM 3060 C CA . GLY B 1 184 ? 15.086 -12.977 0.887 1 98.69 184 GLY B CA 1
ATOM 3061 C C . GLY B 1 184 ? 15.719 -11.898 0.024 1 98.69 184 GLY B C 1
ATOM 3062 O O . 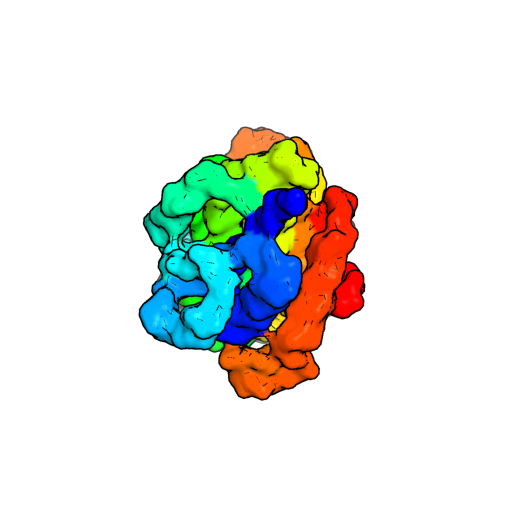GLY B 1 184 ? 15.117 -11.445 -0.953 1 98.69 184 GLY B O 1
ATOM 3063 N N . TYR B 1 185 ? 16.844 -11.367 0.509 1 98.19 185 TYR B N 1
ATOM 3064 C CA . TYR B 1 185 ? 17.672 -10.508 -0.33 1 98.19 185 TYR B CA 1
ATOM 3065 C C . TYR B 1 185 ? 18.531 -11.344 -1.282 1 98.19 185 TYR B C 1
ATOM 3067 O O . TYR B 1 185 ? 19.656 -11.703 -0.959 1 98.19 185 TYR B O 1
ATOM 3075 N N . VAL B 1 186 ? 17.953 -11.578 -2.496 1 98.69 186 VAL B N 1
ATOM 3076 C CA . VAL B 1 186 ? 18.453 -12.641 -3.369 1 98.69 186 VAL B CA 1
ATOM 3077 C C . VAL B 1 186 ? 19.469 -12.062 -4.359 1 98.69 186 VAL B C 1
ATOM 3079 O O . VAL B 1 186 ? 19.266 -10.969 -4.887 1 98.69 186 VAL B O 1
ATOM 3082 N N . VAL B 1 187 ? 20.5 -12.797 -4.68 1 97.88 187 VAL B N 1
ATOM 3083 C CA . VAL B 1 187 ? 21.5 -12.406 -5.66 1 97.88 187 VAL B CA 1
ATOM 3084 C C . VAL B 1 187 ? 20.922 -12.5 -7.066 1 97.88 187 VAL B C 1
ATOM 3086 O O . VAL B 1 187 ? 20.938 -13.57 -7.684 1 97.88 187 VAL B O 1
ATOM 3089 N N . THR B 1 188 ? 20.406 -11.383 -7.562 1 96.31 188 THR B N 1
ATOM 3090 C CA . THR B 1 188 ? 19.844 -11.273 -8.898 1 96.31 188 THR B CA 1
ATOM 3091 C C . THR B 1 188 ? 20.203 -9.938 -9.531 1 96.31 188 THR B C 1
ATOM 3093 O O . THR B 1 188 ? 20.828 -9.086 -8.891 1 96.31 188 THR B O 1
ATOM 3096 N N . ARG B 1 189 ? 19.828 -9.742 -10.781 1 94.06 189 ARG B N 1
ATOM 3097 C CA . ARG B 1 189 ? 20 -8.461 -11.453 1 94.06 189 ARG B CA 1
ATOM 3098 C C . ARG B 1 189 ? 19.281 -7.344 -10.695 1 94.06 189 ARG B C 1
ATOM 3100 O O . ARG B 1 189 ? 19.797 -6.223 -10.609 1 94.06 189 ARG B O 1
ATOM 3107 N N . MET B 1 190 ? 18.141 -7.578 -10.078 1 93.06 190 MET B N 1
ATOM 3108 C CA . MET B 1 190 ? 17.328 -6.586 -9.383 1 93.06 190 MET B CA 1
ATOM 3109 C C . MET B 1 190 ? 18.109 -5.98 -8.211 1 93.06 190 MET B C 1
ATOM 3111 O O . MET B 1 190 ? 17.969 -4.789 -7.926 1 93.06 190 MET B O 1
ATOM 3115 N N . THR B 1 191 ? 18.938 -6.809 -7.547 1 95.25 191 THR B N 1
ATOM 3116 C CA . THR B 1 191 ? 19.688 -6.352 -6.379 1 95.25 191 THR B CA 1
ATOM 3117 C C . THR B 1 191 ? 21.109 -5.945 -6.773 1 95.25 191 THR B C 1
ATOM 3119 O O . THR B 1 191 ? 21.969 -5.785 -5.91 1 95.25 191 THR B O 1
ATOM 3122 N N . GLY B 1 192 ? 21.438 -5.914 -8.094 1 95 192 GLY B N 1
ATOM 3123 C CA . GLY B 1 192 ? 22.797 -5.684 -8.562 1 95 192 GLY B CA 1
ATOM 3124 C C . GLY B 1 192 ? 23.75 -6.789 -8.172 1 95 192 GLY B C 1
ATOM 3125 O O . GLY B 1 192 ? 24.938 -6.543 -7.969 1 95 192 GLY B O 1
ATOM 3126 N N . HIS B 1 193 ? 23.156 -7.863 -7.875 1 95.94 193 HIS B N 1
ATOM 3127 C CA . HIS B 1 193 ? 23.906 -9.062 -7.496 1 95.94 193 HIS B CA 1
ATOM 3128 C C . HIS B 1 193 ? 24.578 -8.883 -6.145 1 95.94 193 HIS B C 1
ATOM 3130 O O . HIS B 1 193 ? 25.625 -9.5 -5.879 1 95.94 193 HIS B O 1
ATOM 3136 N N . THR B 1 194 ? 24.047 -8.062 -5.262 1 95.31 194 THR B N 1
ATOM 3137 C CA . THR B 1 194 ? 24.609 -7.82 -3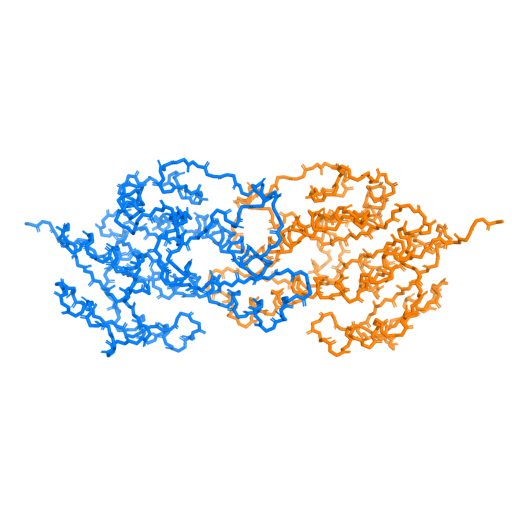.938 1 95.31 194 THR B CA 1
ATOM 3138 C C . THR B 1 194 ? 23.797 -8.539 -2.865 1 95.31 194 THR B C 1
ATOM 3140 O O . THR B 1 194 ? 23.984 -8.297 -1.671 1 95.31 194 THR B O 1
ATOM 3143 N N . GLY B 1 195 ? 22.875 -9.383 -3.26 1 96.19 195 GLY B N 1
ATOM 3144 C CA . GLY B 1 195 ? 22.031 -10.109 -2.316 1 96.19 195 GLY B CA 1
ATOM 3145 C C . GLY B 1 195 ? 22.828 -11.023 -1.399 1 96.19 195 GLY B C 1
ATOM 3146 O O . GLY B 1 195 ? 24.047 -11.141 -1.534 1 96.19 195 GLY B O 1
ATOM 3147 N N . GLU B 1 196 ? 22.094 -11.633 -0.457 1 97.88 196 GLU B N 1
ATOM 3148 C CA . GLU B 1 196 ? 22.75 -12.445 0.567 1 97.88 196 GLU B CA 1
ATOM 3149 C C . GLU B 1 196 ? 22.344 -13.914 0.438 1 97.88 196 GLU B C 1
ATOM 3151 O O . GLU B 1 196 ? 22.922 -14.781 1.094 1 97.88 196 GLU B O 1
ATOM 3156 N N . VAL B 1 197 ? 21.359 -14.188 -0.338 1 98.5 197 VAL B N 1
ATOM 3157 C CA . VAL B 1 197 ? 20.844 -15.539 -0.538 1 98.5 197 VAL B CA 1
ATOM 3158 C C . VAL B 1 197 ? 20.828 -15.867 -2.027 1 98.5 197 VAL B C 1
ATOM 3160 O O . VAL B 1 197 ? 20.5 -15.016 -2.857 1 98.5 197 VAL B O 1
ATOM 3163 N N . THR B 1 198 ? 21.203 -17.109 -2.398 1 98.5 198 THR B N 1
ATOM 3164 C CA . THR B 1 198 ? 21.156 -17.5 -3.801 1 98.5 198 THR B CA 1
ATOM 3165 C C . THR B 1 198 ? 19.719 -17.766 -4.242 1 98.5 198 THR B C 1
ATOM 3167 O O . THR B 1 198 ? 18.828 -17.969 -3.406 1 98.5 198 THR B O 1
ATOM 3170 N N . THR B 1 199 ? 19.531 -17.719 -5.551 1 98.75 199 THR B N 1
ATOM 3171 C CA . THR B 1 199 ? 18.203 -18.031 -6.07 1 98.75 199 THR B CA 1
ATOM 3172 C C . THR B 1 199 ? 17.781 -19.453 -5.68 1 98.75 199 THR B C 1
ATOM 3174 O O . THR B 1 199 ? 16.609 -19.688 -5.348 1 98.75 199 THR B O 1
ATOM 3177 N N . GLU B 1 200 ? 18.703 -20.406 -5.688 1 98.25 200 GLU B N 1
ATOM 3178 C CA . GLU B 1 200 ? 18.438 -21.797 -5.355 1 98.25 200 GLU B CA 1
ATOM 3179 C C . GLU B 1 200 ? 18 -21.953 -3.9 1 98.25 200 GLU B C 1
ATOM 3181 O O . GLU B 1 200 ? 17.031 -22.656 -3.602 1 98.25 200 GLU B O 1
ATOM 3186 N N . GLU B 1 201 ? 18.75 -21.266 -3.023 1 98.69 201 GLU B N 1
ATOM 3187 C CA . GLU B 1 201 ? 18.406 -21.312 -1.603 1 98.69 201 GLU B CA 1
ATOM 3188 C C . GLU B 1 201 ? 17.047 -20.703 -1.338 1 98.69 201 GLU B C 1
ATOM 3190 O O . GLU B 1 201 ? 16.234 -21.266 -0.591 1 98.69 201 GLU B O 1
ATOM 3195 N N . SER B 1 202 ? 16.766 -19.531 -1.892 1 98.88 202 SER B N 1
ATOM 3196 C CA . SER B 1 202 ? 15.492 -18.844 -1.755 1 98.88 202 SER B CA 1
ATOM 3197 C C . SER B 1 202 ? 14.336 -19.719 -2.219 1 98.88 202 SER B C 1
ATOM 3199 O O . SER B 1 202 ? 13.391 -19.969 -1.465 1 98.88 202 SER B O 1
ATOM 3201 N N . VAL B 1 203 ? 14.445 -20.281 -3.391 1 98.94 203 VAL B N 1
ATOM 3202 C CA . VAL B 1 203 ? 13.367 -21.047 -4.016 1 98.94 203 VAL B CA 1
ATOM 3203 C C . VAL B 1 203 ? 13.172 -22.359 -3.275 1 98.94 203 VAL B C 1
ATOM 3205 O O . VAL B 1 203 ? 12.039 -22.844 -3.131 1 98.94 203 VAL B O 1
ATOM 3208 N N . ALA B 1 204 ? 14.266 -22.984 -2.793 1 98.81 204 ALA B N 1
ATOM 3209 C CA . ALA B 1 204 ? 14.125 -24.203 -1.993 1 98.81 204 ALA B CA 1
ATOM 3210 C C . ALA B 1 204 ? 13.242 -23.953 -0.774 1 98.81 204 ALA B C 1
ATOM 3212 O O . ALA B 1 204 ? 12.375 -24.766 -0.45 1 98.81 204 ALA B O 1
ATOM 3213 N N . GLY B 1 205 ? 13.461 -22.828 -0.096 1 98.94 205 GLY B N 1
ATOM 3214 C CA . GLY B 1 205 ? 12.633 -22.484 1.049 1 98.94 205 GLY B CA 1
ATOM 3215 C C . GLY B 1 205 ? 11.195 -22.172 0.677 1 98.94 205 GLY B C 1
ATOM 3216 O O . GLY B 1 205 ? 10.266 -22.672 1.319 1 98.94 205 GLY B O 1
ATOM 3217 N N . LEU B 1 206 ? 11.031 -21.391 -0.37 1 98.94 206 LEU B N 1
ATOM 3218 C CA . LEU B 1 206 ? 9.695 -20.969 -0.784 1 98.94 206 LEU B CA 1
ATOM 3219 C C . LEU B 1 206 ? 8.867 -22.156 -1.25 1 98.94 206 LEU B C 1
ATOM 3221 O O . LEU B 1 206 ? 7.676 -22.25 -0.938 1 98.94 206 LEU B O 1
ATOM 3225 N N . THR B 1 207 ? 9.469 -23.078 -2.02 1 98.94 207 THR B N 1
ATOM 3226 C CA . THR B 1 207 ? 8.719 -24.219 -2.545 1 98.94 207 THR B CA 1
ATOM 3227 C C . THR B 1 207 ? 8.359 -25.188 -1.427 1 98.94 207 THR B C 1
ATOM 3229 O O . THR B 1 207 ? 7.332 -25.875 -1.494 1 98.94 207 THR B O 1
ATOM 3232 N N . LYS B 1 208 ? 9.164 -25.266 -0.371 1 98.88 208 LYS B N 1
ATOM 3233 C CA . LYS B 1 208 ? 8.797 -26.047 0.806 1 98.88 208 LYS B CA 1
ATOM 3234 C C . LYS B 1 208 ? 7.57 -25.453 1.494 1 98.88 208 LYS B C 1
ATOM 3236 O O . LYS B 1 208 ? 6.66 -26.188 1.89 1 98.88 208 LYS B O 1
ATOM 3241 N N . ILE B 1 209 ? 7.527 -24.141 1.671 1 98.94 209 ILE B N 1
ATOM 3242 C CA . ILE B 1 209 ? 6.379 -23.469 2.256 1 98.94 209 ILE B CA 1
ATOM 3243 C C . ILE B 1 209 ? 5.133 -23.75 1.42 1 98.94 209 ILE B C 1
ATOM 3245 O O . ILE B 1 209 ? 4.086 -24.125 1.958 1 98.94 209 ILE B O 1
ATOM 3249 N N . ILE B 1 210 ? 5.234 -23.609 0.101 1 98.94 210 ILE B N 1
ATOM 3250 C CA . ILE B 1 210 ? 4.117 -23.797 -0.82 1 98.94 210 ILE B CA 1
ATOM 3251 C C . ILE B 1 210 ? 3.621 -25.234 -0.76 1 98.94 210 ILE B C 1
ATOM 3253 O O . ILE B 1 210 ? 2.416 -25.484 -0.69 1 98.94 210 ILE B O 1
ATOM 3257 N N . ALA B 1 211 ? 4.504 -26.219 -0.739 1 98.62 211 ALA B N 1
ATOM 3258 C CA . ALA B 1 211 ? 4.156 -27.641 -0.754 1 98.62 211 ALA B CA 1
ATOM 3259 C C . ALA B 1 211 ? 3.412 -28.031 0.517 1 98.62 211 ALA B C 1
ATOM 3261 O O . ALA B 1 211 ? 2.59 -28.953 0.501 1 98.62 211 ALA B O 1
ATOM 3262 N N . ASN B 1 212 ? 3.658 -27.312 1.577 1 98.38 212 ASN B N 1
ATOM 3263 C CA . ASN B 1 212 ? 3.094 -27.688 2.867 1 98.38 212 ASN B CA 1
ATOM 3264 C C . ASN B 1 212 ? 1.942 -26.781 3.27 1 98.38 212 ASN B C 1
ATOM 3266 O O . ASN B 1 212 ? 1.395 -26.906 4.367 1 98.38 212 ASN B O 1
ATOM 3270 N N . ALA B 1 213 ? 1.578 -25.828 2.418 1 98.38 213 ALA B N 1
ATOM 3271 C CA . ALA B 1 213 ? 0.547 -24.844 2.746 1 98.38 213 ALA B CA 1
ATOM 3272 C C . ALA B 1 213 ? -0.809 -25.516 2.941 1 98.38 213 ALA B C 1
ATOM 3274 O O . ALA B 1 213 ? -1.183 -26.406 2.176 1 98.38 213 ALA B O 1
ATOM 3275 N N . LYS B 1 214 ? -1.488 -25.172 4.008 1 98.06 214 LYS B N 1
ATOM 3276 C CA . LYS B 1 214 ? -2.854 -25.578 4.324 1 98.06 214 LYS B CA 1
ATOM 3277 C C . LYS B 1 214 ? -3.814 -24.406 4.227 1 98.06 214 LYS B C 1
ATOM 3279 O O . LYS B 1 214 ? -3.387 -23.25 4.211 1 98.06 214 LYS B O 1
ATOM 3284 N N . PRO B 1 215 ? -5.109 -24.719 4.055 1 98.12 215 PRO B N 1
ATOM 3285 C CA . PRO B 1 215 ? -6.074 -23.625 3.936 1 98.12 215 PRO B CA 1
ATOM 3286 C C . PRO B 1 215 ? -5.918 -22.578 5.031 1 98.12 215 PRO B C 1
ATOM 3288 O O . PRO B 1 215 ? -6.105 -21.375 4.777 1 98.12 215 PRO B O 1
ATOM 3291 N N . GLU B 1 216 ? -5.504 -22.953 6.266 1 98.12 216 GLU B N 1
ATOM 3292 C CA . GLU B 1 216 ? -5.355 -22.031 7.395 1 98.12 216 GLU B CA 1
ATOM 3293 C C . GLU B 1 216 ? -4.16 -21.109 7.199 1 98.12 216 GLU B C 1
ATOM 3295 O O . GLU B 1 216 ? -4.02 -20.109 7.918 1 98.12 216 GLU B O 1
ATOM 3300 N N . ASP B 1 217 ? -3.297 -21.391 6.281 1 98.69 217 ASP B N 1
ATOM 3301 C CA . ASP B 1 217 ? -2.113 -20.578 6.012 1 98.69 217 ASP B CA 1
ATOM 3302 C C . ASP B 1 217 ? -2.43 -19.453 5.027 1 98.69 217 ASP B C 1
ATOM 3304 O O . ASP B 1 217 ? -1.618 -18.547 4.832 1 98.69 217 ASP B O 1
ATOM 3308 N N . SER B 1 218 ? -3.654 -19.516 4.398 1 98.81 218 SER B N 1
ATOM 3309 C CA . SER B 1 218 ? -4.023 -18.484 3.426 1 98.81 218 SER B CA 1
ATOM 3310 C C . SER B 1 218 ? -3.998 -17.094 4.047 1 98.81 218 SER B C 1
ATOM 3312 O O . SER B 1 218 ? -4.492 -16.906 5.16 1 98.81 218 SER B O 1
ATOM 3314 N N . GLY B 1 219 ? -3.336 -16.172 3.385 1 98.81 219 GLY B N 1
ATOM 3315 C CA . GLY B 1 219 ? -3.275 -14.797 3.836 1 98.81 219 GLY B CA 1
ATOM 3316 C C . GLY B 1 219 ? -2.08 -14.508 4.727 1 98.81 219 GLY B C 1
ATOM 3317 O O . GLY B 1 219 ? -1.873 -13.367 5.152 1 98.81 219 GLY B O 1
ATOM 3318 N N . LYS B 1 220 ? -1.297 -15.547 5.004 1 98.81 220 LYS B N 1
ATOM 3319 C CA . LYS B 1 220 ? -0.135 -15.32 5.859 1 98.81 220 LYS B CA 1
ATOM 3320 C C . LYS B 1 220 ? 1.053 -14.812 5.043 1 98.81 220 LYS B C 1
ATOM 3322 O O . LYS B 1 220 ? 1.05 -14.891 3.814 1 98.81 220 LYS B O 1
ATOM 3327 N N . TYR B 1 221 ? 1.949 -14.172 5.68 1 98.88 221 TYR B N 1
ATOM 3328 C CA . TYR B 1 221 ? 3.158 -13.516 5.191 1 98.88 221 TYR B CA 1
ATOM 3329 C C . TYR B 1 221 ? 4.406 -14.273 5.645 1 98.88 221 TYR B C 1
ATOM 3331 O O . TYR B 1 221 ? 4.777 -14.211 6.816 1 98.88 221 TYR B O 1
ATOM 3339 N N . PHE B 1 222 ? 5.133 -14.992 4.656 1 98.94 222 PHE B N 1
ATOM 3340 C CA . PHE B 1 222 ? 6.191 -15.922 5.043 1 98.94 222 PHE B CA 1
ATOM 3341 C C . PHE B 1 222 ? 7.555 -15.398 4.602 1 98.94 222 PHE B C 1
ATOM 3343 O O . PHE B 1 222 ? 7.695 -14.867 3.502 1 98.94 222 PHE B O 1
ATOM 3350 N N . HIS B 1 223 ? 8.531 -15.547 5.48 1 98.88 223 HIS B N 1
ATOM 3351 C CA . HIS B 1 223 ? 9.938 -15.547 5.086 1 98.88 223 HIS B CA 1
ATOM 3352 C C . HIS B 1 223 ? 10.312 -16.859 4.398 1 98.88 223 HIS B C 1
ATOM 3354 O O . HIS B 1 223 ? 9.812 -17.922 4.754 1 98.88 223 HIS B O 1
ATOM 3360 N N . PHE B 1 224 ? 11.25 -16.828 3.475 1 98.88 224 PHE B N 1
ATOM 3361 C CA . PHE B 1 224 ? 11.57 -18.031 2.717 1 98.88 224 PHE B CA 1
ATOM 3362 C C . PHE B 1 224 ? 12.102 -19.125 3.635 1 98.88 224 PHE B C 1
ATOM 3364 O O . PHE B 1 224 ? 12.117 -20.312 3.266 1 98.88 224 PHE B O 1
ATOM 3371 N N . ARG B 1 225 ? 12.469 -18.781 4.82 1 98.56 225 ARG B N 1
ATOM 3372 C CA . ARG B 1 225 ? 12.992 -19.75 5.773 1 98.56 225 ARG B CA 1
ATOM 3373 C C . ARG B 1 225 ? 11.867 -20.375 6.602 1 98.56 225 ARG B C 1
ATOM 3375 O O . ARG B 1 225 ? 12.109 -21.234 7.445 1 98.56 225 ARG B O 1
ATOM 3382 N N . GLY B 1 226 ? 10.703 -19.906 6.453 1 98.5 226 GLY B N 1
ATOM 3383 C CA . GLY B 1 226 ? 9.57 -20.562 7.062 1 98.5 226 GLY B CA 1
ATOM 3384 C C . GLY B 1 226 ? 8.891 -19.734 8.133 1 98.5 226 GLY B C 1
ATOM 3385 O O . GLY B 1 226 ? 7.762 -20.031 8.531 1 98.5 226 GLY B O 1
ATOM 3386 N N . ASP B 1 227 ? 9.5 -18.672 8.594 1 98.44 227 ASP B N 1
ATOM 3387 C CA . ASP B 1 227 ? 8.945 -17.828 9.648 1 98.44 227 ASP B CA 1
ATOM 3388 C C . ASP B 1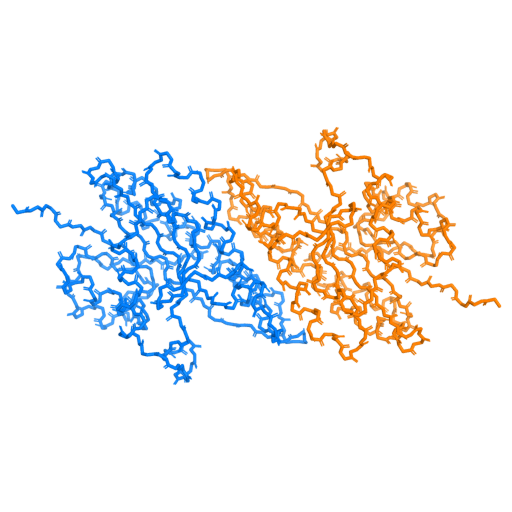 227 ? 7.797 -16.969 9.125 1 98.44 227 ASP B C 1
ATOM 3390 O O . ASP B 1 227 ? 7.816 -16.531 7.977 1 98.44 227 ASP B O 1
ATOM 3394 N N . ILE B 1 228 ? 6.812 -16.75 10 1 98.69 228 ILE B N 1
ATOM 3395 C CA . ILE B 1 228 ? 5.754 -15.789 9.703 1 98.69 228 ILE B CA 1
ATOM 3396 C C . ILE B 1 228 ? 6.238 -14.375 10 1 98.69 228 ILE B C 1
ATOM 3398 O O . ILE B 1 228 ? 6.766 -14.109 11.086 1 98.69 228 ILE B O 1
ATOM 3402 N N . LEU B 1 229 ? 6.133 -13.5 9.031 1 98.81 229 LEU B N 1
ATOM 3403 C CA . LEU B 1 229 ? 6.555 -12.109 9.18 1 98.81 229 LEU B CA 1
ATOM 3404 C C . LEU B 1 229 ? 5.406 -11.242 9.688 1 98.81 229 LEU B C 1
ATOM 3406 O O . LEU B 1 229 ? 4.242 -11.5 9.367 1 98.81 229 LEU B O 1
ATOM 3410 N N . PRO B 1 230 ? 5.73 -10.219 10.508 1 98.75 230 PRO B N 1
ATOM 3411 C CA . PRO B 1 230 ? 4.688 -9.258 10.875 1 98.75 230 PRO B CA 1
ATOM 3412 C C . PRO B 1 230 ? 4.254 -8.383 9.703 1 98.75 230 PRO B C 1
ATOM 3414 O O . PRO B 1 230 ? 4.996 -8.234 8.727 1 98.75 230 PRO B O 1
ATOM 3417 N N . TRP B 1 231 ? 3.086 -7.859 9.789 1 98.69 231 TRP B N 1
ATOM 3418 C CA . TRP B 1 231 ? 2.625 -6.969 8.727 1 98.69 231 TRP B CA 1
ATOM 3419 C C . TRP B 1 231 ? 3.348 -5.629 8.789 1 98.69 231 TRP B C 1
ATOM 3421 O O . TRP B 1 231 ? 3.535 -5.066 9.875 1 98.69 231 TRP B O 1
#

pLDDT: mean 97.24, std 5.21, range [42.19, 99.0]

Foldseek 3Di:
DPDAAEEEFEPLLDFLNVLLQQVSLVVVHAYEYEYQDQPPSVSNVVGPHNYYAYADLLDLVRLLVVLVVCPPAAHQEYEHDWAAAFWFDPVPDDPVLLVVRLSGQAVSLLSNCVSCVVNQLVNCVVPVAHEYERAAALLLAPVPPPDDTRVSRNVSRVNNLVSQLVCLVVCLVSRYAYEYEHLAQEQTVRNVRPGDHYSNLSSVLQVVCVVPDDSVCGSFHAYSPGDTHHD/DPDAAEEEFEPLLDFLNVLLVQVSLVVVHAYEYEYQDQPPSVSNVPGPHNYYAYADLLDLVRLLVVLVVCPPAAHQEYEHDDAAAFWWDPVPDDPVLLVVRLSGQAVSLLSNCVSCVVNQLVNCVVPVAHEYERAAALLLAPVPPPDDTRVSRNVSRVNNLVSQLVCLVVCLVSRYAYEYEHLAQEQTVRNVRPGDHYSNLSSVLQVVCVVPDDSVCGSFHAYSNGDTHHD

Solvent-accessible surface area (backbone atoms only — not comparable to full-atom values): 22539 Å² total; per-residue (Å²): 128,82,82,64,53,25,36,36,32,32,38,21,55,45,53,58,27,28,40,48,50,53,53,40,42,74,72,57,32,41,28,37,37,21,19,68,56,58,86,75,21,59,69,47,70,74,47,85,54,73,41,78,42,60,38,39,62,70,34,67,69,38,40,49,52,44,35,58,76,44,64,91,42,52,27,33,30,39,34,40,47,48,64,73,77,65,49,27,43,86,90,68,54,45,71,67,56,32,53,50,33,33,39,36,43,24,50,8,49,52,52,49,49,61,59,37,39,69,22,28,44,46,15,10,71,73,68,65,41,13,36,37,39,37,57,49,43,70,65,23,16,52,71,70,55,83,76,33,51,31,45,34,36,27,19,16,28,22,18,29,50,34,46,38,33,26,46,21,55,70,27,45,88,58,34,36,30,22,34,36,34,16,53,65,56,37,45,24,80,83,52,71,56,66,35,84,36,47,37,64,60,23,40,54,30,40,51,51,52,60,75,66,60,47,76,88,48,34,41,40,40,32,37,25,85,66,49,77,52,68,61,128,81,82,65,53,25,35,38,33,31,39,21,55,46,54,58,28,31,39,46,49,52,53,39,41,73,70,57,32,41,29,37,36,22,19,68,57,57,87,75,21,59,69,47,70,73,46,84,54,72,40,79,41,60,37,39,62,72,35,66,68,39,40,50,51,42,37,59,76,42,62,91,41,51,28,34,29,39,35,40,46,49,65,72,77,65,48,27,45,86,90,66,53,47,70,67,56,33,51,50,33,31,38,35,43,23,50,9,49,51,50,50,51,59,58,38,41,68,22,28,43,45,15,10,71,72,69,66,40,14,37,37,38,36,58,50,43,70,65,24,16,54,71,70,56,83,77,31,52,32,45,32,38,26,19,15,28,22,18,28,48,34,47,37,33,26,45,20,55,70,28,45,88,59,35,33,30,22,35,35,34,15,53,65,56,37,46,23,79,82,52,71,56,66,35,84,37,48,38,64,60,21,41,55,30,41,52,52,50,60,74,65,60,48,78,86,48,34,40,40,40,31,38,23,86,68,49,77,52,68,62